Protein AF-A0AB40B0B2-F1 (afdb_monomer)

Radius of gyration: 26.19 Å; Cα contacts (8 Å, |Δi|>4): 1304; chains: 1; bounding box: 73×88×67 Å

Sequence (593 aa):
MLYSYKEAISGFAARLTPEEVRGMEKMNGFLRANPSKRLQLQTTYTHNLLNLSTLFGAWSTSNSFFGEGIIIGVLDTGIHFPHPSFADTGMPPRPRGWNASCYLPRRSCNGKVIGAQSFKQGNTTIPPTDIDQGHGTHVAGIAAGNFVDNAEVLGQAPGRAAGMAPKAFISVYKVCWKDIGCESSGILAGIDKAIQDGVHILQMSFGARPPYLPNSFDDDEVAVATYSAMQKGIFPCTAAGSNGRSDQLSCKNNSLNGFNVRNKIVMCYVGDIENTEKKVISSGMLEVQRLFCYKLYTNSKKITFGGTIFGVRPAPALAYFSSRGPARYNGNIVKPDVTAPGVNILAAWPVEVGPFPSGLKRKTFNFLSGTSMATPHVSGIVALIMSKLKNDNKRQWSTSEIQSALITTANTFDLDGRPIFDEATLNNSANILQRGAGQVNVTNAMDPGLLYNIETDDYVAYLCGIFFNSSQTVQIFTKNNTQCTRSISGDQLNYASIGVQMRSRLARTTISRTVTNVGDAREIYNAKIIEPPFVKIYLSQYRLSFTRLEQQITYSITFTMNGTHPGSGVIGQGELSWVSSKHTVTSPIYIAF

Solvent-accessible surface area (backbone atoms only — not comparable to full-atom values): 32249 Å² total; per-residue (Å²): 118,76,49,78,41,70,85,93,47,82,50,68,46,64,89,74,54,75,70,55,49,61,56,47,66,72,40,93,87,59,85,84,88,78,84,90,74,88,78,82,78,81,19,53,51,67,42,57,75,50,45,36,33,84,82,82,14,33,46,52,72,59,58,14,60,33,1,39,90,28,35,40,26,39,47,27,40,16,34,44,61,87,39,64,38,48,45,37,81,92,43,62,80,76,60,87,91,68,74,47,63,50,51,81,67,87,69,68,51,52,62,22,31,57,22,32,40,24,34,52,92,89,43,56,84,55,79,36,53,9,60,87,78,24,58,20,22,23,34,49,18,36,15,28,5,18,76,30,76,78,34,39,44,96,83,31,49,46,20,52,32,55,14,58,5,40,35,22,33,37,28,36,26,14,21,34,43,95,89,72,42,67,41,66,71,18,42,51,54,38,53,52,49,39,54,72,54,59,39,46,27,40,38,31,58,63,71,76,52,86,89,64,52,60,91,44,60,84,64,28,64,66,56,36,51,44,50,52,30,39,79,70,51,17,32,76,32,64,26,74,35,65,76,27,64,65,103,56,63,59,44,38,90,67,65,60,66,94,55,91,57,79,99,54,90,85,90,57,71,39,69,63,70,92,58,85,90,57,94,80,84,90,72,60,66,68,57,50,51,52,49,54,54,50,52,78,76,44,91,80,87,78,88,78,90,84,71,71,80,81,86,68,78,79,35,63,56,44,61,36,40,44,32,57,39,78,55,80,74,55,52,56,47,69,21,40,57,58,33,57,76,23,68,72,43,75,26,39,31,23,62,79,71,35,96,55,100,61,100,78,63,93,72,35,36,41,71,47,66,35,32,40,47,13,27,21,42,53,43,8,49,52,28,20,44,55,16,21,30,60,75,70,71,44,79,82,71,49,43,44,28,52,50,15,15,45,31,26,33,22,40,57,48,19,82,85,73,40,64,26,37,25,60,53,44,88,94,39,61,48,48,56,39,54,30,23,37,14,37,59,33,59,64,42,35,67,59,31,28,52,26,23,57,60,51,71,70,52,53,51,15,32,46,15,37,72,52,77,47,39,28,76,65,43,25,71,52,69,74,48,96,56,71,54,84,51,67,32,53,40,49,48,45,37,55,50,52,45,19,44,79,44,88,47,58,83,33,66,50,74,34,51,42,46,38,32,32,71,47,64,38,70,41,55,29,39,63,46,76,44,68,24,71,54,40,44,78,46,61,78,59,60,63,51,78,43,80,40,62,69,43,71,52,74,45,41,43,35,41,35,52,49,68,73,68,89,43,80,82,44,75,25,59,30,35,42,28,39,38,42,99,87,34,57,32,37,24,43,33,40,36,43,57

Organism: Dioscorea cayennensis subsp. rotundata (NCBI:txid55577)

Nearest PDB structures (foldseek):
  3i74-assembly1_A  TM=8.282E-01  e=4.886E-47  Solanum lycopersicum
  3i74-assembly1_B  TM=8.080E-01  e=9.382E-46  Solanum lycopersicum
  3i6s-assembly1_B  TM=7.940E-01  e=6.596E-45  Solanum lycopersicum
  4yn3-assembly3_A  TM=7.569E-01  e=8.926E-42  Cucumis melo
  3vta-assembly2_B  TM=7.628E-01  e=8.454E-40  Cucumis melo

Mean predicted aligned error: 10.04 Å

InterPro domains:
  IPR000209 Peptidase S8/S53 domain [PF00082] (67-413)
  IPR010259 Peptidase S8 propeptide/proteinase inhibitor I9 [PF05922] (1-41)
  IPR015500 Peptidase S8, subtilisin-related [PR00723] (67-86)
  IPR015500 Peptidase S8, subtilisin-related [PR00723] (131-144)
  IPR015500 Peptidase S8, subtilisin-related [PR00723] (369-385)
  IPR022398 Peptidase S8, subtilisin, His-active site [PS00137] (135-145)
  IPR023827 Peptidase S8, subtilisin, Asp-active site [PS00136] (72-83)
  IPR023828 Peptidase S8, subtilisin, Ser-active site [PS00138] (370-380)
  IPR034197 Cucumisin-like catalytic domain [cd04852] (39-411)
  IPR036852 Peptidase S8/S53 domain superfamily [G3DSA:3.40.50.200] (43-462)
  IPR036852 Peptidase S8/S53 domain superfamily [SSF52743] (51-450)
  IPR037045 Peptidase S8 propeptide/proteinase inhibitor I9 superfamily [G3DSA:3.30.70.80] (1-42)
  IPR041469 Subtilisin-like protease, fibronectin type-III domain [PF17766] (492-591)
  IPR045051 Subtilisin-like protease [PTHR10795] (1-248)

Structure (mmCIF, N/CA/C/O backbone):
data_AF-A0AB40B0B2-F1
#
_entry.id   AF-A0AB40B0B2-F1
#
loop_
_atom_site.group_PDB
_atom_site.id
_atom_site.type_symbol
_atom_site.label_atom_id
_atom_site.label_alt_id
_atom_site.label_comp_id
_atom_site.label_asym_id
_atom_site.label_entity_id
_atom_site.label_seq_id
_atom_site.pdbx_PDB_ins_code
_atom_site.Cartn_x
_atom_site.Cartn_y
_atom_site.Cartn_z
_atom_site.occupancy
_atom_site.B_iso_or_equiv
_atom_site.auth_seq_id
_atom_site.auth_comp_id
_atom_site.auth_asym_id
_atom_site.auth_atom_id
_atom_site.pdbx_PDB_model_num
ATOM 1 N N . MET A 1 1 ? 10.577 -50.076 -19.208 1.00 62.31 1 MET A N 1
ATOM 2 C CA . MET A 1 1 ? 10.018 -49.407 -18.010 1.00 62.31 1 MET A CA 1
ATOM 3 C C . MET A 1 1 ? 10.948 -48.268 -17.617 1.00 62.31 1 MET A C 1
ATOM 5 O O . MET A 1 1 ? 12.151 -48.471 -17.634 1.00 62.31 1 MET A O 1
ATOM 9 N N . LEU A 1 2 ? 10.407 -47.075 -17.379 1.00 60.06 2 LEU A N 1
ATOM 10 C CA . LEU A 1 2 ? 11.141 -45.849 -17.045 1.00 60.06 2 LEU A CA 1
ATOM 11 C C . LEU A 1 2 ? 11.155 -45.608 -15.530 1.00 60.06 2 LEU A C 1
ATOM 13 O O . LEU A 1 2 ? 12.214 -45.372 -14.967 1.00 60.06 2 LEU A O 1
ATOM 17 N N . TYR A 1 3 ? 9.995 -45.712 -14.875 1.00 60.12 3 TYR A N 1
ATOM 18 C CA . TYR A 1 3 ? 9.831 -45.524 -13.429 1.00 60.12 3 TYR A CA 1
ATOM 19 C C . TYR A 1 3 ? 8.672 -46.380 -12.920 1.00 60.12 3 TYR A C 1
ATOM 21 O O . TYR A 1 3 ? 7.725 -46.605 -13.669 1.00 60.12 3 TYR A O 1
ATOM 29 N N . SER A 1 4 ? 8.709 -46.803 -11.658 1.00 74.69 4 SER A N 1
ATOM 30 C CA . SER A 1 4 ? 7.587 -47.444 -10.961 1.00 74.69 4 SER A CA 1
ATOM 31 C C . SER A 1 4 ? 7.147 -46.592 -9.774 1.00 74.69 4 SER A C 1
ATOM 33 O O . SER A 1 4 ? 7.980 -46.025 -9.068 1.00 74.69 4 SER A O 1
ATOM 35 N N . TYR A 1 5 ? 5.844 -46.530 -9.542 1.00 66.06 5 TYR A N 1
ATOM 36 C CA . TYR A 1 5 ? 5.198 -45.725 -8.517 1.00 66.06 5 TYR A CA 1
ATOM 37 C C . TYR A 1 5 ? 4.370 -46.648 -7.618 1.00 66.06 5 TYR A C 1
ATOM 39 O O . TYR A 1 5 ? 3.716 -47.573 -8.105 1.00 66.06 5 TYR A O 1
ATOM 47 N N . LYS A 1 6 ? 4.407 -46.397 -6.308 1.00 53.28 6 LYS A N 1
ATOM 48 C CA . LYS A 1 6 ? 3.610 -47.132 -5.315 1.00 53.28 6 LYS A CA 1
ATOM 49 C C . LYS A 1 6 ? 2.759 -46.192 -4.463 1.00 53.28 6 LYS A C 1
ATOM 51 O O . LYS A 1 6 ? 1.588 -46.466 -4.246 1.00 53.28 6 LYS A O 1
ATOM 56 N N . GLU A 1 7 ? 3.343 -45.062 -4.067 1.00 45.53 7 GLU A N 1
ATOM 57 C CA . GLU A 1 7 ? 2.717 -44.105 -3.146 1.00 45.53 7 GLU A CA 1
ATOM 58 C C . GLU A 1 7 ? 1.853 -43.050 -3.856 1.00 45.53 7 GLU A C 1
ATOM 60 O O . GLU A 1 7 ? 0.738 -42.771 -3.435 1.00 45.53 7 GLU A O 1
ATOM 65 N N . ALA A 1 8 ? 2.348 -42.454 -4.950 1.00 40.56 8 ALA A N 1
ATOM 66 C CA . ALA A 1 8 ? 1.617 -41.400 -5.667 1.00 40.56 8 ALA A CA 1
ATOM 67 C C . ALA A 1 8 ? 0.446 -41.962 -6.490 1.00 40.56 8 ALA A C 1
ATOM 69 O O . ALA A 1 8 ? -0.641 -41.397 -6.522 1.00 40.56 8 ALA A O 1
ATOM 70 N N . ILE A 1 9 ? 0.707 -43.080 -7.163 1.00 58.88 9 ILE A N 1
ATOM 71 C CA . ILE A 1 9 ? -0.238 -43.951 -7.859 1.00 58.88 9 ILE A CA 1
ATOM 72 C C . ILE A 1 9 ? 0.377 -45.355 -7.853 1.00 58.88 9 ILE A C 1
ATOM 74 O O . ILE A 1 9 ? 1.602 -45.476 -7.827 1.00 58.88 9 ILE A O 1
ATOM 78 N N . SER A 1 10 ? -0.436 -46.408 -7.915 1.00 75.75 10 SER A N 1
ATOM 79 C CA . SER A 1 10 ? 0.059 -47.772 -8.148 1.00 75.75 10 SER A CA 1
ATOM 80 C C . SER A 1 10 ? 0.205 -48.012 -9.650 1.00 75.75 10 SER A C 1
ATOM 82 O O . SER A 1 10 ? -0.791 -48.168 -10.353 1.00 75.75 10 SER A O 1
ATOM 84 N N . GLY A 1 11 ? 1.437 -47.994 -10.165 1.00 83.31 11 GLY A N 1
ATOM 85 C CA . GLY A 1 11 ? 1.683 -48.181 -11.597 1.00 83.31 11 GLY A CA 1
ATOM 86 C C . GLY A 1 11 ? 3.123 -47.913 -12.023 1.00 83.31 11 GLY A C 1
ATOM 87 O O . GLY A 1 11 ? 4.029 -47.828 -11.200 1.00 83.31 11 GLY A O 1
ATOM 88 N N . PHE A 1 12 ? 3.356 -47.770 -13.326 1.00 81.81 12 PHE A N 1
ATOM 89 C CA . PHE A 1 12 ? 4.684 -47.493 -13.875 1.00 81.81 12 PHE A CA 1
ATOM 90 C C . PHE A 1 12 ? 4.607 -46.640 -15.145 1.00 81.81 12 PHE A C 1
ATOM 92 O O . PHE A 1 12 ? 3.618 -46.663 -15.873 1.00 81.81 12 PHE A O 1
ATOM 99 N N . ALA A 1 13 ? 5.669 -45.889 -15.425 1.00 79.88 13 ALA A N 1
ATOM 100 C CA . ALA A 1 13 ? 5.883 -45.228 -16.706 1.00 79.88 13 ALA A CA 1
ATOM 101 C C . ALA A 1 13 ? 6.752 -46.121 -17.598 1.00 79.88 13 ALA A C 1
ATOM 103 O O . ALA A 1 13 ? 7.731 -46.705 -17.135 1.00 79.88 13 ALA A O 1
ATOM 104 N N . ALA A 1 14 ? 6.443 -46.215 -18.888 1.00 81.75 14 ALA A N 1
ATOM 105 C CA . ALA A 1 14 ? 7.235 -46.950 -19.872 1.00 81.75 14 ALA A CA 1
ATOM 106 C C . ALA A 1 14 ? 7.176 -46.254 -21.236 1.00 81.75 14 ALA A C 1
ATOM 108 O O . ALA A 1 14 ? 6.282 -45.451 -21.497 1.00 81.75 14 ALA A O 1
ATOM 109 N N . ARG A 1 15 ? 8.145 -46.557 -22.101 1.00 84.94 15 ARG A N 1
ATOM 110 C CA . ARG A 1 15 ? 8.104 -46.170 -23.511 1.00 84.94 15 ARG A CA 1
ATOM 111 C C . ARG A 1 15 ? 7.523 -47.351 -24.279 1.00 84.94 15 ARG A C 1
ATOM 113 O O . ARG A 1 15 ? 8.124 -48.417 -24.236 1.00 84.94 15 ARG A O 1
ATOM 120 N N . LEU A 1 16 ? 6.358 -47.156 -24.884 1.00 81.56 16 LEU A N 1
ATOM 121 C CA . LEU A 1 16 ? 5.585 -48.195 -25.559 1.00 81.56 16 LEU A CA 1
ATOM 122 C C . LEU A 1 16 ? 5.032 -47.640 -26.871 1.00 81.56 16 LEU A C 1
ATOM 124 O O . LEU A 1 16 ? 4.718 -46.450 -26.967 1.00 81.56 16 LEU A O 1
ATOM 128 N N . THR A 1 17 ? 4.911 -48.508 -27.860 1.00 88.56 17 THR A N 1
ATOM 129 C CA . THR A 1 17 ? 4.184 -48.278 -29.107 1.00 88.56 17 THR A CA 1
ATOM 130 C C . THR A 1 17 ? 2.669 -48.392 -28.883 1.00 88.56 17 THR A C 1
ATOM 132 O O . THR A 1 17 ? 2.227 -49.003 -27.905 1.00 88.56 17 THR A O 1
ATOM 135 N N . PRO A 1 18 ? 1.834 -47.825 -29.772 1.00 86.06 18 PRO A N 1
ATOM 136 C CA . PRO A 1 18 ? 0.384 -47.991 -29.691 1.00 86.06 18 PRO A CA 1
ATOM 137 C C . PRO A 1 18 ? -0.072 -49.459 -29.728 1.00 86.06 18 PRO A C 1
ATOM 139 O O . PRO A 1 18 ? -1.021 -49.808 -29.026 1.00 86.06 18 PRO A O 1
ATOM 142 N N . GLU A 1 19 ? 0.592 -50.330 -30.502 1.00 88.56 19 GLU A N 1
ATOM 143 C CA . GLU A 1 19 ? 0.309 -51.774 -30.497 1.00 88.56 19 GLU A CA 1
ATOM 144 C C . GLU A 1 19 ? 0.568 -52.404 -29.123 1.00 88.56 19 GLU A C 1
ATOM 146 O O . GLU A 1 19 ? -0.264 -53.166 -28.631 1.00 88.56 19 GLU A O 1
ATOM 151 N N . GLU A 1 20 ? 1.686 -52.057 -28.481 1.00 88.56 20 GLU A N 1
ATOM 152 C CA . GLU A 1 20 ? 2.046 -52.576 -27.158 1.00 88.56 20 GLU A CA 1
ATOM 153 C C . GLU A 1 20 ? 1.070 -52.105 -26.071 1.00 88.56 20 GLU A C 1
ATOM 155 O O . GLU A 1 20 ? 0.703 -52.891 -25.198 1.00 88.56 20 GLU A O 1
ATOM 160 N N . VAL A 1 21 ? 0.577 -50.862 -26.147 1.00 87.06 21 VAL A N 1
ATOM 161 C CA . VAL A 1 21 ? -0.461 -50.360 -25.226 1.00 87.06 21 VAL A CA 1
ATOM 162 C C . VAL A 1 21 ? -1.767 -51.147 -25.384 1.00 87.06 21 VAL A C 1
ATOM 164 O O . VAL A 1 21 ? -2.331 -51.573 -24.379 1.00 87.06 21 VAL A O 1
ATOM 167 N N . ARG A 1 22 ? -2.205 -51.433 -26.620 1.00 88.81 22 ARG A N 1
ATOM 168 C CA . ARG A 1 22 ? -3.390 -52.281 -26.875 1.00 88.81 22 ARG A CA 1
ATOM 169 C C . ARG A 1 22 ? -3.208 -53.718 -26.380 1.00 88.81 22 ARG A C 1
ATOM 171 O O . ARG A 1 22 ? -4.176 -54.371 -26.001 1.00 88.81 22 ARG A O 1
ATOM 178 N N . GLY A 1 23 ? -1.976 -54.228 -26.398 1.00 88.75 23 GLY A N 1
ATOM 179 C CA . GLY A 1 23 ? -1.636 -55.509 -25.778 1.00 88.75 23 GLY A CA 1
ATOM 180 C C . GLY A 1 23 ? -1.802 -55.469 -24.257 1.00 88.75 23 GLY A C 1
ATOM 181 O O . GLY A 1 23 ? -2.399 -56.374 -23.677 1.00 88.75 23 GLY A O 1
ATOM 182 N N . MET A 1 24 ? -1.339 -54.390 -23.621 1.00 83.88 24 MET A N 1
ATOM 183 C CA . MET A 1 24 ? -1.445 -54.196 -22.172 1.00 83.88 24 MET A CA 1
ATOM 184 C C . MET A 1 24 ? -2.878 -53.997 -21.677 1.00 83.88 24 MET A C 1
ATOM 186 O O . MET A 1 24 ? -3.204 -54.476 -20.595 1.00 83.88 24 MET A O 1
ATOM 190 N N . GLU A 1 25 ? -3.740 -53.353 -22.467 1.00 86.69 25 GLU A N 1
ATOM 191 C CA . GLU A 1 25 ? -5.167 -53.168 -22.149 1.00 86.69 25 GLU A CA 1
ATOM 192 C C . GLU A 1 25 ? -5.907 -54.489 -21.892 1.00 86.69 25 GLU A C 1
ATOM 194 O O . GLU A 1 25 ? -6.923 -54.508 -21.203 1.00 86.69 25 GLU A O 1
ATOM 199 N N . LYS A 1 26 ? -5.386 -55.606 -22.414 1.00 89.69 26 LYS A N 1
ATOM 200 C CA . LYS A 1 26 ? -5.960 -56.947 -22.242 1.00 89.69 26 LYS A CA 1
ATOM 201 C C . LYS A 1 26 ? -5.436 -57.687 -21.007 1.00 89.69 26 LYS A C 1
ATOM 203 O O . LYS A 1 26 ? -5.883 -58.801 -20.740 1.00 89.69 26 LYS A O 1
ATOM 208 N N . MET A 1 27 ? -4.468 -57.128 -20.278 1.00 87.62 27 MET A N 1
ATOM 209 C CA . MET A 1 27 ? -3.878 -57.774 -19.104 1.00 87.62 27 MET A CA 1
ATOM 210 C C . MET A 1 27 ? -4.753 -57.571 -17.865 1.00 87.62 27 MET A C 1
ATOM 212 O O . MET A 1 27 ? -5.260 -56.479 -17.606 1.00 87.62 27 MET A O 1
ATOM 216 N N . ASN A 1 28 ? -4.894 -58.623 -17.059 1.00 83.81 28 ASN A N 1
ATOM 217 C CA . ASN A 1 28 ? -5.690 -58.568 -15.839 1.00 83.81 28 ASN A CA 1
ATOM 218 C C . ASN A 1 28 ? -5.044 -57.599 -14.825 1.00 83.81 28 ASN A C 1
ATOM 220 O O . ASN A 1 28 ? -3.862 -57.735 -14.508 1.00 83.81 28 ASN A O 1
ATOM 224 N N . GLY A 1 29 ? -5.802 -56.602 -14.354 1.00 78.25 29 GLY A N 1
ATOM 225 C CA . GLY A 1 29 ? -5.308 -55.516 -13.492 1.00 78.25 29 GLY A CA 1
ATOM 226 C C . GLY A 1 29 ? -4.912 -54.219 -14.216 1.00 78.25 29 GLY A C 1
ATOM 227 O O . GLY A 1 29 ? -4.551 -53.245 -13.553 1.00 78.25 29 GLY A O 1
ATOM 228 N N . PHE A 1 30 ? -5.001 -54.156 -15.550 1.00 83.94 30 PHE A N 1
ATOM 229 C CA . PHE A 1 30 ? -4.848 -52.898 -16.282 1.00 83.94 30 PHE A CA 1
ATOM 230 C C . PHE A 1 30 ? -6.081 -52.005 -16.086 1.00 83.94 30 PHE A C 1
ATOM 232 O O . PHE A 1 30 ? -7.199 -52.397 -16.407 1.00 83.94 30 PHE A O 1
ATOM 239 N N . LEU A 1 31 ? -5.873 -50.785 -15.583 1.00 78.69 31 LEU A N 1
ATOM 240 C CA . LEU A 1 31 ? -6.955 -49.813 -15.384 1.00 78.69 31 LEU A CA 1
ATOM 241 C C . LEU A 1 31 ? -7.012 -48.766 -16.501 1.00 78.69 31 LEU A C 1
ATOM 243 O O . LEU A 1 31 ? -8.084 -48.475 -17.024 1.00 78.69 31 LEU A O 1
ATOM 247 N N . ARG A 1 32 ? -5.869 -48.157 -16.847 1.00 78.44 32 ARG A N 1
ATOM 248 C CA . ARG A 1 32 ? -5.768 -47.104 -17.868 1.00 78.44 32 ARG A CA 1
ATOM 249 C C . ARG A 1 32 ? -4.310 -46.834 -18.240 1.00 78.44 32 ARG A C 1
ATOM 251 O O . ARG A 1 32 ? -3.443 -46.847 -17.369 1.00 78.44 32 ARG A O 1
ATOM 258 N N . ALA A 1 33 ? -4.061 -46.462 -19.496 1.00 82.44 33 ALA A N 1
ATOM 259 C CA . ALA A 1 33 ? -2.809 -45.849 -19.938 1.00 82.44 33 ALA A CA 1
ATOM 260 C C . ALA A 1 33 ? -3.049 -44.394 -20.365 1.00 82.44 33 ALA A C 1
ATOM 262 O O . ALA A 1 33 ? -4.047 -44.078 -21.009 1.00 82.44 33 ALA A O 1
ATOM 263 N N . ASN A 1 34 ? -2.120 -43.503 -20.013 1.00 75.12 34 ASN A N 1
ATOM 264 C CA . ASN A 1 34 ? -2.134 -42.102 -20.431 1.00 75.12 34 ASN A CA 1
ATOM 265 C C . ASN A 1 34 ? -0.788 -41.741 -21.076 1.00 75.12 34 ASN A C 1
ATOM 267 O O . ASN A 1 34 ? 0.254 -42.036 -20.484 1.00 75.12 34 ASN A O 1
ATOM 271 N N . PRO A 1 35 ? -0.775 -41.055 -22.234 1.00 74.31 35 PRO A N 1
ATOM 272 C CA . PRO A 1 35 ? 0.459 -40.522 -22.797 1.00 74.31 35 PRO A CA 1
ATOM 273 C C . PRO A 1 35 ? 1.118 -39.537 -21.826 1.00 74.31 35 PRO A C 1
ATOM 275 O O . PRO A 1 35 ? 0.450 -38.649 -21.287 1.00 74.31 35 PRO A O 1
ATOM 278 N N . SER A 1 36 ? 2.432 -39.666 -21.627 1.00 48.72 36 SER A N 1
ATOM 279 C CA . SER A 1 36 ? 3.202 -38.688 -20.854 1.00 48.72 36 SER A CA 1
ATOM 280 C C . SER A 1 36 ? 3.161 -37.331 -21.559 1.00 48.72 36 SER A C 1
ATOM 282 O O . SER A 1 36 ? 3.563 -37.207 -22.718 1.00 48.72 36 SER A O 1
ATOM 284 N N . LYS A 1 37 ? 2.646 -36.311 -20.868 1.00 44.94 37 LYS A N 1
ATOM 285 C CA . LYS A 1 37 ? 2.555 -34.938 -21.375 1.00 44.94 37 LYS A CA 1
ATOM 286 C C . LYS A 1 37 ? 3.725 -34.123 -20.834 1.00 44.94 37 LYS A C 1
ATOM 288 O O . LYS A 1 37 ? 4.020 -34.175 -19.643 1.00 44.94 37 LYS A O 1
ATOM 293 N N . ARG A 1 38 ? 4.358 -33.317 -21.689 1.00 36.53 38 ARG A N 1
ATOM 294 C CA . ARG A 1 38 ? 5.267 -32.260 -21.227 1.00 36.53 38 ARG A CA 1
ATOM 295 C C . ARG A 1 38 ? 4.419 -31.095 -20.726 1.00 36.53 38 ARG A C 1
ATOM 297 O O . ARG A 1 38 ? 3.697 -30.491 -21.512 1.00 36.53 38 ARG A O 1
ATOM 304 N N . LEU A 1 39 ? 4.489 -30.807 -19.432 1.00 32.03 39 LEU A N 1
ATOM 305 C CA . LEU A 1 39 ? 3.872 -29.620 -18.844 1.00 32.03 39 LEU A CA 1
ATOM 306 C C . LEU A 1 39 ? 4.861 -28.448 -18.951 1.00 32.03 39 LEU A C 1
ATOM 308 O O . LEU A 1 39 ? 6.056 -28.635 -18.722 1.00 32.03 39 LEU A O 1
ATOM 312 N N . GLN A 1 40 ? 4.387 -27.259 -19.333 1.00 27.14 40 GLN A N 1
ATOM 313 C CA . GLN A 1 40 ? 5.206 -26.042 -19.345 1.00 27.14 40 GLN A CA 1
ATOM 314 C C . GLN A 1 40 ? 5.244 -25.406 -17.952 1.00 27.14 40 GLN A C 1
ATOM 316 O O . GLN A 1 40 ? 4.227 -25.342 -17.263 1.00 27.14 40 GLN A O 1
ATOM 321 N N . LEU A 1 41 ? 6.413 -24.898 -17.564 1.00 25.64 41 LEU A N 1
ATOM 322 C CA . LEU A 1 41 ? 6.578 -24.049 -16.386 1.00 25.64 41 LEU A CA 1
ATOM 323 C C . LEU A 1 41 ? 6.101 -22.627 -16.736 1.00 25.64 41 LEU 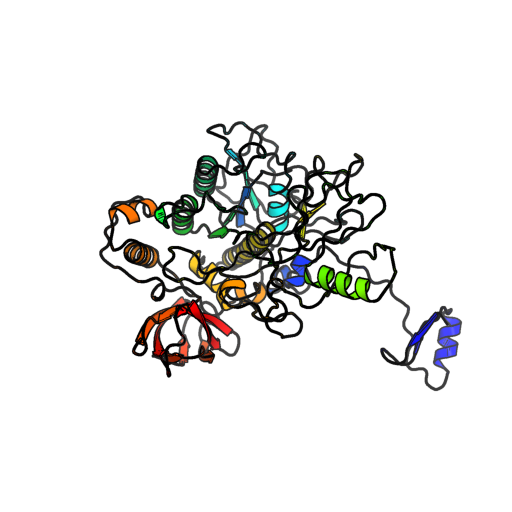A C 1
ATOM 325 O O . LEU A 1 41 ? 6.597 -22.032 -17.689 1.00 25.64 41 LEU A O 1
ATOM 329 N N . GLN A 1 42 ? 5.140 -22.084 -15.987 1.00 33.94 42 GLN A N 1
ATOM 330 C CA . GLN A 1 42 ? 4.711 -20.682 -16.084 1.00 33.94 42 GLN A CA 1
ATOM 331 C C . GLN A 1 42 ? 5.443 -19.864 -15.018 1.00 33.94 42 GLN A C 1
ATOM 333 O O . GLN A 1 42 ? 5.141 -20.064 -13.841 1.00 33.94 42 GLN A O 1
ATOM 338 N N . THR A 1 43 ? 6.401 -18.981 -15.342 1.00 41.28 43 THR A N 1
ATOM 339 C CA . THR A 1 43 ? 7.089 -18.244 -14.260 1.00 41.28 43 THR A CA 1
ATOM 340 C C . THR A 1 43 ? 7.522 -16.809 -14.573 1.00 41.28 43 THR A C 1
ATOM 342 O O . THR A 1 43 ? 7.864 -16.489 -15.696 1.00 41.28 43 THR A O 1
ATOM 345 N N . THR A 1 44 ? 7.496 -15.973 -13.522 1.00 54.50 44 THR A N 1
ATOM 346 C CA . THR A 1 44 ? 6.944 -14.592 -13.396 1.00 54.50 44 THR A CA 1
ATOM 347 C C . THR A 1 44 ? 5.730 -14.638 -12.465 1.00 54.50 44 THR A C 1
ATOM 349 O O . THR A 1 44 ? 4.598 -14.350 -12.810 1.00 54.50 44 THR A O 1
ATOM 352 N N . TYR A 1 45 ? 5.956 -15.136 -11.256 1.00 72.50 45 TYR A N 1
ATOM 353 C CA . TYR A 1 45 ? 4.951 -15.854 -10.469 1.00 72.50 45 TYR A CA 1
ATOM 354 C C . TYR A 1 45 ? 4.090 -14.983 -9.541 1.00 72.50 45 TYR A C 1
ATOM 356 O O . TYR A 1 45 ? 3.062 -15.442 -9.051 1.00 72.50 45 TYR A O 1
ATOM 364 N N . THR A 1 46 ? 4.487 -13.738 -9.276 1.00 75.75 46 THR A N 1
ATOM 365 C CA . THR A 1 46 ? 3.884 -12.930 -8.202 1.00 75.75 46 THR A CA 1
ATOM 366 C C . THR A 1 46 ? 2.416 -12.587 -8.448 1.00 75.75 46 THR A C 1
ATOM 368 O O . THR A 1 46 ? 1.642 -12.594 -7.496 1.00 75.75 46 THR A O 1
ATOM 371 N N . HIS A 1 47 ? 2.001 -12.378 -9.703 1.00 72.06 47 HIS A N 1
ATOM 372 C CA . HIS A 1 47 ? 0.585 -12.199 -10.037 1.00 72.06 47 HIS A CA 1
ATOM 373 C C . HIS A 1 47 ? -0.217 -13.470 -9.714 1.00 72.06 47 HIS A C 1
ATOM 375 O O . HIS A 1 47 ? -1.201 -13.398 -8.984 1.00 72.06 47 HIS A O 1
ATOM 381 N N . ASN A 1 48 ? 0.263 -14.651 -10.116 1.00 72.62 48 ASN A N 1
ATOM 382 C CA . ASN A 1 48 ? -0.395 -15.921 -9.793 1.00 72.62 48 ASN A CA 1
ATOM 383 C C . ASN A 1 48 ? -0.435 -16.198 -8.279 1.00 72.62 48 ASN A C 1
ATOM 385 O O . ASN A 1 48 ? -1.458 -16.659 -7.779 1.00 72.62 48 ASN A O 1
ATOM 389 N N . LEU A 1 49 ? 0.634 -15.873 -7.538 1.00 76.88 49 LEU A N 1
ATOM 390 C CA . LEU A 1 49 ? 0.668 -15.981 -6.071 1.00 76.88 49 LEU A CA 1
ATOM 391 C C . LEU A 1 49 ? -0.438 -15.146 -5.407 1.00 76.88 49 LEU A C 1
ATOM 393 O O . LEU A 1 49 ? -0.996 -15.560 -4.397 1.00 76.88 49 LEU A O 1
ATOM 397 N N . LEU A 1 50 ? -0.750 -13.982 -5.977 1.00 79.88 50 LEU A N 1
ATOM 398 C CA . LEU A 1 50 ? -1.798 -13.074 -5.507 1.00 79.88 50 LEU A CA 1
ATOM 399 C C . LEU A 1 50 ? -3.156 -13.323 -6.187 1.00 79.88 50 LEU A C 1
ATOM 401 O O . LEU A 1 50 ? -4.028 -12.456 -6.158 1.00 79.88 50 LEU A O 1
ATOM 405 N N . ASN A 1 51 ? -3.339 -14.499 -6.798 1.00 79.00 51 ASN A N 1
ATOM 406 C CA . ASN A 1 51 ? -4.554 -14.899 -7.508 1.00 79.00 51 ASN A CA 1
ATOM 407 C C . ASN A 1 51 ? -4.961 -13.939 -8.650 1.00 79.00 51 ASN A C 1
ATOM 409 O O . ASN A 1 51 ? -6.141 -13.748 -8.953 1.00 79.00 51 ASN A O 1
ATOM 413 N N . LEU A 1 52 ? -3.979 -13.322 -9.307 1.00 70.12 52 LEU A N 1
ATOM 414 C CA . LEU A 1 52 ? -4.134 -12.555 -10.541 1.00 70.12 52 LEU A CA 1
ATOM 415 C C . LEU A 1 52 ? -3.744 -13.443 -11.719 1.00 70.12 52 LEU A C 1
ATOM 417 O O . LEU A 1 52 ? -2.579 -13.770 -11.891 1.00 70.12 52 LEU A O 1
ATOM 421 N N . SER A 1 53 ? -4.721 -13.851 -12.525 1.00 73.06 53 SER A N 1
ATOM 422 C CA . SER A 1 53 ? -4.535 -14.724 -13.687 1.00 73.06 53 SER A CA 1
ATOM 423 C C . SER A 1 53 ? -5.543 -14.354 -14.766 1.00 73.06 53 SER A C 1
ATOM 425 O O . SER A 1 53 ? -6.668 -13.968 -14.453 1.00 73.06 53 SER A O 1
ATOM 427 N N . THR A 1 54 ? -5.151 -14.487 -16.034 1.00 63.28 54 THR A N 1
ATOM 428 C CA . THR A 1 54 ? -6.012 -14.198 -17.193 1.00 63.28 54 THR A CA 1
ATOM 429 C C . THR A 1 54 ? -7.126 -15.224 -17.399 1.00 63.28 54 THR A C 1
ATOM 431 O O . THR A 1 54 ? -7.999 -14.982 -18.224 1.00 63.28 54 THR A O 1
ATOM 434 N N . LEU A 1 55 ? -7.075 -16.377 -16.719 1.00 59.41 55 LEU A N 1
ATOM 435 C CA . LEU A 1 55 ? -8.051 -17.460 -16.890 1.00 59.41 55 LEU A CA 1
ATOM 436 C C . LEU A 1 55 ? -9.030 -17.576 -15.716 1.00 59.41 55 LEU A C 1
ATOM 438 O O . LEU A 1 55 ? -10.220 -17.760 -15.947 1.00 59.41 55 LEU A O 1
ATOM 442 N N . PHE A 1 56 ? -8.539 -17.493 -14.474 1.00 57.56 56 PHE A N 1
ATOM 443 C CA . PHE A 1 56 ? -9.348 -17.786 -13.279 1.00 57.56 56 PHE A CA 1
ATOM 444 C C . PHE A 1 56 ? -9.109 -16.828 -12.097 1.00 57.56 56 PHE A C 1
ATOM 446 O O . PHE A 1 56 ? -9.657 -17.042 -11.020 1.00 57.56 56 PHE A O 1
ATOM 453 N N . GLY A 1 57 ? -8.299 -15.778 -12.273 1.00 64.81 57 GLY A N 1
ATOM 454 C CA . GLY A 1 57 ? -7.934 -14.844 -11.199 1.00 64.81 57 GLY A CA 1
ATOM 455 C C . GLY A 1 57 ? -8.632 -13.489 -11.312 1.00 64.81 57 GLY A C 1
ATOM 456 O O . GLY A 1 57 ? -9.389 -13.255 -12.255 1.00 64.81 57 GLY A O 1
ATOM 457 N N . ALA A 1 58 ? -8.333 -12.557 -10.400 1.00 70.06 58 ALA A N 1
ATOM 458 C CA . ALA A 1 58 ? -9.060 -11.280 -10.298 1.00 70.06 58 ALA A CA 1
ATOM 459 C C . ALA A 1 58 ? -8.950 -10.380 -11.553 1.00 70.06 58 ALA A C 1
ATOM 461 O O . ALA A 1 58 ? -9.764 -9.477 -11.757 1.00 70.06 58 ALA A O 1
ATOM 462 N N . TRP A 1 59 ? -7.981 -10.636 -12.439 1.00 76.81 59 TRP A N 1
ATOM 463 C CA . TRP A 1 59 ? -7.953 -10.048 -13.784 1.00 76.81 59 TRP A CA 1
ATOM 464 C C . TRP A 1 59 ? -9.165 -10.439 -14.632 1.00 76.81 59 TRP A C 1
ATOM 466 O O . TRP A 1 59 ? -9.777 -9.571 -15.246 1.00 76.81 59 TRP A O 1
ATOM 476 N N . SER A 1 60 ? -9.528 -11.722 -14.641 1.00 68.38 60 SER A N 1
ATOM 477 C CA . SER A 1 60 ? -10.660 -12.255 -15.404 1.00 68.38 60 SER A CA 1
ATOM 478 C C . SER A 1 60 ? -11.982 -12.243 -14.634 1.00 68.38 60 SER A C 1
ATOM 480 O O . SER A 1 60 ? -13.020 -11.978 -15.225 1.00 68.38 60 SER A O 1
ATOM 482 N N . THR A 1 61 ? -11.969 -12.539 -13.331 1.00 66.75 61 THR A N 1
ATOM 483 C CA . THR A 1 61 ? -13.195 -12.854 -12.572 1.00 66.75 61 THR A CA 1
ATOM 484 C C . THR A 1 61 ? -13.745 -11.683 -11.764 1.00 66.75 61 THR A C 1
ATOM 486 O O . THR A 1 61 ? -14.908 -11.713 -11.375 1.00 66.75 61 THR A O 1
ATOM 489 N N . SER A 1 62 ? -12.948 -10.638 -11.522 1.00 68.12 62 SE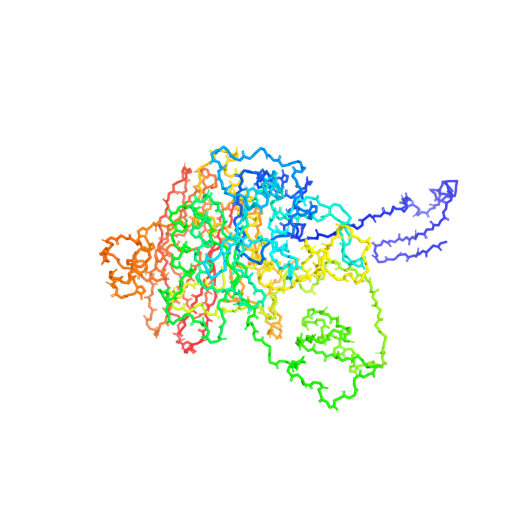R A N 1
ATOM 490 C CA . SER A 1 62 ? -13.363 -9.488 -10.703 1.00 68.12 62 SER A CA 1
ATOM 491 C C . SER A 1 62 ? -13.688 -8.232 -11.517 1.00 68.12 62 SER A C 1
ATOM 493 O O . SER A 1 62 ? -13.934 -7.186 -10.918 1.00 68.12 62 SER A O 1
ATOM 495 N N . ASN A 1 63 ? -13.700 -8.304 -12.857 1.00 77.75 63 ASN A N 1
ATOM 496 C CA . ASN A 1 63 ? -13.829 -7.136 -13.743 1.00 77.75 63 ASN A CA 1
ATOM 497 C C . ASN A 1 63 ? -12.845 -6.019 -13.355 1.00 77.75 63 ASN A C 1
ATOM 499 O O . ASN A 1 63 ? -13.215 -4.862 -13.203 1.00 77.75 63 ASN A O 1
ATOM 503 N N . SER A 1 64 ? -11.578 -6.363 -13.120 1.00 78.94 64 SER A N 1
ATOM 504 C CA . SER A 1 64 ? -10.559 -5.366 -12.754 1.00 78.94 64 SER A CA 1
ATOM 505 C C . SER A 1 64 ? -9.996 -4.598 -13.952 1.00 78.94 64 SER A C 1
ATOM 507 O O . SER A 1 64 ? -9.175 -3.697 -13.776 1.00 78.94 64 SER A O 1
ATOM 509 N N . PHE A 1 65 ? -10.380 -4.996 -15.173 1.00 89.38 65 PHE A N 1
ATOM 510 C CA . PHE A 1 65 ? -9.948 -4.415 -16.449 1.00 89.38 65 PHE A CA 1
ATOM 511 C C . PHE A 1 65 ? -8.427 -4.212 -16.546 1.00 89.38 65 PHE A C 1
ATOM 513 O O . PHE A 1 65 ? -7.943 -3.330 -17.251 1.00 89.38 65 PHE A O 1
ATOM 520 N N . PHE A 1 66 ? -7.649 -5.035 -15.829 1.00 92.56 66 PHE A N 1
ATOM 521 C CA . PHE A 1 66 ? -6.188 -4.956 -15.760 1.00 92.56 66 PHE A CA 1
ATOM 522 C C . PHE A 1 66 ? -5.649 -3.566 -15.349 1.00 92.56 66 PHE A C 1
ATOM 524 O O . PHE A 1 66 ? -4.493 -3.255 -15.638 1.00 92.56 66 PHE A O 1
ATOM 531 N N . GLY A 1 67 ? -6.457 -2.730 -14.682 1.00 94.44 67 GLY A N 1
ATOM 532 C CA . GLY A 1 67 ? -6.077 -1.371 -14.275 1.00 94.44 67 GLY A CA 1
ATOM 533 C C . GLY A 1 67 ? -6.331 -0.291 -15.331 1.00 94.44 67 GLY A C 1
ATOM 534 O O . GLY A 1 67 ? -5.816 0.820 -15.210 1.00 94.44 67 GLY A O 1
ATOM 535 N N . GLU A 1 68 ? -7.095 -0.602 -16.378 1.00 94.12 68 GLU A N 1
ATOM 536 C CA . GLU A 1 68 ? -7.441 0.316 -17.462 1.00 94.12 68 GLU A CA 1
ATOM 537 C C . GLU A 1 68 ? -7.978 1.663 -16.956 1.00 94.12 68 GLU A C 1
ATOM 539 O O . GLU A 1 68 ? -8.831 1.740 -16.067 1.00 94.12 68 GLU A O 1
ATOM 544 N N . GLY A 1 69 ? -7.461 2.746 -17.540 1.00 92.12 69 GLY A N 1
ATOM 545 C CA . GLY A 1 69 ? -7.903 4.106 -17.245 1.00 92.12 69 GLY A CA 1
ATOM 546 C C . GLY A 1 69 ? -7.334 4.714 -15.963 1.00 92.12 69 GLY A C 1
ATOM 547 O O . GLY A 1 69 ? -7.684 5.862 -15.677 1.00 92.12 69 GLY A O 1
ATOM 548 N N . ILE A 1 70 ? -6.490 3.986 -15.224 1.00 96.94 70 ILE A N 1
ATOM 549 C CA . ILE A 1 70 ? -5.816 4.450 -14.004 1.00 96.94 70 ILE A CA 1
ATOM 550 C C . ILE A 1 70 ? -4.368 4.828 -14.308 1.00 96.94 70 ILE A C 1
ATOM 552 O O . ILE A 1 70 ? -3.748 4.269 -15.207 1.00 96.94 70 ILE A O 1
ATOM 556 N N . ILE A 1 71 ? -3.837 5.804 -13.575 1.00 97.81 71 ILE A N 1
ATOM 557 C CA . ILE A 1 71 ? -2.508 6.389 -13.790 1.00 97.81 71 ILE A CA 1
ATOM 558 C C . ILE A 1 71 ? -1.724 6.288 -12.489 1.00 97.81 71 ILE A C 1
ATOM 560 O O . ILE A 1 71 ? -2.132 6.871 -11.482 1.00 97.81 71 ILE A O 1
ATOM 564 N N . ILE A 1 72 ? -0.604 5.570 -12.532 1.00 98.62 72 ILE A N 1
ATOM 565 C CA . ILE A 1 72 ? 0.318 5.410 -11.409 1.00 98.62 72 ILE A CA 1
ATOM 566 C C . ILE A 1 72 ? 1.482 6.386 -11.600 1.00 98.62 72 ILE A C 1
ATOM 568 O O . ILE A 1 72 ? 2.248 6.267 -12.559 1.00 98.62 72 ILE A O 1
ATOM 572 N N . GLY A 1 73 ? 1.603 7.354 -10.693 1.00 98.38 73 GLY A N 1
ATOM 573 C CA . GLY A 1 73 ? 2.767 8.222 -10.565 1.00 98.38 73 GLY A CA 1
ATOM 574 C C . GLY A 1 73 ? 3.888 7.488 -9.838 1.00 98.38 73 GLY A C 1
ATOM 575 O O . GLY A 1 73 ? 3.744 7.173 -8.661 1.00 98.38 73 GLY A O 1
ATOM 576 N N . VAL A 1 74 ? 4.986 7.197 -10.528 1.00 98.38 74 VAL A N 1
ATOM 577 C CA . VAL A 1 74 ? 6.163 6.508 -9.981 1.00 98.38 74 VAL A CA 1
ATOM 578 C C . VAL A 1 74 ? 7.217 7.552 -9.633 1.00 98.38 74 VAL A C 1
ATOM 580 O O . VAL A 1 74 ? 7.784 8.172 -10.536 1.00 98.38 74 VAL A O 1
ATOM 583 N N . LEU A 1 75 ? 7.466 7.750 -8.338 1.00 97.25 75 LEU A N 1
ATOM 584 C CA . LEU A 1 75 ? 8.517 8.633 -7.834 1.00 97.25 75 LEU A CA 1
ATOM 585 C C . LEU A 1 75 ? 9.720 7.779 -7.434 1.00 97.25 75 LEU A C 1
ATOM 587 O O . LEU A 1 75 ? 9.670 7.079 -6.424 1.00 97.25 75 LEU A O 1
ATOM 591 N N . ASP A 1 76 ? 10.778 7.790 -8.247 1.00 96.12 76 ASP A N 1
ATOM 592 C CA . ASP A 1 76 ? 11.911 6.869 -8.069 1.00 96.12 76 ASP A CA 1
ATOM 593 C C . ASP A 1 76 ? 13.174 7.343 -8.836 1.00 96.12 76 ASP A C 1
ATOM 595 O O . ASP A 1 76 ? 13.358 8.544 -9.054 1.00 96.12 76 ASP A O 1
ATOM 599 N N . THR A 1 77 ? 14.057 6.431 -9.261 1.00 95.38 77 THR A N 1
ATOM 600 C CA . THR A 1 77 ? 15.302 6.702 -10.011 1.00 95.38 77 THR A CA 1
ATOM 601 C C . THR A 1 77 ? 15.100 6.922 -11.516 1.00 95.38 77 THR A C 1
ATOM 603 O O . THR A 1 77 ? 16.068 7.097 -12.256 1.00 95.38 77 THR A O 1
ATOM 606 N N . GLY A 1 78 ? 13.849 6.978 -11.985 1.00 94.94 78 GLY A N 1
ATOM 607 C CA . GLY A 1 78 ? 13.476 7.199 -13.387 1.00 94.94 78 GLY A CA 1
ATOM 608 C C . GLY A 1 78 ? 12.909 5.949 -14.060 1.00 94.94 78 GLY A C 1
ATOM 609 O O . GLY A 1 78 ? 12.355 5.076 -13.397 1.00 94.94 78 GLY A O 1
ATOM 610 N N . ILE A 1 79 ? 13.034 5.864 -15.388 1.00 95.00 79 ILE A N 1
ATOM 611 C CA . ILE A 1 79 ? 12.590 4.699 -16.164 1.00 95.00 79 ILE A CA 1
ATOM 612 C C . ILE A 1 79 ? 13.494 4.405 -17.371 1.00 95.00 79 ILE A C 1
ATOM 614 O O . ILE A 1 79 ? 13.990 5.312 -18.043 1.00 95.00 79 ILE A O 1
ATOM 618 N N . HIS A 1 80 ? 13.676 3.128 -17.705 1.00 93.31 80 HIS A N 1
ATOM 619 C CA . HIS A 1 80 ? 14.250 2.703 -18.982 1.00 93.31 80 HIS A CA 1
ATOM 620 C C . HIS A 1 80 ? 13.146 2.549 -20.043 1.00 93.31 80 HIS A C 1
ATOM 622 O O . HIS A 1 80 ? 12.604 1.461 -20.245 1.00 93.31 80 HIS A O 1
ATOM 628 N N . PHE A 1 81 ? 12.803 3.651 -20.722 1.00 91.94 81 PHE A N 1
ATOM 629 C CA . PHE A 1 81 ? 11.704 3.723 -21.703 1.00 91.94 81 PHE A CA 1
ATOM 630 C C . PHE A 1 81 ? 11.675 2.597 -22.755 1.00 91.94 81 PHE A C 1
ATOM 632 O O . PHE A 1 81 ? 10.587 2.084 -23.011 1.00 91.94 81 PHE A O 1
ATOM 639 N N . PRO A 1 82 ? 12.806 2.167 -23.357 1.00 90.88 82 PRO A N 1
ATOM 640 C CA . PRO A 1 82 ? 12.784 1.143 -24.405 1.00 90.88 82 PRO A CA 1
ATOM 641 C C . PRO A 1 82 ? 12.415 -0.267 -23.920 1.00 90.88 82 PRO A C 1
ATOM 643 O O . PRO A 1 82 ? 12.270 -1.172 -24.746 1.00 90.88 82 PRO A O 1
ATOM 646 N N . HIS A 1 83 ? 12.289 -0.495 -22.605 1.00 92.56 83 HIS A N 1
ATOM 647 C CA . HIS A 1 83 ? 11.988 -1.822 -22.075 1.00 92.56 83 HIS A CA 1
ATOM 648 C C . HIS A 1 83 ? 10.607 -2.311 -22.562 1.00 92.56 83 HIS A C 1
ATOM 650 O O . HIS A 1 83 ? 9.625 -1.574 -22.464 1.00 92.56 83 HIS A O 1
ATOM 656 N N . PRO A 1 84 ? 10.454 -3.576 -23.004 1.00 93.31 84 PRO A N 1
ATOM 657 C CA . PRO A 1 84 ? 9.176 -4.105 -23.504 1.00 93.31 84 PRO A CA 1
ATOM 658 C C . PRO A 1 84 ? 8.031 -4.074 -22.481 1.00 93.31 84 PRO A C 1
ATOM 660 O O . PRO A 1 84 ? 6.872 -4.002 -22.874 1.00 93.31 84 PRO A O 1
ATOM 663 N N . SER A 1 85 ? 8.327 -4.087 -21.177 1.00 95.81 85 SER A N 1
ATOM 664 C CA . SER A 1 85 ? 7.304 -3.900 -20.130 1.00 95.81 85 SER A CA 1
ATOM 665 C C . SER A 1 85 ? 6.631 -2.528 -20.195 1.00 95.81 85 SER A C 1
ATOM 667 O O . SER A 1 85 ? 5.587 -2.337 -19.581 1.00 95.81 85 SER A O 1
ATOM 669 N N . PHE A 1 86 ? 7.203 -1.578 -20.931 1.00 96.00 86 PHE A N 1
ATOM 670 C CA . PHE A 1 86 ? 6.652 -0.244 -21.137 1.00 96.00 86 PHE A CA 1
ATOM 671 C C . PHE A 1 86 ? 6.200 -0.009 -22.578 1.00 96.00 86 PHE A C 1
ATOM 673 O O . PHE A 1 86 ? 5.937 1.128 -22.958 1.00 96.00 86 PHE A O 1
ATOM 680 N N . ALA A 1 87 ? 6.079 -1.070 -23.383 1.00 94.44 87 ALA A N 1
ATOM 681 C CA . ALA A 1 87 ? 5.425 -0.988 -24.681 1.00 94.44 87 ALA A CA 1
ATOM 682 C C . ALA A 1 87 ? 3.930 -0.677 -24.510 1.00 94.44 87 ALA A C 1
ATOM 684 O O . ALA A 1 87 ? 3.284 -1.149 -23.570 1.00 94.44 87 ALA A O 1
ATOM 685 N N . ASP A 1 88 ? 3.374 0.087 -25.444 1.00 94.44 88 ASP A N 1
ATOM 686 C CA . ASP A 1 88 ? 1.969 0.497 -25.470 1.00 94.44 88 ASP A CA 1
ATOM 687 C C . ASP A 1 88 ? 1.058 -0.447 -26.263 1.00 94.44 88 ASP A C 1
ATOM 689 O O . ASP A 1 88 ? -0.140 -0.199 -26.404 1.00 94.44 88 ASP A O 1
ATOM 693 N N . THR A 1 89 ? 1.593 -1.577 -26.723 1.00 93.44 89 THR A N 1
ATOM 694 C CA . THR A 1 89 ? 0.812 -2.636 -27.361 1.00 93.44 89 THR A CA 1
ATOM 695 C C . THR A 1 89 ? -0.328 -3.093 -26.450 1.00 93.44 89 THR A C 1
ATOM 697 O O . THR A 1 89 ? -0.097 -3.558 -25.333 1.00 93.44 89 THR A O 1
ATOM 700 N N . GLY A 1 90 ? -1.565 -2.987 -26.939 1.00 91.25 90 GLY A N 1
ATOM 701 C CA . GLY A 1 90 ? -2.764 -3.393 -26.198 1.00 91.25 90 GLY A CA 1
ATOM 702 C C . GLY A 1 90 ? -3.184 -2.436 -25.077 1.00 91.25 90 GLY A C 1
ATOM 703 O O . GLY A 1 90 ? -4.085 -2.781 -24.306 1.00 91.25 90 GLY A O 1
ATOM 704 N N . MET A 1 91 ? -2.559 -1.257 -24.978 1.00 94.75 91 MET A N 1
ATOM 705 C CA . MET A 1 91 ? -2.978 -0.222 -24.038 1.00 94.75 91 MET A CA 1
ATOM 706 C C . MET A 1 91 ? -4.265 0.473 -24.500 1.00 94.75 91 MET A C 1
ATOM 708 O O . MET A 1 91 ? -4.454 0.693 -25.700 1.00 94.75 91 MET A O 1
ATOM 712 N N . PRO A 1 92 ? -5.147 0.849 -23.559 1.00 92.44 92 PRO A N 1
ATOM 713 C CA . PRO A 1 92 ? -6.296 1.697 -23.848 1.00 92.44 92 PRO A CA 1
ATOM 714 C C . PRO A 1 92 ? -5.864 3.097 -24.321 1.00 92.44 92 PRO A C 1
ATOM 716 O O . PRO A 1 92 ? -4.728 3.518 -24.073 1.00 92.44 92 PRO A O 1
ATOM 719 N N . PRO A 1 93 ? -6.759 3.858 -24.979 1.00 90.38 93 PRO A N 1
ATOM 720 C CA . PRO A 1 93 ? -6.467 5.235 -25.351 1.00 90.38 93 PRO A CA 1
ATOM 721 C C . PRO A 1 93 ? -6.173 6.080 -24.108 1.00 90.38 93 PRO A C 1
ATOM 723 O O . PRO A 1 93 ? -6.786 5.899 -23.053 1.00 90.38 93 PRO A O 1
ATOM 726 N N . ARG A 1 94 ? -5.246 7.035 -24.249 1.00 87.00 94 ARG A N 1
ATOM 727 C CA . ARG A 1 94 ? -4.879 7.963 -23.173 1.00 87.00 94 ARG A CA 1
ATOM 728 C C . ARG A 1 94 ? -6.140 8.627 -22.582 1.00 87.00 94 ARG A C 1
ATOM 730 O O . ARG A 1 94 ? -7.026 9.014 -23.351 1.00 87.00 94 ARG A O 1
ATOM 737 N N . PRO A 1 95 ? -6.230 8.806 -21.250 1.00 86.38 95 PRO A N 1
ATOM 738 C CA . PRO A 1 95 ? -7.394 9.428 -20.629 1.00 86.38 95 PRO A CA 1
ATOM 739 C C . PRO A 1 95 ? -7.647 10.835 -21.181 1.00 86.38 95 PRO A C 1
ATOM 741 O O . PRO A 1 95 ? -6.714 11.625 -21.353 1.00 86.38 95 PRO A O 1
ATOM 744 N N . ARG A 1 96 ? -8.917 11.158 -21.462 1.00 81.50 96 ARG A N 1
ATOM 745 C CA . ARG A 1 96 ? -9.314 12.495 -21.934 1.00 81.50 96 ARG A CA 1
ATOM 746 C C . ARG A 1 96 ? -8.917 13.547 -20.897 1.00 81.50 96 ARG A C 1
ATOM 748 O O . ARG A 1 96 ? -9.139 13.345 -19.709 1.00 81.50 96 ARG A O 1
ATOM 755 N N . GLY A 1 97 ? -8.342 14.658 -21.352 1.00 76.56 97 GLY A N 1
ATOM 756 C CA . GLY A 1 97 ? -7.885 15.744 -20.478 1.00 76.56 97 GLY A CA 1
ATOM 757 C C . GLY A 1 97 ? -6.508 15.527 -19.839 1.00 76.56 97 GLY A C 1
ATOM 758 O O . GLY A 1 97 ? -5.985 16.457 -19.236 1.00 76.56 97 GLY A O 1
ATOM 759 N N . TRP A 1 98 ? -5.877 14.357 -20.010 1.00 83.44 98 TRP A N 1
ATOM 760 C CA . TRP A 1 98 ? -4.509 14.145 -19.534 1.00 83.44 98 TRP A CA 1
ATOM 761 C C . TRP A 1 98 ? -3.488 14.880 -20.407 1.00 83.44 98 TRP A C 1
ATOM 763 O O . TRP A 1 98 ? -3.255 14.498 -21.560 1.00 83.44 98 TRP A O 1
ATOM 773 N N . ASN A 1 99 ? -2.832 15.893 -19.837 1.00 74.38 99 ASN A N 1
ATOM 774 C CA . ASN A 1 99 ? -1.859 16.732 -20.541 1.00 74.38 99 ASN A CA 1
ATOM 775 C C . ASN A 1 99 ? -0.508 16.848 -19.812 1.00 74.38 99 ASN A C 1
ATOM 777 O O . ASN A 1 99 ? 0.170 17.869 -19.916 1.00 74.38 99 ASN A O 1
ATOM 781 N N . ALA A 1 100 ? -0.109 15.815 -19.06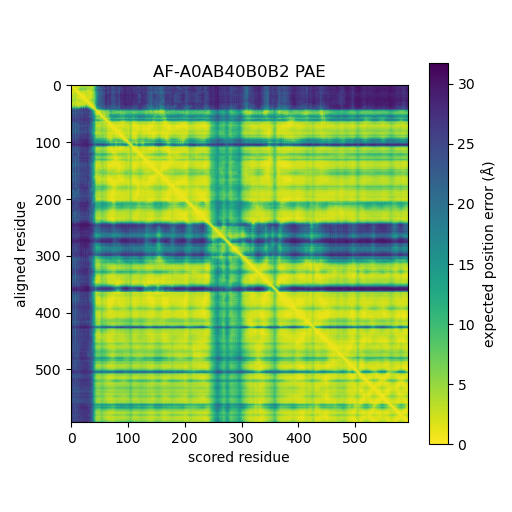0 1.00 79.12 100 ALA A N 1
ATOM 782 C CA . ALA A 1 100 ? 1.194 15.815 -18.400 1.00 79.12 100 ALA A CA 1
ATOM 783 C C . ALA A 1 100 ? 2.336 15.940 -19.419 1.00 79.12 100 ALA A C 1
ATOM 785 O O . ALA A 1 100 ? 2.304 15.359 -20.512 1.00 79.12 100 ALA A O 1
ATOM 786 N N . SER A 1 101 ? 3.368 16.687 -19.034 1.00 79.44 101 SER A N 1
ATOM 787 C CA . SER A 1 101 ? 4.560 16.886 -19.848 1.00 79.44 101 SER A CA 1
ATOM 788 C C . SER A 1 101 ? 5.361 15.591 -19.978 1.00 79.44 101 SER A C 1
ATOM 790 O O . SER A 1 101 ? 5.584 14.870 -19.005 1.00 79.44 101 SER A O 1
ATOM 792 N N . CYS A 1 102 ? 5.843 15.324 -21.188 1.00 84.12 102 CYS A N 1
ATOM 793 C CA . CYS A 1 102 ? 6.890 14.339 -21.412 1.00 84.12 102 CYS A CA 1
ATOM 794 C C . CYS A 1 102 ? 8.218 15.051 -21.654 1.00 84.12 102 CYS A C 1
ATOM 796 O O . CYS A 1 102 ? 8.279 15.978 -22.468 1.00 84.12 102 CYS A O 1
ATOM 798 N N . TYR A 1 103 ? 9.267 14.597 -20.970 1.00 73.94 103 TYR A N 1
ATOM 799 C CA . TYR A 1 103 ? 10.633 15.061 -21.166 1.00 73.94 103 TYR A CA 1
ATOM 800 C C . TYR A 1 103 ? 11.052 15.050 -22.651 1.00 73.94 103 TYR A C 1
ATOM 802 O O . TYR A 1 103 ? 10.716 14.129 -23.399 1.00 73.94 103 TYR A O 1
ATOM 810 N N . LEU A 1 104 ? 11.784 16.089 -23.077 1.00 62.56 104 LEU A N 1
ATOM 811 C CA . LEU A 1 104 ? 12.236 16.281 -24.457 1.00 62.56 104 LEU A CA 1
ATOM 812 C C . LEU A 1 104 ? 13.557 15.540 -24.724 1.00 62.56 104 LEU A C 1
ATOM 814 O O . LEU A 1 104 ? 14.496 15.716 -23.961 1.00 62.56 104 LEU A O 1
ATOM 818 N N . PRO A 1 105 ? 13.689 14.782 -25.828 1.00 53.88 105 PRO A N 1
ATOM 819 C CA . PRO A 1 105 ? 12.896 14.884 -27.048 1.00 53.88 105 PRO A CA 1
ATOM 820 C C . PRO A 1 105 ? 11.516 14.236 -26.904 1.00 53.88 105 PRO A C 1
ATOM 822 O O . PRO A 1 105 ? 11.381 13.172 -26.315 1.00 53.88 105 PRO A O 1
ATOM 825 N N . ARG A 1 106 ? 10.501 14.903 -27.474 1.00 56.06 106 ARG A N 1
ATOM 826 C CA . ARG A 1 106 ? 9.030 14.699 -27.392 1.00 56.06 106 ARG A CA 1
ATOM 827 C C . ARG A 1 106 ? 8.501 13.268 -27.666 1.00 56.06 106 ARG A C 1
ATOM 829 O O . ARG A 1 106 ? 7.298 13.098 -27.815 1.00 56.06 106 ARG A O 1
ATOM 836 N N . ARG A 1 107 ? 9.374 12.263 -27.790 1.00 61.91 107 ARG A N 1
ATOM 837 C CA . ARG A 1 107 ? 9.116 10.894 -28.258 1.00 61.91 107 ARG A CA 1
ATOM 838 C C . ARG A 1 107 ? 9.475 9.783 -27.257 1.00 61.91 107 ARG A C 1
ATOM 840 O O . ARG A 1 107 ? 9.316 8.623 -27.613 1.00 61.91 107 ARG A O 1
ATOM 847 N N . SER A 1 108 ? 9.959 10.089 -26.048 1.00 77.19 108 SER A N 1
ATOM 848 C CA . SER A 1 108 ? 10.272 9.034 -25.061 1.00 77.19 108 SER A CA 1
ATOM 849 C C . SER A 1 108 ? 9.018 8.414 -24.430 1.00 77.19 108 SER A C 1
ATOM 851 O O . SER A 1 108 ? 9.005 7.225 -24.127 1.00 77.19 108 SER A O 1
ATOM 853 N N . CYS A 1 109 ? 7.952 9.199 -24.258 1.00 89.88 109 CYS A N 1
ATOM 854 C CA . CYS A 1 109 ? 6.649 8.712 -23.803 1.00 89.88 109 CYS A CA 1
ATOM 855 C C . CYS A 1 109 ? 5.857 8.077 -24.950 1.00 89.88 109 CYS A C 1
ATOM 857 O O . CYS A 1 109 ? 6.003 8.457 -26.111 1.00 89.88 109 CYS A O 1
ATOM 859 N N . ASN A 1 110 ? 4.964 7.158 -24.603 1.00 91.88 110 ASN A N 1
ATOM 860 C CA . ASN A 1 110 ? 4.109 6.420 -25.530 1.00 91.88 110 ASN A CA 1
ATOM 861 C C . ASN A 1 110 ? 2.700 6.233 -24.926 1.00 91.88 110 ASN A C 1
ATOM 863 O O . ASN A 1 110 ? 2.310 6.955 -24.003 1.00 91.88 110 ASN A O 1
ATOM 867 N N . GLY A 1 111 ? 1.905 5.289 -25.440 1.00 92.38 111 GLY A N 1
ATOM 868 C CA . GLY A 1 111 ? 0.588 4.966 -24.877 1.00 92.38 111 GLY A CA 1
ATOM 869 C C . GLY A 1 111 ? 0.619 4.266 -23.508 1.00 92.38 111 GLY A C 1
ATOM 870 O O . GLY A 1 111 ? -0.428 4.109 -22.892 1.00 92.38 111 GLY A O 1
ATOM 871 N N . LYS A 1 112 ? 1.791 3.866 -23.000 1.00 95.31 112 LYS A N 1
ATOM 872 C CA . LYS A 1 112 ? 1.973 3.214 -21.695 1.00 95.31 112 LYS A CA 1
ATOM 873 C C . LYS A 1 112 ? 2.547 4.162 -20.650 1.00 95.31 112 LYS A C 1
ATOM 875 O O . LYS A 1 112 ? 1.957 4.341 -19.584 1.00 95.31 112 LYS A O 1
ATOM 880 N N . VAL A 1 113 ? 3.692 4.760 -20.962 1.00 95.62 113 VAL A N 1
ATOM 881 C CA . VAL A 1 113 ? 4.336 5.804 -20.164 1.00 95.62 113 VAL A CA 1
ATOM 882 C C . VAL A 1 113 ? 3.872 7.134 -20.728 1.00 95.62 113 VAL A C 1
ATOM 884 O O . VAL A 1 113 ? 4.313 7.533 -21.801 1.00 95.62 113 VAL A O 1
ATOM 887 N N . ILE A 1 114 ? 2.941 7.792 -20.042 1.00 94.56 114 ILE A N 1
ATOM 888 C CA . ILE A 1 114 ? 2.207 8.948 -20.574 1.00 94.56 114 ILE A CA 1
ATOM 889 C C . ILE A 1 114 ? 2.715 10.301 -20.061 1.00 94.56 114 ILE A C 1
ATOM 891 O O . ILE A 1 114 ? 2.330 11.337 -20.604 1.00 94.56 114 ILE A O 1
ATOM 895 N N . GLY A 1 115 ? 3.584 10.296 -19.055 1.00 94.06 115 GLY A N 1
ATOM 896 C CA . GLY A 1 115 ? 4.247 11.475 -18.505 1.00 94.06 115 GLY A CA 1
ATOM 897 C C . GLY A 1 115 ? 5.616 11.088 -17.960 1.00 94.06 115 GLY A C 1
ATOM 898 O O . GLY A 1 115 ? 5.809 9.955 -17.512 1.00 94.06 115 GLY A O 1
ATOM 899 N N . ALA A 1 116 ? 6.585 11.997 -18.054 1.00 94.75 116 ALA A N 1
ATOM 900 C CA . ALA A 1 116 ? 7.916 11.765 -17.509 1.00 94.75 116 ALA A CA 1
ATOM 901 C C . ALA A 1 116 ? 8.657 13.082 -17.267 1.00 94.75 116 ALA A C 1
ATOM 903 O O . ALA A 1 116 ? 8.847 13.860 -18.205 1.00 94.75 116 ALA A O 1
ATOM 904 N N . GLN A 1 117 ? 9.124 13.298 -16.040 1.00 93.06 117 GLN A N 1
ATOM 905 C CA . GLN A 1 117 ? 9.904 14.468 -15.638 1.00 93.06 117 GLN A CA 1
ATOM 906 C C . GLN A 1 117 ? 10.946 14.088 -14.577 1.00 93.06 117 GLN A C 1
ATOM 908 O O . GLN A 1 117 ? 10.838 13.044 -13.935 1.00 93.06 117 GLN A O 1
ATOM 913 N N . SER A 1 118 ? 11.977 14.913 -14.411 1.00 93.19 118 SER A N 1
ATOM 914 C CA . SER A 1 118 ? 13.008 14.739 -13.388 1.00 93.19 118 SER A CA 1
ATOM 915 C C . SER A 1 118 ? 13.138 15.995 -12.528 1.00 93.19 118 SER A C 1
ATOM 917 O O . SER A 1 118 ? 12.793 17.091 -12.973 1.00 93.19 118 SER A O 1
ATOM 919 N N . PHE A 1 119 ? 13.626 15.820 -11.301 1.00 91.38 119 PHE A N 1
ATOM 920 C CA . PHE A 1 119 ? 13.849 16.894 -10.340 1.00 91.38 119 PHE A CA 1
ATOM 921 C C . PHE A 1 119 ? 15.183 16.656 -9.633 1.00 91.38 119 PHE A C 1
ATOM 923 O O . PHE A 1 119 ? 15.327 15.708 -8.859 1.00 91.38 119 PHE A O 1
ATOM 930 N N . LYS A 1 120 ? 16.173 17.506 -9.920 1.00 89.06 120 LYS A N 1
ATOM 931 C CA . LYS A 1 120 ? 17.498 17.470 -9.289 1.00 89.06 120 LYS A CA 1
ATOM 932 C C . LYS A 1 120 ? 17.952 18.881 -8.948 1.00 89.06 120 LYS A C 1
ATOM 934 O O . LYS A 1 120 ? 18.343 19.610 -9.853 1.00 89.06 120 LYS A O 1
ATOM 939 N N . GLN A 1 121 ? 17.890 19.274 -7.676 1.00 85.56 121 GLN A N 1
ATOM 940 C CA . GLN A 1 121 ? 18.403 20.574 -7.209 1.00 85.56 121 GLN A CA 1
ATOM 941 C C . GLN A 1 121 ? 17.918 21.765 -8.070 1.00 85.56 121 GLN A C 1
ATOM 943 O O . GLN A 1 121 ? 18.698 22.599 -8.521 1.00 85.56 121 GLN A O 1
ATOM 948 N N . GLY A 1 122 ? 16.614 21.801 -8.374 1.00 79.00 122 GLY A N 1
ATOM 949 C CA . GLY A 1 122 ? 15.984 22.827 -9.221 1.00 79.00 122 GLY A CA 1
ATOM 950 C C . GLY A 1 122 ? 16.108 22.605 -10.735 1.00 79.00 122 GLY A C 1
ATOM 951 O O . GLY A 1 122 ? 15.395 23.241 -11.510 1.00 79.00 122 GLY A O 1
ATOM 952 N N . ASN A 1 123 ? 16.946 21.670 -11.184 1.00 83.81 123 ASN A N 1
ATOM 953 C CA . ASN A 1 123 ? 17.057 21.299 -12.588 1.00 83.81 123 ASN A CA 1
ATOM 954 C C . ASN A 1 123 ? 15.995 20.253 -12.975 1.00 83.81 123 ASN A C 1
ATOM 956 O O . ASN A 1 123 ? 15.922 19.173 -12.385 1.00 83.81 123 ASN A O 1
ATOM 960 N N . THR A 1 124 ? 15.199 20.570 -14.001 1.00 83.94 124 THR A N 1
ATOM 961 C CA . THR A 1 124 ? 14.164 19.692 -14.581 1.00 83.94 124 THR A CA 1
ATOM 962 C C . THR A 1 124 ? 14.451 19.285 -16.031 1.00 83.94 124 THR A C 1
ATOM 964 O O . THR A 1 124 ? 13.642 18.613 -16.672 1.00 83.94 124 THR A O 1
ATOM 967 N N . THR A 1 125 ? 15.609 19.684 -16.568 1.00 85.50 125 THR A N 1
ATOM 968 C CA . THR A 1 125 ? 16.028 19.413 -17.951 1.00 85.50 125 THR A CA 1
ATOM 969 C C . THR A 1 125 ? 16.876 18.152 -18.081 1.00 85.50 125 THR A C 1
ATOM 971 O O . THR A 1 125 ? 17.280 17.803 -19.189 1.00 85.50 125 THR A O 1
ATOM 974 N N . ILE A 1 126 ? 17.122 17.430 -16.987 1.00 89.06 126 ILE A N 1
ATOM 975 C CA . ILE A 1 126 ? 17.827 16.148 -17.023 1.00 89.06 126 ILE A CA 1
ATOM 976 C C . ILE A 1 126 ? 16.850 15.052 -17.484 1.00 89.06 126 ILE A C 1
ATOM 978 O O . ILE A 1 126 ? 15.714 15.008 -17.002 1.00 89.06 126 ILE A O 1
ATOM 982 N N . PRO A 1 127 ? 17.244 14.135 -18.382 1.00 90.81 127 PRO A N 1
ATOM 983 C CA . PRO A 1 127 ? 16.382 13.025 -18.757 1.00 90.81 127 PRO A CA 1
ATOM 984 C C . PRO A 1 127 ? 16.000 12.167 -17.541 1.00 90.81 127 PRO A C 1
ATOM 986 O O . PRO A 1 127 ? 16.882 11.777 -16.774 1.00 90.81 127 PRO A O 1
ATOM 989 N N . PRO A 1 128 ? 14.718 11.794 -17.369 1.00 93.31 128 PRO A N 1
ATOM 990 C CA . PRO A 1 128 ? 14.285 10.872 -16.319 1.00 93.31 128 PRO A CA 1
ATOM 991 C C . PRO A 1 128 ? 14.609 9.410 -16.678 1.00 93.31 128 PRO A C 1
ATOM 993 O O . PRO A 1 128 ? 13.818 8.505 -16.417 1.00 93.31 128 PRO A O 1
ATOM 996 N N . THR A 1 129 ? 15.752 9.174 -17.327 1.00 92.94 129 THR A N 1
ATOM 997 C CA . THR A 1 129 ? 16.232 7.838 -17.676 1.00 92.94 129 THR A CA 1
ATOM 998 C C . THR A 1 129 ? 16.831 7.162 -16.453 1.00 92.94 129 THR A C 1
ATOM 1000 O O . THR A 1 129 ? 17.415 7.813 -15.590 1.00 92.94 129 THR A O 1
ATOM 1003 N N . ASP A 1 130 ? 16.699 5.845 -16.385 1.00 91.75 130 ASP A N 1
ATOM 1004 C CA . ASP A 1 130 ? 17.172 5.033 -15.258 1.00 91.75 130 ASP A CA 1
ATOM 1005 C C . ASP A 1 130 ? 18.279 4.070 -15.691 1.00 91.75 130 ASP A C 1
ATOM 1007 O O . ASP A 1 130 ? 18.311 2.909 -15.317 1.00 91.75 130 ASP A O 1
ATOM 1011 N N . ILE A 1 131 ? 19.181 4.547 -16.545 1.00 86.94 131 ILE A N 1
ATOM 1012 C CA . ILE A 1 131 ? 20.297 3.755 -17.084 1.00 86.94 131 ILE A CA 1
ATOM 1013 C C . ILE A 1 131 ? 21.452 3.589 -16.086 1.00 86.94 131 ILE A C 1
ATOM 1015 O O . ILE A 1 131 ? 22.417 2.900 -16.385 1.00 86.94 131 ILE A O 1
ATOM 1019 N N . ASP A 1 132 ? 21.385 4.250 -14.930 1.00 81.75 132 ASP A N 1
ATOM 1020 C CA . ASP A 1 132 ? 22.447 4.326 -13.926 1.00 81.75 132 ASP A CA 1
ATOM 1021 C C . ASP A 1 132 ? 22.155 3.525 -12.646 1.00 81.75 132 ASP A C 1
ATOM 1023 O O . ASP A 1 132 ? 23.097 3.210 -11.913 1.00 81.75 132 ASP A O 1
ATOM 1027 N N . GLN A 1 133 ? 20.882 3.198 -12.377 1.00 86.12 133 GLN A N 1
ATOM 1028 C CA . GLN A 1 133 ? 20.447 2.520 -11.146 1.00 86.12 133 GLN A CA 1
ATOM 1029 C C . GLN A 1 133 ? 19.499 1.338 -11.386 1.00 86.12 133 GLN A C 1
ATOM 1031 O O . GLN A 1 133 ? 19.687 0.284 -10.785 1.00 86.12 133 GLN A O 1
ATOM 1036 N N . GLY A 1 134 ? 18.489 1.485 -12.244 1.00 87.94 134 GLY A N 1
ATOM 1037 C CA . GLY A 1 134 ? 17.521 0.437 -12.591 1.00 87.94 134 GLY A CA 1
ATOM 1038 C C . GLY A 1 134 ? 16.360 0.234 -11.611 1.00 87.94 134 GLY A C 1
ATOM 1039 O O . GLY A 1 134 ? 15.412 -0.486 -11.937 1.00 87.94 134 GLY A O 1
ATOM 1040 N N . HIS A 1 135 ? 16.396 0.858 -10.431 1.00 90.94 135 HIS A N 1
ATOM 1041 C CA . HIS A 1 135 ? 15.396 0.658 -9.379 1.00 90.94 135 HIS A CA 1
ATOM 1042 C C . HIS A 1 135 ? 13.997 1.149 -9.798 1.00 90.94 135 HIS A C 1
ATOM 1044 O O . HIS A 1 135 ? 13.029 0.392 -9.699 1.00 90.94 135 HIS A O 1
ATOM 1050 N N . GLY A 1 136 ? 13.897 2.356 -10.358 1.00 93.81 136 GLY A N 1
ATOM 1051 C CA . GLY A 1 136 ? 12.654 2.947 -10.858 1.00 93.81 136 GLY A CA 1
ATOM 1052 C C . GLY A 1 136 ? 12.006 2.131 -11.978 1.00 93.81 136 GLY A C 1
ATOM 1053 O O . GLY A 1 136 ? 10.801 1.872 -11.967 1.00 93.81 136 GLY A O 1
ATOM 1054 N N . THR A 1 137 ? 12.825 1.625 -12.900 1.00 96.56 137 THR A N 1
ATOM 1055 C CA . THR A 1 137 ? 12.421 0.688 -13.960 1.00 96.56 137 THR A CA 1
ATOM 1056 C C . THR A 1 137 ? 11.826 -0.590 -13.366 1.00 96.56 137 THR A C 1
ATOM 1058 O O . THR A 1 137 ? 10.786 -1.069 -13.827 1.00 96.56 137 THR A O 1
ATOM 1061 N N . HIS A 1 138 ? 12.449 -1.130 -12.319 1.00 95.38 138 HIS A N 1
ATOM 1062 C CA . HIS A 1 138 ? 11.996 -2.350 -11.654 1.00 95.38 138 HIS A CA 1
ATOM 1063 C C . HIS A 1 138 ? 10.637 -2.157 -10.982 1.00 95.38 138 HIS A C 1
ATOM 1065 O O . HIS A 1 138 ? 9.693 -2.890 -11.292 1.00 95.38 138 HIS A O 1
ATOM 1071 N N . VAL A 1 139 ? 10.488 -1.122 -10.148 1.00 96.38 139 VAL A N 1
ATOM 1072 C CA . VAL A 1 139 ? 9.232 -0.862 -9.421 1.00 96.38 139 VAL A CA 1
ATOM 1073 C C . VAL A 1 139 ? 8.082 -0.471 -10.353 1.00 96.38 139 VAL A C 1
ATOM 1075 O O . VAL A 1 139 ? 6.960 -0.949 -10.166 1.00 96.38 139 VAL A O 1
ATOM 1078 N N . ALA A 1 140 ? 8.347 0.299 -11.415 1.00 98.12 140 ALA A N 1
ATOM 1079 C CA . ALA A 1 140 ? 7.353 0.608 -12.444 1.00 98.12 140 ALA A CA 1
ATOM 1080 C C . ALA A 1 140 ? 6.876 -0.665 -13.168 1.00 98.12 140 ALA A C 1
ATOM 1082 O O . ALA A 1 140 ? 5.681 -0.833 -13.434 1.00 98.12 140 ALA A O 1
ATOM 1083 N N . GLY A 1 141 ? 7.803 -1.591 -13.442 1.00 97.62 141 GLY A N 1
ATOM 1084 C CA . GLY A 1 141 ? 7.511 -2.900 -14.021 1.00 97.62 141 GLY A CA 1
ATOM 1085 C C . GLY A 1 141 ? 6.647 -3.785 -13.115 1.00 97.62 141 GLY A C 1
ATOM 1086 O O . GLY A 1 141 ? 5.748 -4.458 -13.615 1.00 97.62 141 GLY A O 1
ATOM 1087 N N . ILE A 1 142 ? 6.859 -3.755 -11.796 1.00 98.06 142 ILE A N 1
ATOM 1088 C CA . ILE A 1 142 ? 6.033 -4.501 -10.829 1.00 98.06 142 ILE A CA 1
ATOM 1089 C C . ILE A 1 142 ? 4.615 -3.924 -10.743 1.00 98.06 142 ILE A C 1
ATOM 1091 O O . ILE A 1 142 ? 3.641 -4.677 -10.721 1.00 98.06 142 ILE A O 1
ATOM 1095 N N . ALA A 1 143 ? 4.483 -2.597 -10.694 1.00 97.88 143 ALA A N 1
ATOM 1096 C CA . ALA A 1 143 ? 3.179 -1.959 -10.533 1.00 97.88 143 ALA A CA 1
ATOM 1097 C C . ALA A 1 143 ? 2.310 -2.145 -11.778 1.00 97.88 143 ALA A C 1
ATOM 1099 O O . ALA A 1 143 ? 1.167 -2.603 -11.694 1.00 97.88 143 ALA A O 1
ATOM 1100 N N . ALA A 1 144 ? 2.872 -1.823 -12.943 1.00 97.88 144 ALA A N 1
ATOM 1101 C CA . ALA A 1 144 ? 2.120 -1.740 -14.181 1.00 97.88 144 ALA A CA 1
ATOM 1102 C C . ALA A 1 144 ? 2.918 -2.205 -15.404 1.00 97.88 144 ALA A C 1
ATOM 1104 O O . ALA A 1 144 ? 2.626 -1.765 -16.501 1.00 97.88 144 ALA A O 1
ATOM 1105 N N . GLY A 1 145 ? 3.910 -3.088 -15.301 1.00 97.44 145 GLY A N 1
ATOM 1106 C CA . GLY A 1 145 ? 4.542 -3.658 -16.495 1.00 97.44 145 GLY A CA 1
ATOM 1107 C C . GLY A 1 145 ? 3.517 -4.331 -17.422 1.00 97.44 145 GLY A C 1
ATOM 1108 O O . GLY A 1 145 ? 2.665 -5.094 -16.968 1.00 97.44 145 GLY A O 1
ATOM 1109 N N . ASN A 1 146 ? 3.591 -4.055 -18.721 1.00 95.25 146 ASN A N 1
ATOM 1110 C CA . ASN A 1 146 ? 2.828 -4.772 -19.738 1.00 95.25 146 ASN A CA 1
ATOM 1111 C C . ASN A 1 146 ? 3.283 -6.246 -19.805 1.00 95.25 146 ASN A C 1
ATOM 1113 O O . ASN A 1 146 ? 4.338 -6.608 -19.274 1.00 95.25 146 ASN A O 1
ATOM 1117 N N . PHE A 1 147 ? 2.497 -7.095 -20.463 1.00 93.31 147 PHE A N 1
ATOM 1118 C CA . PHE A 1 147 ? 2.820 -8.505 -20.646 1.00 93.31 147 PHE A CA 1
ATOM 1119 C C . PHE A 1 147 ? 4.076 -8.672 -21.510 1.00 93.31 147 PHE A C 1
ATOM 1121 O O . PHE A 1 147 ? 4.121 -8.227 -22.657 1.00 93.31 147 PHE A O 1
ATOM 1128 N N . VAL A 1 148 ? 5.092 -9.354 -20.980 1.00 92.19 148 VAL A N 1
ATOM 1129 C CA . VAL A 1 148 ? 6.328 -9.672 -21.704 1.00 92.19 148 VAL A CA 1
ATOM 1130 C C . VAL A 1 148 ? 6.616 -11.162 -21.619 1.00 92.19 148 VAL A C 1
ATOM 1132 O O . VAL A 1 148 ? 6.998 -11.673 -20.572 1.00 92.19 148 VAL A O 1
ATOM 1135 N N . ASP A 1 149 ? 6.473 -11.848 -22.748 1.00 89.19 149 ASP A N 1
ATOM 1136 C CA . ASP A 1 149 ? 6.826 -13.260 -22.883 1.00 89.19 149 ASP A CA 1
ATOM 1137 C C . ASP A 1 149 ? 8.333 -13.511 -22.830 1.00 89.19 149 ASP A C 1
ATOM 1139 O O . ASP A 1 149 ? 9.138 -12.676 -23.263 1.00 89.19 149 ASP A O 1
ATOM 1143 N N . ASN A 1 150 ? 8.680 -14.718 -22.376 1.00 85.31 150 ASN A N 1
ATOM 1144 C CA . ASN A 1 150 ? 10.049 -15.221 -22.258 1.00 85.31 150 ASN A CA 1
ATOM 1145 C C . ASN A 1 150 ? 10.943 -14.306 -21.404 1.00 85.31 150 ASN A C 1
ATOM 1147 O O . ASN A 1 150 ? 12.121 -14.110 -21.703 1.00 85.31 150 ASN A O 1
ATOM 1151 N N . ALA A 1 151 ? 10.361 -13.707 -20.367 1.00 87.44 151 ALA A N 1
ATOM 1152 C CA . ALA A 1 151 ? 11.086 -13.024 -19.316 1.00 87.44 151 ALA A CA 1
ATOM 1153 C C . ALA A 1 151 ? 11.840 -14.051 -18.471 1.00 87.44 151 ALA A C 1
ATOM 1155 O O . ALA A 1 151 ? 11.277 -15.073 -18.093 1.00 87.44 151 ALA A O 1
ATOM 1156 N N . GLU A 1 152 ? 13.108 -13.774 -18.197 1.00 82.50 152 GLU A N 1
ATOM 1157 C CA . GLU A 1 152 ? 13.991 -14.605 -17.385 1.00 82.50 152 GLU A CA 1
ATOM 1158 C C . GLU A 1 152 ? 15.167 -13.756 -16.892 1.00 82.50 152 GLU A C 1
ATOM 1160 O O . GLU A 1 152 ? 15.529 -12.749 -17.510 1.00 82.50 152 GLU A O 1
ATOM 1165 N N . VAL A 1 153 ? 15.822 -14.203 -15.824 1.00 78.56 153 VAL A N 1
ATOM 1166 C CA . VAL A 1 153 ? 17.125 -13.678 -15.398 1.00 78.56 153 VAL A CA 1
ATOM 1167 C C . VAL A 1 153 ? 18.125 -14.819 -15.463 1.00 78.56 153 VAL A C 1
ATOM 1169 O O . VAL A 1 153 ? 18.061 -15.736 -14.654 1.00 78.56 153 VAL A O 1
ATOM 1172 N N . LEU A 1 154 ? 19.042 -14.802 -16.434 1.00 73.75 154 LEU A N 1
ATOM 1173 C CA . LEU A 1 154 ? 20.067 -15.852 -16.587 1.00 73.75 154 LEU A CA 1
ATOM 1174 C C . LEU A 1 154 ? 19.480 -17.288 -16.628 1.00 73.75 154 LEU A C 1
ATOM 1176 O O . LEU A 1 154 ? 20.034 -18.209 -16.028 1.00 73.75 154 LEU A O 1
ATOM 1180 N N . GLY A 1 155 ? 18.336 -17.481 -17.297 1.00 72.81 155 GLY A N 1
ATOM 1181 C CA . GLY A 1 155 ? 17.625 -18.769 -17.346 1.00 72.81 155 GLY A CA 1
ATOM 1182 C C . GLY A 1 155 ? 16.750 -19.078 -16.125 1.00 72.81 155 GLY A C 1
ATOM 1183 O O . GLY A 1 155 ? 16.126 -20.136 -16.070 1.00 72.81 155 GLY A O 1
ATOM 1184 N N . GLN A 1 156 ? 16.708 -18.184 -15.133 1.00 74.81 156 GLN A N 1
ATOM 1185 C CA . GLN A 1 156 ? 15.888 -18.312 -13.928 1.00 74.81 156 GLN A CA 1
ATOM 1186 C C . GLN A 1 156 ? 14.542 -17.608 -14.090 1.00 74.81 156 GLN A C 1
ATOM 1188 O O . GLN A 1 156 ? 14.445 -16.566 -14.741 1.00 74.81 156 GLN A O 1
ATOM 1193 N N . ALA A 1 157 ? 13.525 -18.189 -13.458 1.00 78.25 157 ALA A N 1
ATOM 1194 C CA . ALA A 1 157 ? 12.120 -17.818 -13.546 1.00 78.25 157 ALA A CA 1
ATOM 1195 C C . ALA A 1 157 ? 11.646 -17.495 -14.985 1.00 78.25 157 ALA A C 1
ATOM 1197 O O . ALA A 1 157 ? 11.107 -16.409 -15.204 1.00 78.25 157 ALA A O 1
ATOM 1198 N N . PRO A 1 158 ? 11.814 -18.423 -15.955 1.00 81.38 158 PRO A N 1
ATOM 1199 C CA . PRO A 1 158 ? 11.332 -18.233 -17.319 1.00 81.38 158 PRO A CA 1
ATOM 1200 C C . PRO A 1 158 ? 9.796 -18.193 -17.427 1.00 81.38 158 PRO A C 1
ATOM 1202 O O . PRO A 1 158 ? 9.098 -19.105 -16.968 1.00 81.38 158 PRO A O 1
ATOM 1205 N N . GLY A 1 159 ? 9.256 -17.191 -18.119 1.00 83.75 159 GLY A N 1
ATOM 1206 C CA . GLY A 1 159 ? 7.830 -17.120 -18.473 1.00 83.75 159 GLY A CA 1
ATOM 1207 C C . GLY A 1 159 ? 7.347 -15.705 -18.798 1.00 83.75 159 GLY A C 1
ATOM 1208 O O . GLY A 1 159 ? 8.054 -14.963 -19.474 1.00 83.75 159 GLY A O 1
ATOM 1209 N N . ARG A 1 160 ? 6.108 -15.342 -18.436 1.00 87.81 160 ARG A N 1
ATOM 1210 C CA . ARG A 1 160 ? 5.448 -14.100 -18.901 1.00 87.81 160 ARG A CA 1
ATOM 1211 C C . ARG A 1 160 ? 5.418 -13.018 -17.824 1.00 87.81 160 ARG A C 1
ATOM 1213 O O . ARG A 1 160 ? 4.549 -13.047 -16.952 1.00 87.81 160 ARG A O 1
ATOM 1220 N N . ALA A 1 161 ? 6.326 -12.049 -17.869 1.00 91.50 161 ALA A N 1
ATOM 1221 C CA . ALA A 1 161 ? 6.330 -10.948 -16.907 1.00 91.50 161 ALA A CA 1
ATOM 1222 C C . ALA A 1 161 ? 5.107 -10.053 -17.101 1.00 91.50 161 ALA A C 1
ATOM 1224 O O . ALA A 1 161 ? 4.684 -9.820 -18.230 1.00 91.50 161 ALA A O 1
ATOM 1225 N N . ALA A 1 162 ? 4.559 -9.553 -16.000 1.00 93.44 162 ALA A N 1
ATOM 1226 C CA . ALA A 1 162 ? 3.467 -8.593 -15.978 1.00 93.44 162 ALA A CA 1
ATOM 1227 C C . ALA A 1 162 ? 3.477 -7.875 -14.625 1.00 93.44 162 ALA A C 1
ATOM 1229 O O . ALA A 1 162 ? 3.775 -8.500 -13.602 1.00 93.44 162 ALA A O 1
ATOM 1230 N N . GLY A 1 163 ? 3.143 -6.587 -14.622 1.00 95.75 163 GLY A N 1
ATOM 1231 C CA . GLY A 1 163 ? 2.827 -5.876 -13.390 1.00 95.75 163 GLY A CA 1
ATOM 1232 C C . GLY A 1 163 ? 1.455 -6.278 -12.857 1.00 95.75 163 GLY A C 1
ATOM 1233 O O . GLY A 1 163 ? 0.701 -6.967 -13.540 1.00 95.75 163 GLY A O 1
ATOM 1234 N N . MET A 1 164 ? 1.098 -5.836 -11.652 1.00 96.31 164 MET A N 1
ATOM 1235 C CA . MET A 1 164 ? -0.223 -6.148 -11.085 1.00 96.31 164 MET A CA 1
ATOM 1236 C C . MET A 1 164 ? -1.362 -5.508 -11.894 1.00 96.31 164 MET A C 1
ATOM 1238 O O . MET A 1 164 ? -2.419 -6.120 -12.041 1.00 96.31 164 MET A O 1
ATOM 1242 N N . ALA A 1 165 ? -1.129 -4.327 -12.478 1.00 96.81 165 ALA A N 1
ATOM 1243 C CA . ALA A 1 165 ? -2.066 -3.612 -13.347 1.00 96.81 165 ALA A CA 1
ATOM 1244 C C . ALA A 1 165 ? -1.488 -3.363 -14.762 1.00 96.81 165 ALA A C 1
ATOM 1246 O O . ALA A 1 165 ? -1.090 -2.240 -15.088 1.00 96.81 165 ALA A O 1
ATOM 1247 N N . PRO A 1 166 ? -1.428 -4.387 -15.640 1.00 96.31 166 PRO A N 1
ATOM 1248 C CA . PRO A 1 166 ? -0.774 -4.283 -16.950 1.00 96.31 166 PRO A CA 1
ATOM 1249 C C . PRO A 1 166 ? -1.348 -3.217 -17.892 1.00 96.31 166 PRO A C 1
ATOM 1251 O O . PRO A 1 166 ? -0.619 -2.729 -18.755 1.00 96.31 166 PRO A O 1
ATOM 1254 N N . LYS A 1 167 ? -2.618 -2.823 -17.724 1.00 96.62 167 LYS A N 1
ATOM 1255 C CA . LYS A 1 167 ? -3.297 -1.784 -18.520 1.00 96.62 167 LYS A CA 1
ATOM 1256 C C . LYS A 1 167 ? -3.404 -0.419 -17.826 1.00 96.62 167 LYS A C 1
ATOM 1258 O O . LYS A 1 167 ? -3.980 0.500 -18.406 1.00 96.62 167 LYS A O 1
ATOM 1263 N N . ALA A 1 168 ? -2.831 -0.251 -16.633 1.00 97.56 168 ALA A N 1
ATOM 1264 C CA . ALA A 1 168 ? -2.683 1.072 -16.025 1.00 97.56 168 ALA A CA 1
ATOM 1265 C C . ALA A 1 168 ? -1.595 1.885 -16.740 1.00 97.56 168 ALA A C 1
ATOM 1267 O O . ALA A 1 168 ? -0.598 1.337 -17.209 1.00 97.56 168 ALA A O 1
ATOM 1268 N N . PHE A 1 169 ? -1.756 3.198 -16.821 1.00 97.88 169 PHE A N 1
ATOM 1269 C CA . PHE A 1 169 ? -0.736 4.098 -17.345 1.00 97.88 169 PHE A CA 1
ATOM 1270 C C . PHE A 1 169 ? 0.320 4.422 -16.284 1.00 97.88 169 PHE A C 1
ATOM 1272 O O . PHE A 1 169 ? 0.044 4.389 -15.084 1.00 97.88 169 PHE A O 1
ATOM 1279 N N . ILE A 1 170 ? 1.520 4.786 -16.733 1.00 97.94 170 ILE A N 1
ATOM 1280 C CA . ILE A 1 170 ? 2.639 5.185 -15.873 1.00 97.94 170 ILE A CA 1
ATOM 1281 C C . ILE A 1 170 ? 2.973 6.657 -16.140 1.00 97.94 170 ILE A C 1
ATOM 1283 O O . ILE A 1 170 ? 3.101 7.064 -17.297 1.00 97.94 170 ILE A O 1
ATOM 1287 N N . SER A 1 171 ? 3.143 7.444 -15.078 1.00 97.31 171 SER A N 1
ATOM 1288 C CA . SER A 1 171 ? 3.769 8.770 -15.127 1.00 97.31 171 SER A CA 1
ATOM 1289 C C . SER A 1 171 ? 5.004 8.764 -14.229 1.00 97.31 171 SER A C 1
ATOM 1291 O O . SER A 1 171 ? 4.911 8.358 -13.076 1.00 97.31 171 SER A O 1
ATOM 1293 N N . VAL A 1 172 ? 6.166 9.144 -14.752 1.00 97.31 172 VAL A N 1
ATOM 1294 C CA . VAL A 1 172 ? 7.457 8.987 -14.060 1.00 97.31 172 VAL A CA 1
ATOM 1295 C C . VAL A 1 172 ? 7.948 10.325 -13.531 1.00 97.31 172 VAL A C 1
ATOM 1297 O O . VAL A 1 172 ? 8.043 11.296 -14.279 1.00 97.31 172 VAL A O 1
ATOM 1300 N N . TYR A 1 173 ? 8.348 10.352 -12.265 1.00 96.44 173 TYR A N 1
ATOM 1301 C CA . TYR A 1 173 ? 8.961 11.506 -11.620 1.00 96.44 173 TYR A CA 1
ATOM 1302 C C . TYR A 1 173 ? 10.299 11.063 -11.018 1.00 96.44 173 TYR A C 1
ATOM 1304 O O . TYR A 1 173 ? 10.351 10.449 -9.953 1.00 96.44 173 TYR A O 1
ATOM 1312 N N . LYS A 1 174 ? 11.405 11.320 -11.727 1.00 95.62 174 LYS A N 1
ATOM 1313 C CA . LYS A 1 174 ? 12.746 10.972 -11.238 1.00 95.62 174 LYS A CA 1
ATOM 1314 C C . LYS A 1 174 ? 13.160 11.950 -10.140 1.00 95.62 174 LYS A C 1
ATOM 1316 O O . LYS A 1 174 ? 13.459 13.105 -10.438 1.00 95.62 174 LYS A O 1
ATOM 1321 N N . VAL A 1 175 ? 13.184 11.474 -8.900 1.00 92.94 175 VAL A N 1
ATOM 1322 C CA . VAL A 1 175 ? 13.520 12.259 -7.695 1.00 92.94 175 VAL A CA 1
ATOM 1323 C C . VAL A 1 175 ? 14.711 11.679 -6.927 1.00 92.94 175 VAL A C 1
ATOM 1325 O O . VAL A 1 175 ? 15.237 12.327 -6.029 1.00 92.94 175 VAL A O 1
ATOM 1328 N N . CYS A 1 176 ? 15.154 10.475 -7.298 1.00 89.88 176 CYS A N 1
ATOM 1329 C CA . CYS A 1 176 ? 16.293 9.788 -6.701 1.00 89.88 176 CYS A CA 1
ATOM 1330 C C . CYS A 1 176 ? 17.462 9.691 -7.688 1.00 89.88 176 CYS A C 1
ATOM 1332 O O . CYS A 1 176 ? 17.293 9.340 -8.860 1.00 89.88 176 CYS A O 1
ATOM 1334 N N . TRP A 1 177 ? 18.668 9.951 -7.193 1.00 88.31 177 TRP A N 1
ATOM 1335 C CA . TRP A 1 177 ? 19.888 10.050 -7.985 1.00 88.31 177 TRP A CA 1
ATOM 1336 C C . TRP A 1 177 ? 21.037 9.303 -7.316 1.00 88.31 177 TRP A C 1
ATOM 1338 O O . TRP A 1 177 ? 21.109 9.221 -6.094 1.00 88.31 177 TRP A O 1
ATOM 1348 N N . LYS A 1 178 ? 21.955 8.768 -8.121 1.00 84.06 178 LYS A N 1
ATOM 1349 C CA . LYS A 1 178 ? 23.064 7.950 -7.621 1.00 84.06 178 LYS A CA 1
ATOM 1350 C C . LYS A 1 178 ? 24.038 8.742 -6.743 1.00 84.06 178 LYS A C 1
ATOM 1352 O O . LYS A 1 178 ? 24.621 8.184 -5.824 1.00 84.06 178 LYS A O 1
ATOM 1357 N N . ASP A 1 179 ? 24.229 10.020 -7.050 1.00 83.69 179 ASP A N 1
ATOM 1358 C CA . ASP A 1 179 ? 25.213 10.900 -6.419 1.00 83.69 179 ASP A CA 1
ATOM 1359 C C . ASP A 1 179 ? 24.686 11.650 -5.189 1.00 83.69 179 ASP A C 1
ATOM 1361 O O . ASP A 1 179 ? 25.457 11.909 -4.271 1.00 83.69 179 ASP A O 1
ATOM 1365 N N . ILE A 1 180 ? 23.389 11.970 -5.150 1.00 78.44 180 ILE A N 1
ATOM 1366 C CA . ILE A 1 180 ? 22.773 12.768 -4.068 1.00 78.44 180 ILE A CA 1
ATOM 1367 C C . ILE A 1 180 ? 21.639 12.039 -3.328 1.00 78.44 180 ILE A C 1
ATOM 1369 O O . ILE A 1 180 ? 21.041 12.582 -2.404 1.00 78.44 180 ILE A O 1
ATOM 1373 N N . GLY A 1 181 ? 21.318 10.803 -3.718 1.00 84.50 181 GLY A N 1
ATOM 1374 C CA . GLY A 1 181 ? 20.184 10.065 -3.168 1.00 84.50 181 GLY A CA 1
ATOM 1375 C C . GLY A 1 181 ? 18.836 10.680 -3.559 1.00 84.50 181 GLY A C 1
ATOM 1376 O O . GLY A 1 181 ? 18.681 11.238 -4.647 1.00 84.50 181 GLY A O 1
ATOM 1377 N N . CYS A 1 182 ? 17.841 10.532 -2.683 1.00 84.50 182 CYS A N 1
ATOM 1378 C CA . CYS A 1 182 ? 16.502 11.099 -2.847 1.00 84.50 182 CYS A CA 1
ATOM 1379 C C . CYS A 1 182 ? 16.369 12.340 -1.951 1.00 84.50 182 CYS A C 1
ATOM 1381 O O . CYS A 1 182 ? 15.966 12.229 -0.794 1.00 84.50 182 CYS A O 1
ATOM 1383 N N . GLU A 1 183 ? 16.760 13.509 -2.455 1.00 82.88 183 GLU A N 1
ATOM 1384 C CA . GLU A 1 183 ? 16.648 14.763 -1.700 1.00 82.88 183 GLU A CA 1
ATOM 1385 C C . GLU A 1 183 ? 15.182 15.184 -1.532 1.00 82.88 183 GLU A C 1
ATOM 1387 O O . GLU A 1 183 ? 14.373 15.067 -2.459 1.00 82.88 183 GLU A O 1
ATOM 1392 N N . SER A 1 184 ? 14.843 15.721 -0.359 1.00 78.81 184 SER A N 1
ATOM 1393 C CA . SER A 1 184 ? 13.460 16.048 0.002 1.00 78.81 184 SER A CA 1
ATOM 1394 C C . SER A 1 184 ? 12.837 17.111 -0.913 1.00 78.81 184 SER A C 1
ATOM 1396 O O . SER A 1 184 ? 11.698 16.960 -1.349 1.00 78.81 184 SER A O 1
ATOM 1398 N N . SER A 1 185 ? 13.622 18.105 -1.341 1.00 81.44 185 SER A N 1
ATOM 1399 C CA . SER A 1 185 ? 13.204 19.129 -2.308 1.00 81.44 185 SER A CA 1
ATOM 1400 C C . SER A 1 185 ? 12.788 18.538 -3.664 1.00 81.44 185 SER A C 1
ATOM 1402 O O . SER A 1 185 ? 11.775 18.940 -4.239 1.00 81.44 185 SER A O 1
ATOM 1404 N N . GLY A 1 186 ? 13.535 17.547 -4.163 1.00 84.62 186 GLY A N 1
ATOM 1405 C CA . GLY A 1 186 ? 13.204 16.816 -5.386 1.00 84.62 186 GLY A CA 1
ATOM 1406 C C . GLY A 1 186 ? 11.951 15.962 -5.213 1.00 84.62 186 GLY A C 1
ATOM 1407 O O . GLY A 1 186 ? 11.086 15.964 -6.089 1.00 84.62 186 GLY A O 1
ATOM 1408 N N . ILE A 1 187 ? 11.823 15.285 -4.066 1.00 87.06 187 ILE A N 1
ATOM 1409 C CA . ILE A 1 187 ? 10.636 14.495 -3.714 1.00 87.06 187 ILE A CA 1
ATOM 1410 C C . ILE A 1 187 ? 9.387 15.382 -3.688 1.00 87.06 187 ILE A C 1
ATOM 1412 O O . ILE A 1 187 ? 8.408 15.062 -4.360 1.00 87.06 187 ILE A O 1
ATOM 1416 N N . LEU A 1 188 ? 9.424 16.509 -2.972 1.00 86.75 188 LEU A N 1
ATOM 1417 C CA . LEU A 1 188 ? 8.310 17.452 -2.877 1.00 86.75 188 LEU A CA 1
ATOM 1418 C C . LEU A 1 188 ? 7.900 17.997 -4.246 1.00 86.75 188 LEU A C 1
ATOM 1420 O O . LEU A 1 188 ? 6.714 17.985 -4.571 1.00 86.75 188 LEU A O 1
ATOM 1424 N N . ALA A 1 189 ? 8.865 18.415 -5.070 1.00 88.19 189 ALA A N 1
ATOM 1425 C CA . ALA A 1 189 ? 8.589 18.887 -6.425 1.00 88.19 189 ALA A CA 1
ATOM 1426 C C . ALA A 1 189 ? 7.960 17.789 -7.303 1.00 88.19 189 ALA A C 1
ATOM 1428 O O . ALA A 1 189 ? 7.032 18.057 -8.067 1.00 88.19 189 ALA A O 1
ATOM 1429 N N . GLY A 1 190 ? 8.422 16.543 -7.159 1.00 92.62 190 GLY A N 1
ATOM 1430 C CA . GLY A 1 190 ? 7.844 15.386 -7.837 1.00 92.62 190 GLY A CA 1
ATOM 1431 C C . GLY A 1 190 ? 6.412 15.083 -7.391 1.00 92.62 190 GLY A C 1
ATOM 1432 O O . GLY A 1 190 ? 5.553 14.858 -8.242 1.00 92.62 190 GLY A O 1
ATOM 1433 N N . ILE A 1 191 ? 6.131 15.111 -6.081 1.00 94.38 191 ILE A N 1
ATOM 1434 C CA . ILE A 1 191 ? 4.777 14.898 -5.544 1.00 94.38 191 ILE A CA 1
ATOM 1435 C C . ILE A 1 191 ? 3.846 16.014 -6.015 1.00 94.38 191 ILE A C 1
ATOM 1437 O O . ILE A 1 191 ? 2.758 15.727 -6.512 1.00 94.38 191 ILE A O 1
ATOM 1441 N N . ASP A 1 192 ? 4.270 17.273 -5.906 1.00 93.38 192 ASP A N 1
ATOM 1442 C CA . ASP A 1 192 ? 3.471 18.418 -6.340 1.00 93.38 192 ASP A CA 1
ATOM 1443 C C . ASP A 1 192 ? 3.157 18.334 -7.836 1.00 93.38 192 ASP A C 1
ATOM 1445 O O . ASP A 1 192 ? 1.999 18.451 -8.242 1.00 93.38 192 ASP A O 1
ATOM 1449 N N . LYS A 1 193 ? 4.152 18.000 -8.664 1.00 94.12 193 LYS A N 1
ATOM 1450 C CA . LYS A 1 193 ? 3.925 17.795 -10.094 1.00 94.12 193 LYS A CA 1
ATOM 1451 C C . LYS A 1 193 ? 2.971 16.632 -10.375 1.00 94.12 193 LYS A C 1
ATOM 1453 O O . LYS A 1 193 ? 2.093 16.766 -11.224 1.00 94.12 193 LYS A O 1
ATOM 1458 N N . ALA A 1 194 ? 3.098 15.516 -9.662 1.00 96.00 194 ALA A N 1
ATOM 1459 C CA . ALA A 1 194 ? 2.197 14.377 -9.810 1.00 96.00 194 ALA A CA 1
ATOM 1460 C C . ALA A 1 194 ? 0.747 14.731 -9.438 1.00 96.00 194 ALA A C 1
ATOM 1462 O O . ALA A 1 194 ? -0.191 14.328 -10.132 1.00 96.00 194 ALA A O 1
ATOM 1463 N N . ILE A 1 195 ? 0.563 15.540 -8.390 1.00 95.31 195 ILE A N 1
ATOM 1464 C CA . ILE A 1 195 ? -0.734 16.102 -8.005 1.00 95.31 195 ILE A CA 1
ATOM 1465 C C . ILE A 1 195 ? -1.286 17.015 -9.108 1.00 95.31 195 ILE A C 1
ATOM 1467 O O . ILE A 1 195 ? -2.465 16.912 -9.445 1.00 95.31 195 ILE A O 1
ATOM 1471 N N . GLN A 1 196 ? -0.461 17.911 -9.659 1.00 93.69 196 GLN A N 1
ATOM 1472 C CA . GLN A 1 196 ? -0.859 18.822 -10.740 1.00 93.69 196 GLN A CA 1
ATOM 1473 C C . GLN A 1 196 ? -1.266 18.070 -12.009 1.00 93.69 196 GLN A C 1
ATOM 1475 O O . GLN A 1 196 ? -2.237 18.444 -12.661 1.00 93.69 196 GLN A O 1
ATOM 1480 N N . ASP A 1 197 ? -0.528 17.014 -12.351 1.00 93.69 197 ASP A N 1
ATOM 1481 C CA . ASP A 1 197 ? -0.832 16.183 -13.511 1.00 93.69 197 ASP A CA 1
ATOM 1482 C C . ASP A 1 197 ? -2.130 15.385 -13.303 1.00 93.69 197 ASP A C 1
ATOM 1484 O O . ASP A 1 197 ? -2.817 15.085 -14.275 1.00 93.69 197 ASP A O 1
ATOM 1488 N N . GLY A 1 198 ? -2.502 15.098 -12.049 1.00 93.62 198 GLY A N 1
ATOM 1489 C CA . GLY A 1 198 ? -3.731 14.391 -11.690 1.00 93.62 198 GLY A CA 1
ATOM 1490 C C . GLY A 1 198 ? -3.574 12.871 -11.699 1.00 93.62 198 GLY A C 1
ATOM 1491 O O . GLY A 1 198 ? -4.475 12.158 -12.147 1.00 93.62 198 GLY A O 1
ATOM 1492 N N . VAL A 1 199 ? -2.411 12.354 -11.277 1.00 97.12 199 VAL A N 1
ATOM 1493 C CA . VAL A 1 199 ? -2.235 10.899 -11.110 1.00 97.12 199 VAL A CA 1
ATOM 1494 C C . VAL A 1 199 ? -3.256 10.357 -10.109 1.00 97.12 199 VAL A C 1
ATOM 1496 O O . VAL A 1 199 ? -3.697 11.073 -9.220 1.00 97.12 199 VAL A O 1
ATOM 1499 N N . HIS A 1 200 ? -3.610 9.078 -10.207 1.00 97.88 200 HIS A N 1
ATOM 1500 C CA . HIS A 1 200 ? -4.550 8.468 -9.258 1.00 97.88 200 HIS A CA 1
ATOM 1501 C C . HIS A 1 200 ? -3.829 7.888 -8.033 1.00 97.88 200 HIS A C 1
ATOM 1503 O O . HIS A 1 200 ? -4.411 7.752 -6.960 1.00 97.88 200 HIS A O 1
ATOM 1509 N N . ILE A 1 201 ? -2.558 7.509 -8.197 1.00 98.75 201 ILE A N 1
ATOM 1510 C CA . ILE A 1 201 ? -1.764 6.807 -7.186 1.00 98.75 201 ILE A CA 1
ATOM 1511 C C . ILE A 1 201 ? -0.348 7.377 -7.192 1.00 98.75 201 ILE A C 1
ATOM 1513 O O . ILE A 1 201 ? 0.238 7.524 -8.264 1.00 98.75 201 ILE A O 1
ATOM 1517 N N . LEU A 1 202 ? 0.214 7.646 -6.013 1.00 98.44 202 LEU A N 1
ATOM 1518 C CA . LEU A 1 202 ? 1.638 7.928 -5.823 1.00 98.44 202 LEU A CA 1
ATOM 1519 C C . LEU A 1 202 ? 2.317 6.658 -5.323 1.00 98.44 202 LEU A C 1
ATOM 1521 O O . LEU A 1 202 ? 2.041 6.195 -4.219 1.00 98.44 202 LEU A O 1
ATOM 1525 N N . GLN A 1 203 ? 3.202 6.087 -6.127 1.00 97.94 203 GLN A N 1
ATOM 1526 C CA . GLN A 1 203 ? 4.034 4.957 -5.747 1.00 97.94 203 GLN A CA 1
ATOM 1527 C C . GLN A 1 203 ? 5.422 5.484 -5.375 1.00 97.94 203 GLN A C 1
ATOM 1529 O O . GLN A 1 203 ? 6.098 6.099 -6.197 1.00 97.94 203 GLN A O 1
ATOM 1534 N N . MET A 1 204 ? 5.817 5.266 -4.119 1.00 95.31 204 MET A N 1
ATOM 1535 C CA . MET A 1 204 ? 7.056 5.794 -3.544 1.00 95.31 204 MET A CA 1
ATOM 1536 C C . MET A 1 204 ? 7.799 4.680 -2.808 1.00 95.31 204 MET A C 1
ATOM 1538 O O . MET A 1 204 ? 7.363 4.198 -1.763 1.00 95.31 204 MET A O 1
ATOM 1542 N N . SER A 1 205 ? 8.934 4.253 -3.354 1.00 89.38 205 SER A N 1
ATOM 1543 C CA . SER A 1 205 ? 9.744 3.156 -2.801 1.00 89.38 205 SER A CA 1
ATOM 1544 C C . SER A 1 205 ? 11.015 3.625 -2.102 1.00 89.38 205 SER A C 1
ATOM 1546 O O . SER A 1 205 ? 12.045 2.950 -2.120 1.00 89.38 205 SER A O 1
ATOM 1548 N N . PHE A 1 206 ? 10.910 4.773 -1.445 1.00 80.44 206 PHE A N 1
ATOM 1549 C CA . PHE A 1 206 ? 11.937 5.380 -0.612 1.00 80.44 206 PHE A CA 1
ATOM 1550 C C . PHE A 1 206 ? 11.355 5.723 0.764 1.00 80.44 206 PHE A C 1
ATOM 1552 O O . PHE A 1 206 ? 10.143 5.716 0.970 1.00 80.44 206 PHE A O 1
ATOM 1559 N N . GLY A 1 207 ? 12.234 6.016 1.714 1.00 75.50 207 GLY A N 1
ATOM 1560 C CA . GLY A 1 207 ? 11.854 6.440 3.054 1.00 75.50 207 GLY A CA 1
ATOM 1561 C C . GLY A 1 207 ? 13.073 6.900 3.839 1.00 75.50 207 GLY A C 1
ATOM 1562 O O . GLY A 1 207 ? 14.206 6.519 3.525 1.00 75.50 207 GLY A O 1
ATOM 1563 N N . ALA A 1 208 ? 12.831 7.717 4.859 1.00 70.44 208 ALA A N 1
ATOM 1564 C CA . ALA A 1 208 ? 13.877 8.229 5.728 1.00 70.44 208 ALA A CA 1
ATOM 1565 C C . ALA A 1 208 ? 14.600 7.098 6.484 1.00 70.44 208 ALA A C 1
ATOM 1567 O O . ALA A 1 208 ? 14.012 6.080 6.867 1.00 70.44 208 ALA A O 1
ATOM 1568 N N . ARG A 1 209 ? 15.900 7.284 6.727 1.00 67.88 209 ARG A N 1
ATOM 1569 C CA . ARG A 1 209 ? 16.737 6.389 7.540 1.00 67.88 209 ARG A CA 1
ATOM 1570 C C . ARG A 1 209 ? 17.585 7.226 8.501 1.00 67.88 209 ARG A C 1
ATOM 1572 O O . ARG A 1 209 ? 17.907 8.359 8.151 1.00 67.88 209 ARG A O 1
ATOM 1579 N N . PRO A 1 210 ? 17.974 6.699 9.679 1.00 59.19 210 PRO A N 1
ATOM 1580 C CA . PRO A 1 210 ? 18.886 7.403 10.579 1.00 59.19 210 PRO A CA 1
ATOM 1581 C C . PRO A 1 210 ? 20.153 7.895 9.850 1.00 59.19 210 PRO A C 1
ATOM 1583 O O . PRO A 1 210 ? 20.695 7.129 9.049 1.00 59.19 210 PRO A O 1
ATOM 1586 N N . PRO A 1 211 ? 20.640 9.125 10.118 1.00 64.62 211 PRO A N 1
ATOM 1587 C CA . PRO A 1 211 ? 20.151 10.089 11.115 1.00 64.62 211 PRO A CA 1
ATOM 1588 C C . PRO A 1 211 ? 18.975 10.977 10.655 1.00 64.62 211 PRO A C 1
ATOM 1590 O O . PRO A 1 211 ? 18.472 11.753 11.453 1.00 64.62 211 PRO A O 1
ATOM 1593 N N . TYR A 1 212 ? 18.501 10.850 9.415 1.00 70.88 212 TYR A N 1
ATOM 1594 C CA . TYR A 1 212 ? 17.506 11.734 8.784 1.00 70.88 212 TYR A CA 1
ATOM 1595 C C . TYR A 1 212 ? 16.044 11.375 9.096 1.00 70.88 212 TYR A C 1
ATOM 1597 O O . TYR A 1 212 ? 15.164 11.597 8.269 1.00 70.88 212 TYR A O 1
ATOM 1605 N N . LEU A 1 213 ? 15.772 10.740 10.239 1.00 74.38 213 LEU A N 1
ATOM 1606 C CA . LEU A 1 213 ? 14.390 10.451 10.630 1.00 74.38 213 LEU A CA 1
ATOM 1607 C C . LEU A 1 213 ? 13.714 11.742 11.115 1.00 74.38 213 LEU A C 1
ATOM 1609 O O . LEU A 1 213 ? 14.351 12.469 11.878 1.00 74.38 213 LEU A O 1
ATOM 1613 N N . PRO A 1 214 ? 12.448 11.995 10.740 1.00 76.50 214 PRO A N 1
ATOM 1614 C CA . PRO A 1 214 ? 11.732 13.180 11.197 1.00 76.50 214 PRO A CA 1
ATOM 1615 C C . PRO A 1 214 ? 11.552 13.146 12.719 1.00 76.50 214 PRO A C 1
ATOM 1617 O O . PRO A 1 214 ? 11.361 12.075 13.315 1.00 76.50 214 PRO A O 1
ATOM 1620 N N . ASN A 1 215 ? 11.620 14.318 13.349 1.00 80.62 215 ASN A N 1
ATOM 1621 C CA . ASN A 1 215 ? 11.490 14.464 14.805 1.00 80.62 215 ASN A CA 1
ATOM 1622 C C . ASN A 1 215 ? 10.030 14.585 15.264 1.00 80.62 215 ASN A C 1
ATOM 1624 O O . ASN A 1 215 ? 9.727 14.379 16.442 1.00 80.62 215 ASN A O 1
ATOM 1628 N N . SER A 1 216 ? 9.131 14.892 14.334 1.00 82.00 216 SER A N 1
ATOM 1629 C CA . SER A 1 216 ? 7.687 15.002 14.523 1.00 82.00 216 SER A CA 1
ATOM 1630 C C . SER A 1 216 ? 6.967 14.736 13.197 1.00 82.00 216 SER A C 1
ATOM 1632 O O . SER A 1 216 ? 7.595 14.580 12.154 1.00 82.00 216 SER A O 1
ATOM 1634 N N . PHE A 1 217 ? 5.639 14.623 13.222 1.00 80.75 217 PHE A N 1
ATOM 1635 C CA . PHE A 1 217 ? 4.873 14.297 12.015 1.00 80.75 217 PHE A CA 1
ATOM 1636 C C . PHE A 1 217 ? 4.799 15.467 11.013 1.00 80.75 217 PHE A C 1
ATOM 1638 O O . PHE A 1 217 ? 4.674 15.231 9.818 1.00 80.75 217 PHE A O 1
ATOM 1645 N N . ASP A 1 218 ? 4.908 16.712 11.484 1.00 83.00 218 ASP A N 1
ATOM 1646 C CA . ASP A 1 218 ? 4.965 17.946 10.683 1.00 83.00 218 ASP A CA 1
ATOM 1647 C C . ASP A 1 218 ? 6.349 18.233 10.077 1.00 83.00 218 ASP A C 1
ATOM 1649 O O . ASP A 1 218 ? 6.438 18.960 9.093 1.00 83.00 218 ASP A O 1
ATOM 1653 N N . ASP A 1 219 ? 7.402 17.618 10.623 1.00 82.31 219 ASP A N 1
ATOM 1654 C CA . ASP A 1 219 ? 8.774 17.624 10.086 1.00 82.31 219 ASP A CA 1
ATOM 1655 C C . ASP A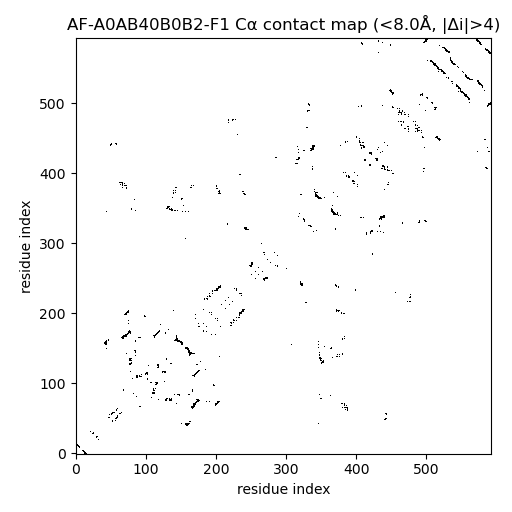 1 219 ? 8.944 16.617 8.924 1.00 82.31 219 ASP A C 1
ATOM 1657 O O . ASP A 1 219 ? 9.935 16.628 8.197 1.00 82.31 219 ASP A O 1
ATOM 1661 N N . ASP A 1 220 ? 7.964 15.730 8.712 1.00 84.31 220 ASP A N 1
ATOM 1662 C CA . ASP A 1 220 ? 7.943 14.809 7.574 1.00 84.31 220 ASP A CA 1
ATOM 1663 C C . ASP A 1 220 ? 7.278 15.466 6.353 1.00 84.31 220 ASP A C 1
ATOM 1665 O O . ASP A 1 220 ? 6.061 15.422 6.149 1.00 84.31 220 ASP A O 1
ATOM 1669 N N . GLU A 1 221 ? 8.108 16.054 5.494 1.00 80.06 221 GLU A N 1
ATOM 1670 C CA . GLU A 1 221 ? 7.688 16.697 4.245 1.00 80.06 221 GLU A CA 1
ATOM 1671 C C . GLU A 1 221 ? 6.878 15.762 3.322 1.00 80.06 221 GLU A C 1
ATOM 1673 O O . GLU A 1 221 ? 5.954 16.205 2.629 1.00 80.06 221 GLU A O 1
ATOM 1678 N N . VAL A 1 222 ? 7.168 14.454 3.330 1.00 85.50 222 VAL A N 1
ATOM 1679 C CA . VAL A 1 222 ? 6.418 13.467 2.540 1.00 85.50 222 VAL A CA 1
ATOM 1680 C C . VAL A 1 222 ? 5.032 13.257 3.142 1.00 85.50 222 VAL A C 1
ATOM 1682 O O . VAL A 1 222 ? 4.054 13.176 2.395 1.00 85.50 222 VAL A O 1
ATOM 1685 N N . ALA A 1 223 ? 4.902 13.222 4.469 1.00 88.31 223 ALA A N 1
ATOM 1686 C CA . ALA A 1 223 ? 3.600 13.154 5.135 1.00 88.31 223 ALA A CA 1
ATOM 1687 C C . ALA A 1 223 ? 2.730 14.384 4.813 1.00 88.31 223 ALA A C 1
ATOM 1689 O O . ALA A 1 223 ? 1.564 14.240 4.433 1.00 88.31 223 ALA A O 1
ATOM 1690 N N . VAL A 1 224 ? 3.306 15.589 4.865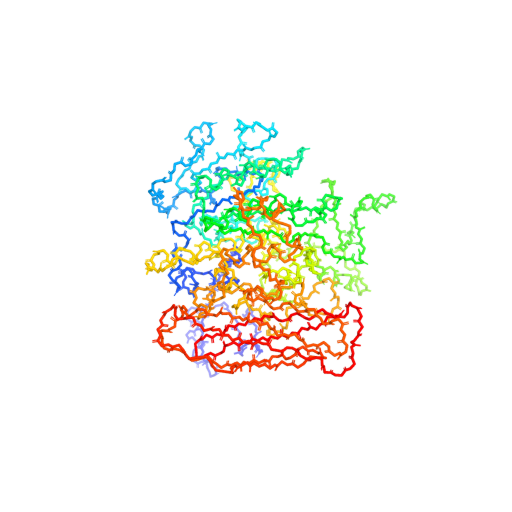 1.00 86.75 224 VAL A N 1
ATOM 1691 C CA . VAL A 1 224 ? 2.611 16.843 4.517 1.00 86.75 224 VAL A CA 1
ATOM 1692 C C . VAL A 1 224 ? 2.143 16.837 3.055 1.00 86.75 224 VAL A C 1
ATOM 1694 O O . VAL A 1 224 ? 0.986 17.153 2.746 1.00 86.75 224 VAL A O 1
ATOM 1697 N N . ALA A 1 225 ? 3.018 16.441 2.129 1.00 89.25 225 ALA A N 1
ATOM 1698 C CA . ALA A 1 225 ? 2.693 16.408 0.706 1.00 89.25 225 ALA A CA 1
ATOM 1699 C C . ALA A 1 225 ? 1.662 15.320 0.361 1.00 89.25 225 ALA A C 1
ATOM 1701 O O . ALA A 1 225 ? 0.739 15.558 -0.423 1.00 89.25 225 ALA A O 1
ATOM 1702 N N . THR A 1 226 ? 1.764 14.141 0.977 1.00 92.50 226 THR A N 1
ATOM 1703 C CA . THR A 1 226 ? 0.806 13.046 0.758 1.00 92.50 226 THR A CA 1
ATOM 1704 C C . THR A 1 226 ? -0.566 13.339 1.353 1.00 92.50 226 THR A C 1
ATOM 1706 O O . THR A 1 226 ? -1.560 12.957 0.739 1.00 92.50 226 THR A O 1
ATOM 1709 N N . TYR A 1 227 ? -0.661 14.109 2.443 1.00 92.75 227 TYR A N 1
ATOM 1710 C CA . TYR A 1 227 ? -1.946 14.638 2.911 1.00 92.75 227 TYR A CA 1
ATOM 1711 C C . TYR A 1 227 ? -2.629 15.488 1.827 1.00 92.75 227 TYR A C 1
ATOM 1713 O O . TYR A 1 227 ? -3.800 15.272 1.515 1.00 92.75 227 TYR A O 1
ATOM 1721 N N . SER A 1 228 ? -1.883 16.386 1.169 1.00 92.94 228 SER A N 1
ATOM 1722 C CA . SER A 1 228 ? -2.412 17.183 0.047 1.00 92.94 228 SER A CA 1
ATOM 1723 C C . SER A 1 228 ? -2.866 16.314 -1.134 1.00 92.94 228 SER A C 1
ATOM 1725 O O . SER A 1 228 ? -3.866 16.624 -1.781 1.00 92.94 228 SER A O 1
ATOM 1727 N N . ALA A 1 229 ? -2.147 15.224 -1.417 1.00 94.94 229 ALA A N 1
ATOM 1728 C CA . ALA A 1 229 ? -2.519 14.264 -2.454 1.00 94.94 229 ALA A CA 1
ATOM 1729 C C . ALA A 1 229 ? -3.835 13.542 -2.105 1.00 94.94 229 ALA A C 1
ATOM 1731 O O . ALA A 1 229 ? -4.747 13.477 -2.932 1.00 94.94 229 ALA A O 1
ATOM 1732 N N . MET A 1 230 ? -3.976 13.083 -0.858 1.00 95.25 230 MET A N 1
ATOM 1733 C CA . MET A 1 230 ? -5.181 12.408 -0.366 1.00 95.25 230 MET A CA 1
ATOM 1734 C C . MET A 1 230 ? -6.421 13.302 -0.431 1.00 95.25 230 MET A C 1
ATOM 1736 O O . MET A 1 230 ? -7.479 12.837 -0.846 1.00 95.25 230 MET A O 1
ATOM 1740 N N . GLN A 1 231 ? -6.286 14.597 -0.117 1.00 91.31 231 GLN A N 1
ATOM 1741 C CA . GLN A 1 231 ? -7.373 15.579 -0.258 1.00 91.31 231 GLN A CA 1
ATOM 1742 C C . GLN A 1 231 ? -7.877 15.724 -1.704 1.00 91.31 231 GLN A C 1
ATOM 1744 O O . GLN A 1 231 ? -8.993 16.182 -1.934 1.00 91.31 231 GLN A O 1
ATOM 1749 N N . LYS A 1 232 ? -7.075 15.308 -2.690 1.00 93.69 232 LYS A N 1
ATOM 1750 C CA . LYS A 1 232 ? -7.433 15.277 -4.114 1.00 93.69 232 LYS A CA 1
ATOM 1751 C C . LYS A 1 232 ? -7.797 13.874 -4.614 1.00 93.69 232 LYS A C 1
ATOM 1753 O O . LYS A 1 232 ? -7.879 13.664 -5.820 1.00 93.69 232 LYS A O 1
ATOM 1758 N N . GLY A 1 233 ? -8.000 12.916 -3.707 1.00 95.31 233 GLY A N 1
ATOM 1759 C CA . GLY A 1 233 ? -8.332 11.529 -4.043 1.00 95.31 233 GLY A CA 1
ATOM 1760 C C . GLY A 1 233 ? -7.155 10.710 -4.584 1.00 95.31 233 GLY A C 1
ATOM 1761 O O . GLY A 1 233 ? -7.365 9.628 -5.125 1.00 95.31 233 GLY A O 1
ATOM 1762 N N . ILE A 1 234 ? -5.920 11.202 -4.449 1.00 97.75 234 ILE A N 1
ATOM 1763 C CA . ILE A 1 234 ? -4.717 10.527 -4.943 1.00 97.75 234 ILE A CA 1
ATOM 1764 C C . ILE A 1 234 ? -4.173 9.620 -3.843 1.00 97.75 234 ILE A C 1
ATOM 1766 O O . ILE A 1 234 ? -3.809 10.098 -2.771 1.00 97.75 234 ILE A O 1
ATOM 1770 N N . PHE A 1 235 ? -4.094 8.316 -4.105 1.00 98.44 235 PHE A N 1
ATOM 1771 C CA . PHE A 1 235 ? -3.701 7.318 -3.109 1.00 98.44 235 PHE A CA 1
ATOM 1772 C C . PHE A 1 235 ? -2.171 7.256 -2.932 1.00 98.44 235 PHE A C 1
ATOM 1774 O O . PHE A 1 235 ? -1.479 6.834 -3.864 1.00 98.44 235 PHE A O 1
ATOM 1781 N N . PRO A 1 236 ? -1.604 7.620 -1.766 1.00 97.31 236 PRO A N 1
ATOM 1782 C CA . PRO A 1 236 ? -0.184 7.430 -1.499 1.00 97.31 236 PRO A CA 1
ATOM 1783 C C . PRO A 1 236 ? 0.115 5.983 -1.087 1.00 97.31 236 PRO A C 1
ATOM 1785 O O . PRO A 1 236 ? -0.511 5.428 -0.188 1.00 97.31 236 PRO A O 1
ATOM 1788 N N . CYS A 1 237 ? 1.109 5.370 -1.724 1.00 97.25 237 CYS A N 1
ATOM 1789 C CA . CYS A 1 237 ? 1.587 4.026 -1.422 1.00 97.25 237 CYS A CA 1
ATOM 1790 C C . CYS A 1 237 ? 3.101 4.066 -1.187 1.00 97.25 237 CYS A C 1
ATOM 1792 O O . CYS A 1 237 ? 3.874 4.308 -2.119 1.00 97.25 237 CYS A O 1
ATOM 1794 N N . THR A 1 238 ? 3.511 3.848 0.064 1.00 93.44 238 THR A N 1
ATOM 1795 C CA . THR A 1 238 ? 4.897 4.000 0.525 1.00 93.44 238 THR A CA 1
ATOM 1796 C C . THR A 1 238 ? 5.461 2.702 1.098 1.00 93.44 238 THR A C 1
ATOM 1798 O O . THR A 1 238 ? 4.747 1.894 1.698 1.00 93.44 238 THR A O 1
ATOM 1801 N N . ALA A 1 239 ? 6.769 2.504 0.935 1.00 89.69 239 ALA A N 1
ATOM 1802 C CA . ALA A 1 239 ? 7.479 1.386 1.545 1.00 89.69 239 ALA A CA 1
ATOM 1803 C C . ALA A 1 239 ? 7.635 1.575 3.062 1.00 89.69 239 ALA A C 1
ATOM 1805 O O . ALA A 1 239 ? 7.975 2.656 3.532 1.00 89.69 239 ALA A O 1
ATOM 1806 N N . ALA A 1 240 ? 7.501 0.493 3.837 1.00 85.94 240 ALA A N 1
ATOM 1807 C CA . ALA A 1 240 ? 7.766 0.522 5.283 1.00 85.94 240 ALA A CA 1
ATOM 1808 C C . ALA A 1 240 ? 9.262 0.719 5.626 1.00 85.94 240 ALA A C 1
ATOM 1810 O O . ALA A 1 240 ? 9.613 1.079 6.749 1.00 85.94 240 ALA A O 1
ATOM 1811 N N . GLY A 1 241 ? 10.158 0.464 4.668 1.00 79.88 241 GLY A N 1
ATOM 1812 C CA . GLY A 1 241 ? 11.610 0.485 4.843 1.00 79.88 241 GLY A CA 1
ATOM 1813 C C . GLY A 1 241 ? 12.216 -0.908 5.045 1.00 79.88 241 GLY A C 1
ATOM 1814 O O . GLY A 1 241 ? 11.504 -1.904 5.187 1.00 79.88 241 GLY A O 1
ATOM 1815 N N . SER A 1 242 ? 13.548 -0.971 5.015 1.00 74.56 242 SER A N 1
ATOM 1816 C CA . SER A 1 242 ? 14.323 -2.222 5.067 1.00 74.56 242 SER A CA 1
ATOM 1817 C C . SER A 1 242 ? 15.292 -2.255 6.260 1.00 74.56 242 SER A C 1
ATOM 1819 O O . SER A 1 242 ? 16.408 -2.756 6.142 1.00 74.56 242 SER A O 1
ATOM 1821 N N . ASN A 1 243 ? 14.888 -1.673 7.396 1.00 66.25 243 ASN A N 1
ATOM 1822 C CA . ASN A 1 243 ? 15.725 -1.528 8.595 1.00 66.25 243 ASN A CA 1
ATOM 1823 C C . ASN A 1 243 ? 15.396 -2.568 9.689 1.00 66.25 243 ASN A C 1
ATOM 1825 O O . ASN A 1 243 ? 15.666 -2.333 10.868 1.00 66.25 243 ASN A O 1
ATOM 1829 N N . GLY A 1 244 ? 14.766 -3.690 9.331 1.00 59.31 244 GLY A N 1
ATOM 1830 C CA . GLY A 1 244 ? 14.504 -4.797 10.253 1.00 59.31 244 GLY A CA 1
ATOM 1831 C C . GLY A 1 244 ? 15.796 -5.344 10.877 1.00 59.31 244 GLY A C 1
ATOM 1832 O O . GLY A 1 244 ? 16.851 -5.354 10.239 1.00 59.31 244 GLY A O 1
ATOM 1833 N N . ARG A 1 245 ? 15.733 -5.758 12.150 1.00 59.97 245 ARG A N 1
ATOM 1834 C CA . ARG A 1 245 ? 16.892 -6.289 12.888 1.00 59.97 245 ARG A CA 1
ATOM 1835 C C . ARG A 1 245 ? 17.209 -7.729 12.474 1.00 59.97 245 ARG A C 1
ATOM 1837 O O . ARG A 1 245 ? 16.306 -8.548 12.343 1.00 59.97 245 ARG A O 1
ATOM 1844 N N . SER A 1 246 ? 18.499 -8.055 12.414 1.00 50.16 246 SER A N 1
ATOM 1845 C CA . SER A 1 246 ? 18.997 -9.418 12.619 1.00 50.16 246 SER A CA 1
ATOM 1846 C C . SER A 1 246 ? 20.218 -9.357 13.536 1.00 50.16 246 SER A C 1
ATOM 1848 O O . SER A 1 246 ? 21.220 -8.745 13.166 1.00 50.16 246 SER A O 1
ATOM 1850 N N . ASP A 1 247 ? 20.177 -10.028 14.684 1.00 44.91 247 ASP A N 1
ATOM 1851 C CA . ASP A 1 247 ? 21.330 -10.167 15.591 1.00 44.91 247 ASP A CA 1
ATOM 1852 C C . ASP A 1 247 ? 22.347 -11.214 15.070 1.00 44.91 247 ASP A C 1
ATOM 1854 O O . ASP A 1 247 ? 22.985 -11.929 15.840 1.00 44.91 247 ASP A O 1
ATOM 1858 N N . GLN A 1 248 ? 22.472 -11.377 13.746 1.00 51.94 248 GLN A N 1
ATOM 1859 C CA . GLN A 1 248 ? 23.164 -12.507 13.114 1.00 51.94 248 GLN A CA 1
ATOM 1860 C C . GLN A 1 248 ? 24.323 -12.067 12.201 1.00 51.94 248 GLN A C 1
ATOM 1862 O O . GLN A 1 248 ? 24.356 -10.952 11.682 1.00 51.94 248 GLN A O 1
ATOM 1867 N N . LEU A 1 249 ? 25.305 -12.964 12.044 1.00 50.41 249 LEU A N 1
ATOM 1868 C CA . LEU A 1 249 ? 26.633 -12.744 11.450 1.00 50.41 249 LEU A CA 1
ATOM 1869 C C . LEU A 1 249 ? 26.606 -11.946 10.123 1.00 50.41 249 LEU A C 1
ATOM 1871 O O . LEU A 1 249 ? 26.191 -12.452 9.077 1.00 50.41 249 LEU A O 1
ATOM 1875 N N . SER A 1 250 ? 27.114 -10.713 10.153 1.00 58.00 250 SER A N 1
ATOM 1876 C CA . SER A 1 250 ? 27.125 -9.796 9.007 1.00 58.00 250 SER A CA 1
ATOM 1877 C C . SER A 1 250 ? 28.486 -9.764 8.291 1.00 58.00 250 SER A C 1
ATOM 1879 O O . SER A 1 250 ? 29.519 -9.436 8.876 1.00 58.00 250 SER A O 1
ATOM 1881 N N . CYS A 1 251 ? 28.485 -10.035 6.988 1.00 62.22 251 CYS A N 1
ATOM 1882 C CA . CYS A 1 251 ? 29.600 -9.825 6.065 1.00 62.22 251 CYS A CA 1
ATOM 1883 C C . CYS A 1 251 ? 29.562 -8.408 5.465 1.00 62.22 251 CYS A C 1
ATOM 1885 O O . CYS A 1 251 ? 29.449 -8.248 4.252 1.00 62.22 251 CYS A O 1
ATOM 1887 N N . LYS A 1 252 ? 29.599 -7.379 6.320 1.00 63.09 252 LYS A N 1
ATOM 1888 C CA . LYS A 1 252 ? 29.627 -5.954 5.934 1.00 63.09 252 LYS A CA 1
ATOM 1889 C C . LYS A 1 252 ? 30.945 -5.297 6.344 1.00 63.09 252 LYS A C 1
ATOM 1891 O O . LYS A 1 252 ? 31.687 -5.861 7.142 1.00 63.09 252 LYS A O 1
ATOM 1896 N N . ASN A 1 253 ? 31.208 -4.088 5.842 1.00 58.88 253 ASN A N 1
ATOM 1897 C CA . ASN A 1 253 ? 32.280 -3.195 6.309 1.00 58.88 253 ASN A CA 1
ATOM 1898 C C . ASN A 1 253 ? 33.642 -3.880 6.427 1.00 58.88 253 ASN A C 1
ATOM 1900 O O . ASN A 1 253 ? 34.249 -3.877 7.496 1.00 58.88 253 ASN A O 1
ATOM 1904 N N . ASN A 1 254 ? 34.122 -4.496 5.344 1.00 60.09 254 ASN A N 1
ATOM 1905 C CA . ASN A 1 254 ? 35.436 -5.137 5.346 1.00 60.09 254 ASN A CA 1
ATOM 1906 C C . ASN A 1 254 ? 35.600 -6.242 6.411 1.00 60.09 254 ASN A C 1
ATOM 1908 O O . ASN A 1 254 ? 36.727 -6.623 6.707 1.00 60.09 254 ASN A O 1
ATOM 1912 N N . SER A 1 255 ? 34.519 -6.820 6.955 1.00 61.53 255 SER A N 1
ATOM 1913 C CA . SER A 1 255 ? 34.606 -7.880 7.977 1.00 61.53 255 SER A CA 1
ATOM 1914 C C . SER A 1 255 ? 35.294 -9.161 7.492 1.00 61.53 255 SER A C 1
ATOM 1916 O O . SER A 1 255 ? 35.648 -10.024 8.290 1.00 61.53 255 SER A O 1
ATOM 1918 N N . LEU A 1 256 ? 35.512 -9.281 6.179 1.00 62.72 256 LEU A N 1
ATOM 1919 C CA . LEU A 1 256 ? 36.277 -10.355 5.549 1.00 62.72 256 LEU A CA 1
ATOM 1920 C C . LEU A 1 256 ? 37.736 -9.966 5.238 1.00 62.72 256 LEU A C 1
ATOM 1922 O O . LEU A 1 256 ? 38.477 -10.798 4.712 1.00 62.72 256 LEU A O 1
ATOM 1926 N N . ASN A 1 257 ? 38.168 -8.736 5.536 1.00 65.00 257 ASN A N 1
ATOM 1927 C CA . ASN A 1 257 ? 39.561 -8.321 5.370 1.00 65.00 257 ASN A CA 1
ATOM 1928 C C . ASN A 1 257 ? 40.440 -9.073 6.377 1.00 65.00 257 ASN A C 1
ATOM 1930 O O . ASN A 1 257 ? 40.084 -9.227 7.540 1.00 65.00 257 ASN A O 1
ATOM 1934 N N . GLY A 1 258 ? 41.578 -9.589 5.909 1.00 62.25 258 GLY A N 1
ATOM 1935 C CA . GLY A 1 258 ? 42.450 -10.473 6.694 1.00 62.25 258 GLY A CA 1
ATOM 1936 C C . GLY A 1 258 ? 42.104 -11.965 6.593 1.00 62.25 258 GLY A C 1
ATOM 1937 O O . GLY A 1 258 ? 42.925 -12.803 6.957 1.00 62.25 258 GLY A O 1
ATOM 1938 N N . PHE A 1 259 ? 40.953 -12.333 6.017 1.00 62.44 259 PHE A N 1
ATOM 1939 C CA . PHE A 1 259 ? 40.612 -13.731 5.746 1.00 62.44 259 PHE A CA 1
ATOM 1940 C C . PHE A 1 259 ? 40.940 -14.113 4.295 1.00 62.44 259 PHE A C 1
ATOM 1942 O O . PHE A 1 259 ? 40.408 -13.538 3.345 1.00 62.44 259 PHE A O 1
ATOM 1949 N N . ASN A 1 260 ? 41.761 -15.152 4.091 1.00 68.81 260 ASN A N 1
ATOM 1950 C CA . ASN A 1 260 ? 41.928 -15.746 2.761 1.00 68.81 260 ASN A CA 1
ATOM 1951 C C . ASN A 1 260 ? 40.662 -16.533 2.385 1.00 68.81 260 ASN A C 1
ATOM 1953 O O . ASN A 1 260 ? 40.472 -17.675 2.822 1.00 68.81 260 ASN A O 1
ATOM 1957 N N . VAL A 1 261 ? 39.810 -15.907 1.574 1.00 68.38 261 VAL A N 1
ATOM 1958 C CA . VAL A 1 261 ? 38.539 -16.459 1.076 1.00 68.38 261 VAL A CA 1
ATOM 1959 C C . VAL A 1 261 ? 38.630 -16.990 -0.361 1.00 68.38 261 VAL A C 1
ATOM 1961 O O . VAL A 1 261 ? 37.620 -17.399 -0.933 1.00 68.38 261 VAL A O 1
ATOM 1964 N N . ARG A 1 262 ? 39.827 -17.019 -0.963 1.00 65.31 262 ARG A N 1
ATOM 1965 C CA . ARG A 1 262 ? 40.026 -17.541 -2.321 1.00 65.31 262 ARG A CA 1
ATOM 1966 C C . ARG A 1 262 ? 39.698 -19.036 -2.356 1.00 65.31 262 ARG A C 1
ATOM 1968 O O . ARG A 1 262 ? 40.146 -19.786 -1.492 1.00 65.31 262 ARG A O 1
ATOM 1975 N N . ASN A 1 263 ? 38.920 -19.467 -3.352 1.00 64.06 263 ASN A N 1
ATOM 1976 C CA . ASN A 1 263 ? 38.442 -20.851 -3.509 1.00 64.06 263 ASN A CA 1
ATOM 1977 C C . ASN A 1 263 ? 37.642 -21.396 -2.304 1.00 64.06 263 ASN A C 1
ATOM 1979 O O . ASN A 1 263 ? 37.572 -22.609 -2.102 1.00 64.06 263 ASN A O 1
ATOM 1983 N N . LYS A 1 264 ? 37.033 -20.517 -1.497 1.00 68.25 264 LYS A N 1
ATOM 1984 C CA . LYS A 1 264 ? 36.166 -20.890 -0.372 1.00 68.25 264 LYS A CA 1
ATOM 1985 C C . LYS A 1 264 ? 34.749 -20.365 -0.587 1.00 68.25 264 LYS A C 1
ATOM 1987 O O . LYS A 1 264 ? 34.554 -19.304 -1.169 1.00 68.25 264 LYS A O 1
ATOM 1992 N N . ILE A 1 265 ? 33.769 -21.097 -0.062 1.00 69.12 265 ILE A N 1
ATOM 1993 C CA . ILE A 1 265 ? 32.387 -20.624 0.066 1.00 69.12 265 ILE A CA 1
ATOM 1994 C C . ILE A 1 265 ? 32.262 -19.971 1.441 1.00 69.12 265 ILE A C 1
ATOM 1996 O O . ILE A 1 265 ? 32.441 -20.635 2.466 1.00 69.12 265 ILE A O 1
ATOM 2000 N N . VAL A 1 266 ? 31.980 -18.671 1.459 1.00 67.88 266 VAL A N 1
ATOM 2001 C CA . VAL A 1 266 ? 31.716 -17.914 2.687 1.00 67.88 266 VAL A CA 1
ATOM 2002 C C . VAL A 1 266 ? 30.205 -17.822 2.860 1.00 67.88 266 VAL A C 1
ATOM 2004 O O . VAL A 1 266 ? 29.510 -17.386 1.948 1.00 67.88 266 VAL A O 1
ATOM 2007 N N . MET A 1 267 ? 29.700 -18.266 4.011 1.00 66.62 267 MET A N 1
ATOM 2008 C CA . MET A 1 267 ? 28.288 -18.129 4.373 1.00 66.62 267 MET A CA 1
ATOM 2009 C C . MET A 1 267 ? 28.126 -16.907 5.273 1.00 66.62 267 MET A C 1
ATOM 2011 O O . MET A 1 267 ? 28.840 -16.775 6.267 1.00 66.62 267 MET A O 1
ATOM 2015 N N . CYS A 1 268 ? 27.183 -16.044 4.920 1.00 63.38 268 CYS A N 1
ATOM 2016 C CA . CYS A 1 268 ? 26.890 -14.788 5.598 1.00 63.38 268 CYS A CA 1
ATOM 2017 C C . CYS A 1 268 ? 25.386 -14.734 5.868 1.00 63.38 268 CYS A C 1
ATOM 2019 O O . CYS A 1 268 ? 24.617 -15.082 4.975 1.00 63.38 268 CYS A O 1
ATOM 2021 N N . TYR A 1 269 ? 24.964 -14.301 7.059 1.00 59.34 269 TYR A N 1
ATOM 2022 C CA . TYR A 1 269 ? 23.536 -14.082 7.331 1.00 59.34 269 TYR A CA 1
ATOM 2023 C C . TYR A 1 269 ? 23.035 -12.803 6.664 1.00 59.34 269 TYR A C 1
ATOM 2025 O O . TYR A 1 269 ? 21.934 -12.768 6.128 1.00 59.34 269 TYR A O 1
ATOM 2033 N N . VAL A 1 270 ? 23.880 -11.772 6.648 1.00 57.03 270 VAL A N 1
ATOM 2034 C CA . VAL A 1 270 ? 23.650 -10.514 5.934 1.00 57.03 270 VAL A CA 1
ATOM 2035 C C . VAL A 1 270 ? 24.944 -10.136 5.221 1.00 57.03 270 VAL A C 1
ATOM 2037 O O . VAL A 1 270 ? 26.017 -10.270 5.803 1.00 57.03 270 VAL A O 1
ATOM 2040 N N . GLY A 1 271 ? 24.885 -9.661 3.980 1.00 53.88 271 GLY A N 1
ATOM 2041 C CA . GLY A 1 271 ? 26.066 -9.171 3.271 1.00 53.88 271 GLY A CA 1
ATOM 2042 C C . GLY A 1 271 ? 25.702 -8.091 2.265 1.00 53.88 271 GLY A C 1
ATOM 2043 O O . GLY A 1 271 ? 24.844 -8.319 1.423 1.00 53.88 271 GLY A O 1
ATOM 2044 N N . ASP A 1 272 ? 26.372 -6.945 2.364 1.00 50.94 272 ASP A N 1
ATOM 2045 C CA . ASP A 1 272 ? 26.546 -6.007 1.253 1.00 50.94 272 ASP A CA 1
ATOM 2046 C C . ASP A 1 272 ? 28.014 -6.126 0.873 1.00 50.94 272 ASP A C 1
ATOM 2048 O O . ASP A 1 272 ? 28.895 -5.731 1.640 1.00 50.94 272 ASP A O 1
ATOM 2052 N N . ILE A 1 273 ? 28.296 -6.766 -0.256 1.00 50.34 273 ILE A N 1
ATOM 2053 C CA . ILE A 1 273 ? 29.657 -6.822 -0.776 1.00 50.34 273 ILE A CA 1
ATOM 2054 C C . ILE A 1 273 ? 29.637 -6.022 -2.068 1.00 50.34 273 ILE A C 1
ATOM 2056 O O . ILE A 1 273 ? 29.431 -6.566 -3.146 1.00 50.34 273 ILE A O 1
ATOM 2060 N N . GLU A 1 274 ? 29.870 -4.718 -1.934 1.00 40.84 274 GLU A N 1
ATOM 2061 C CA . GLU A 1 274 ? 30.019 -3.757 -3.038 1.00 40.84 274 GLU A CA 1
ATOM 2062 C C . GLU A 1 274 ? 31.219 -4.067 -3.958 1.00 40.84 274 GLU A C 1
ATOM 2064 O O . GLU A 1 274 ? 31.427 -3.396 -4.964 1.00 40.84 274 GLU A O 1
ATOM 2069 N N . ASN A 1 275 ? 32.008 -5.102 -3.650 1.00 39.56 275 ASN A N 1
ATOM 2070 C CA . ASN A 1 275 ? 33.160 -5.505 -4.445 1.00 39.56 275 ASN A CA 1
ATOM 2071 C C . ASN A 1 275 ? 32.792 -6.638 -5.419 1.00 39.56 275 ASN A C 1
ATOM 2073 O O . ASN A 1 275 ? 32.657 -7.806 -5.041 1.00 39.56 275 ASN A O 1
ATOM 2077 N N . THR A 1 276 ? 32.667 -6.267 -6.693 1.00 39.91 276 THR A N 1
ATOM 2078 C CA . THR A 1 276 ? 32.245 -7.075 -7.852 1.00 39.91 276 THR A CA 1
ATOM 2079 C C . THR A 1 276 ? 33.151 -8.267 -8.185 1.00 39.91 276 THR A C 1
ATOM 2081 O O . THR A 1 276 ? 32.791 -9.099 -9.016 1.00 39.91 276 THR A O 1
ATOM 2084 N N . GLU A 1 277 ? 34.295 -8.420 -7.514 1.00 41.66 277 GLU A N 1
ATOM 2085 C CA . GLU A 1 277 ? 35.178 -9.581 -7.687 1.00 41.66 277 GLU A CA 1
ATOM 2086 C C . GLU A 1 277 ? 34.648 -10.873 -7.030 1.00 41.66 277 GLU A C 1
ATOM 2088 O O . GLU A 1 277 ? 35.138 -11.967 -7.325 1.00 41.66 277 GLU A O 1
ATOM 2093 N N . LYS A 1 278 ? 33.639 -10.795 -6.148 1.00 51.16 278 LYS A N 1
ATOM 2094 C CA . LYS A 1 278 ? 33.085 -11.964 -5.440 1.00 51.16 278 LYS A CA 1
ATOM 2095 C C . LYS A 1 278 ? 31.697 -12.332 -5.978 1.00 51.16 278 LYS A C 1
ATOM 2097 O O . LYS A 1 278 ? 30.764 -11.543 -5.910 1.00 51.16 278 LYS A O 1
ATOM 2102 N N . LYS A 1 279 ? 31.536 -13.568 -6.469 1.00 55.19 279 LYS A N 1
ATOM 2103 C CA . LYS A 1 279 ? 30.230 -14.132 -6.862 1.00 55.19 279 LYS A CA 1
ATOM 2104 C C . LYS A 1 279 ? 29.383 -14.388 -5.606 1.00 55.19 279 LYS A C 1
ATOM 2106 O O . LYS A 1 279 ? 29.667 -15.331 -4.870 1.00 55.19 279 LYS A O 1
ATOM 2111 N N . VAL A 1 280 ? 28.375 -13.553 -5.356 1.00 55.78 280 VAL A N 1
ATOM 2112 C CA . VAL A 1 280 ? 27.453 -13.668 -4.209 1.00 55.78 280 VAL A CA 1
ATOM 2113 C C . VAL A 1 280 ? 26.202 -14.458 -4.608 1.00 55.78 280 VAL A C 1
ATOM 2115 O O . VAL A 1 280 ? 25.659 -14.252 -5.690 1.00 55.78 280 VAL A O 1
ATOM 2118 N N . ILE A 1 281 ? 25.740 -15.357 -3.732 1.00 57.72 281 ILE A N 1
ATOM 2119 C CA . ILE A 1 281 ? 24.431 -16.021 -3.836 1.00 57.72 281 ILE A CA 1
ATOM 2120 C C . ILE A 1 281 ? 23.587 -15.527 -2.662 1.00 57.72 281 ILE A C 1
ATOM 2122 O O . ILE A 1 281 ? 23.953 -15.758 -1.510 1.00 57.72 281 ILE A O 1
ATOM 2126 N N . SER A 1 282 ? 22.483 -14.841 -2.947 1.00 56.50 282 SER A N 1
ATOM 2127 C CA . SER A 1 282 ? 21.502 -14.418 -1.946 1.00 56.50 282 SER A CA 1
ATOM 2128 C C . SER A 1 282 ? 20.420 -15.491 -1.763 1.00 56.50 282 SER A C 1
ATOM 2130 O O . SER A 1 282 ? 19.987 -16.122 -2.725 1.00 56.50 282 SER A O 1
ATOM 2132 N N . SER A 1 283 ? 19.990 -15.708 -0.519 1.00 57.44 283 SER A N 1
ATOM 2133 C CA . SER A 1 283 ? 18.908 -16.633 -0.138 1.00 57.44 283 SER A CA 1
ATOM 2134 C C . SER A 1 283 ? 18.114 -16.025 1.020 1.00 57.44 283 SER A C 1
ATOM 2136 O O . SER A 1 283 ? 18.624 -15.130 1.700 1.00 57.44 283 SER A O 1
ATOM 2138 N N . GLY A 1 284 ? 16.894 -16.507 1.269 1.00 58.38 284 GLY A N 1
ATOM 2139 C CA . GLY A 1 284 ? 16.153 -16.170 2.483 1.00 58.38 284 GLY A CA 1
ATOM 2140 C C . GLY A 1 284 ? 16.892 -16.651 3.735 1.00 58.38 284 GLY A C 1
ATOM 2141 O O . GLY A 1 284 ? 17.641 -17.633 3.703 1.00 58.38 284 GLY A O 1
ATOM 2142 N N . MET A 1 285 ? 16.692 -15.970 4.866 1.00 59.97 285 MET A N 1
ATOM 2143 C CA . MET A 1 285 ? 17.482 -16.239 6.075 1.00 59.97 285 MET A CA 1
ATOM 2144 C C . MET A 1 285 ? 17.284 -17.672 6.602 1.00 59.97 285 MET A C 1
ATOM 2146 O O . MET A 1 285 ? 18.235 -18.301 7.071 1.00 59.97 285 MET A O 1
ATOM 2150 N N . LEU A 1 286 ? 16.080 -18.230 6.447 1.00 60.44 286 LEU A N 1
ATOM 2151 C CA . LEU A 1 286 ? 15.771 -19.610 6.829 1.00 60.44 286 LEU A CA 1
ATOM 2152 C C . LEU A 1 286 ? 16.587 -20.641 6.026 1.00 60.44 286 LEU A C 1
ATOM 2154 O O . LEU A 1 286 ? 17.019 -21.663 6.560 1.00 60.44 286 LEU A O 1
ATOM 2158 N N . GLU A 1 287 ? 16.827 -20.385 4.741 1.00 65.00 287 GLU A N 1
ATOM 2159 C CA . GLU A 1 287 ? 17.626 -21.267 3.884 1.00 65.00 287 GLU A CA 1
ATOM 2160 C C . GLU A 1 287 ? 19.105 -21.199 4.251 1.00 65.00 287 GLU A C 1
ATOM 2162 O O . GLU A 1 287 ? 19.767 -22.235 4.328 1.00 65.00 287 GLU A O 1
ATOM 2167 N N . VAL A 1 288 ? 19.604 -20.000 4.565 1.00 61.72 288 VAL A N 1
ATOM 2168 C CA . VAL A 1 288 ? 20.965 -19.810 5.079 1.00 61.72 288 VAL A CA 1
ATOM 2169 C C . VAL A 1 288 ? 21.160 -20.593 6.381 1.00 61.72 288 VAL A C 1
ATOM 2171 O O . VAL A 1 288 ? 22.150 -21.311 6.517 1.00 61.72 288 VAL A O 1
ATOM 2174 N N . GLN A 1 289 ? 20.197 -20.552 7.305 1.00 60.56 289 GLN A N 1
ATOM 2175 C CA . GLN A 1 289 ? 20.238 -21.341 8.544 1.00 60.56 289 GLN A CA 1
ATOM 2176 C C . GLN A 1 289 ? 20.251 -22.850 8.282 1.00 60.56 289 GLN A C 1
ATOM 2178 O O . GLN A 1 289 ? 21.078 -23.567 8.848 1.00 60.56 289 GLN A O 1
ATOM 2183 N N . ARG A 1 290 ? 19.395 -23.343 7.376 1.00 65.81 290 ARG A N 1
ATOM 2184 C CA . ARG A 1 290 ? 19.398 -24.760 6.969 1.00 65.81 290 ARG A CA 1
ATOM 2185 C C . ARG A 1 290 ? 20.748 -25.178 6.384 1.00 65.81 290 ARG A C 1
ATOM 2187 O O . ARG A 1 290 ? 21.223 -26.271 6.688 1.00 65.81 290 ARG A O 1
ATOM 2194 N N . LEU A 1 291 ? 21.389 -24.314 5.595 1.00 64.88 291 LEU A N 1
ATOM 2195 C CA . LEU A 1 291 ? 22.731 -24.550 5.053 1.00 64.88 291 LEU A CA 1
ATOM 2196 C C . LEU A 1 291 ? 23.807 -24.573 6.146 1.00 64.88 291 LEU A C 1
ATOM 2198 O O . LEU A 1 291 ? 24.692 -25.429 6.096 1.00 64.88 291 LEU A O 1
ATOM 2202 N N . PHE A 1 292 ? 23.724 -23.690 7.148 1.00 64.88 292 PHE A N 1
ATOM 2203 C CA . PHE A 1 292 ? 24.610 -23.732 8.316 1.00 64.88 292 PHE A CA 1
ATOM 2204 C C . PHE A 1 292 ? 24.475 -25.055 9.074 1.00 64.88 292 PHE A C 1
ATOM 2206 O O . PHE A 1 292 ? 25.490 -25.693 9.355 1.00 64.88 292 PHE A O 1
ATOM 2213 N N . CYS A 1 293 ? 23.246 -25.512 9.337 1.00 58.47 293 CYS A N 1
ATOM 2214 C CA . CYS A 1 293 ? 23.008 -26.823 9.939 1.00 58.47 293 CYS A CA 1
ATOM 2215 C C . CYS A 1 293 ? 23.584 -27.944 9.064 1.00 58.47 293 CYS A C 1
ATOM 2217 O O . CYS A 1 293 ? 24.355 -28.761 9.550 1.00 58.47 293 CYS A O 1
ATOM 2219 N N . TYR A 1 294 ? 23.296 -27.954 7.761 1.00 62.69 294 TYR A N 1
ATOM 2220 C CA . TYR A 1 294 ? 23.794 -28.977 6.836 1.00 62.69 294 TYR A CA 1
ATOM 2221 C C . TYR A 1 294 ? 25.331 -29.041 6.765 1.00 62.69 294 TYR A C 1
ATOM 2223 O O . TYR A 1 294 ? 25.902 -30.130 6.673 1.00 62.69 294 TYR A O 1
ATOM 2231 N N . LYS A 1 295 ? 26.019 -27.894 6.858 1.00 60.09 295 LYS A N 1
ATOM 2232 C CA . LYS A 1 295 ? 27.488 -27.816 6.924 1.00 60.09 295 LYS A CA 1
ATOM 2233 C C . LYS A 1 295 ? 28.055 -28.439 8.202 1.00 60.09 295 LYS A C 1
ATOM 2235 O O . LYS A 1 295 ? 29.130 -29.024 8.147 1.00 60.09 295 LYS A O 1
ATOM 2240 N N . LEU A 1 296 ? 27.359 -28.332 9.337 1.00 58.97 296 LEU A N 1
ATOM 2241 C CA . LEU A 1 296 ? 27.792 -28.983 10.581 1.00 58.97 296 LEU A CA 1
ATOM 2242 C C . LEU A 1 296 ? 27.752 -30.516 10.478 1.00 58.97 296 LEU A C 1
ATOM 2244 O O . LEU A 1 296 ? 28.507 -31.186 11.174 1.00 58.97 296 LEU A O 1
ATOM 2248 N N . TYR A 1 297 ? 26.921 -31.063 9.583 1.00 55.72 297 TYR A N 1
ATOM 2249 C CA . TYR A 1 297 ? 26.726 -32.507 9.426 1.00 55.72 297 TYR A CA 1
ATOM 2250 C C . TYR A 1 297 ? 27.368 -33.109 8.164 1.00 55.72 297 TYR A C 1
ATOM 2252 O O . TYR A 1 297 ? 27.366 -34.330 8.017 1.00 55.72 297 TYR A O 1
ATOM 2260 N N . THR A 1 298 ? 27.917 -32.307 7.238 1.00 57.84 298 THR A N 1
ATOM 2261 C CA . THR A 1 298 ? 28.479 -32.812 5.969 1.00 57.84 298 THR A CA 1
ATOM 2262 C C . THR A 1 298 ? 29.742 -32.069 5.516 1.00 57.84 298 THR A C 1
ATOM 2264 O O . THR A 1 298 ? 29.892 -30.868 5.713 1.00 57.84 298 THR A O 1
ATOM 2267 N N . ASN A 1 299 ? 30.638 -32.776 4.815 1.00 57.44 299 ASN A N 1
ATOM 2268 C CA . ASN A 1 299 ? 31.853 -32.212 4.201 1.00 57.44 299 ASN A CA 1
ATOM 2269 C C . ASN A 1 299 ? 31.660 -31.769 2.732 1.00 57.44 299 ASN A C 1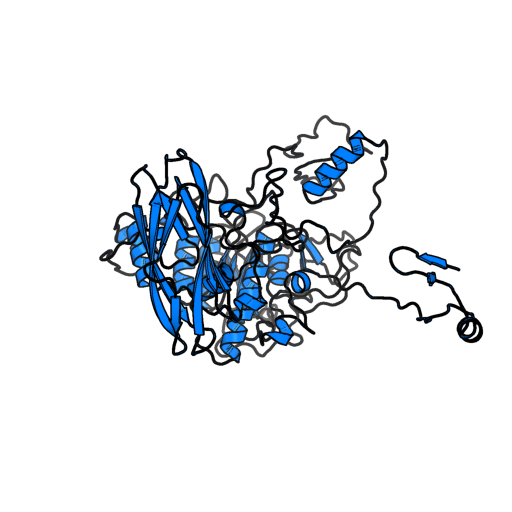
ATOM 2271 O O . ASN A 1 299 ? 32.640 -31.577 2.005 1.00 57.44 299 ASN A O 1
ATOM 2275 N N . SER A 1 300 ? 30.416 -31.625 2.256 1.00 57.53 300 SER A N 1
ATOM 2276 C CA . SER A 1 300 ? 30.145 -31.270 0.857 1.00 57.53 300 SER A CA 1
ATOM 2277 C C . SER A 1 300 ? 30.541 -29.818 0.559 1.00 57.53 300 SER A C 1
ATOM 2279 O O . SER A 1 300 ? 30.113 -28.889 1.241 1.00 57.53 300 SER A O 1
ATOM 2281 N N . LYS A 1 301 ? 31.358 -29.612 -0.484 1.00 61.88 301 LYS A N 1
ATOM 2282 C CA . LYS A 1 301 ? 31.854 -28.291 -0.933 1.00 61.88 301 LYS A CA 1
ATOM 2283 C C . LYS A 1 301 ? 31.318 -27.881 -2.312 1.00 61.88 301 LYS A C 1
ATOM 2285 O O . LYS A 1 301 ? 31.884 -26.999 -2.954 1.00 61.88 301 LYS A O 1
ATOM 2290 N N . LYS A 1 302 ? 30.264 -28.541 -2.803 1.00 66.12 302 LYS A N 1
ATOM 2291 C CA . LYS A 1 302 ? 29.724 -28.332 -4.153 1.00 66.12 302 LYS A CA 1
ATOM 2292 C C . LYS A 1 302 ? 28.447 -27.495 -4.104 1.00 66.12 302 LYS A C 1
ATOM 2294 O O . LYS A 1 302 ? 27.497 -27.870 -3.429 1.00 66.12 302 LYS A O 1
ATOM 2299 N N . ILE A 1 303 ? 28.411 -26.409 -4.875 1.00 63.12 303 ILE A N 1
ATOM 2300 C CA . ILE A 1 303 ? 27.180 -25.668 -5.174 1.00 63.12 303 ILE A CA 1
ATOM 2301 C C . ILE A 1 303 ? 26.673 -26.144 -6.534 1.00 63.12 303 ILE A C 1
ATOM 2303 O O . ILE A 1 303 ? 27.406 -26.111 -7.523 1.00 63.12 303 ILE A O 1
ATOM 2307 N N . THR A 1 304 ? 25.423 -26.594 -6.583 1.00 63.03 304 THR A N 1
ATOM 2308 C CA . THR A 1 304 ? 24.711 -26.917 -7.824 1.00 63.03 304 THR A CA 1
ATOM 2309 C C . THR A 1 304 ? 23.569 -25.933 -8.017 1.00 63.03 304 THR A C 1
ATOM 2311 O O . THR A 1 304 ? 22.736 -25.781 -7.127 1.00 63.03 304 THR A O 1
ATOM 2314 N N . PHE A 1 305 ? 23.501 -25.293 -9.181 1.00 64.00 305 PHE A N 1
ATOM 2315 C CA . PHE A 1 305 ? 22.382 -24.425 -9.537 1.00 64.00 305 PHE A CA 1
ATOM 2316 C C . PHE A 1 305 ? 21.218 -25.291 -10.029 1.00 64.00 305 PHE A C 1
ATOM 2318 O O . PHE A 1 305 ? 21.280 -25.854 -11.118 1.00 64.00 305 PHE A O 1
ATOM 2325 N N . GLY A 1 306 ? 20.190 -25.439 -9.190 1.00 61.56 306 GLY A N 1
ATOM 2326 C CA . GLY A 1 306 ? 19.037 -26.315 -9.441 1.00 61.56 306 GLY A CA 1
ATOM 2327 C C . GLY A 1 306 ? 17.910 -25.687 -10.266 1.00 61.56 306 GLY A C 1
ATOM 2328 O O . GLY A 1 306 ? 16.910 -26.351 -10.521 1.00 61.56 306 GLY A O 1
ATOM 2329 N N . GLY A 1 307 ? 18.056 -24.426 -10.678 1.00 67.25 307 GLY A N 1
ATOM 2330 C CA . GLY A 1 307 ? 16.976 -23.665 -11.301 1.00 67.25 307 GLY A CA 1
ATOM 2331 C C . GLY A 1 307 ? 16.027 -23.037 -10.274 1.00 67.25 307 GLY A C 1
ATOM 2332 O O . GLY A 1 307 ? 16.319 -22.983 -9.080 1.00 67.25 307 GLY A O 1
ATOM 2333 N N . THR A 1 308 ? 14.886 -22.543 -10.752 1.00 70.69 308 THR A N 1
ATOM 2334 C CA . THR A 1 308 ? 13.871 -21.883 -9.920 1.00 70.69 308 THR A CA 1
ATOM 2335 C C . THR A 1 308 ? 12.869 -22.895 -9.374 1.00 70.69 308 THR A C 1
ATOM 2337 O O . THR A 1 308 ? 12.321 -23.696 -10.129 1.00 70.69 308 THR A O 1
ATOM 2340 N N . ILE A 1 309 ? 12.602 -22.831 -8.069 1.00 68.00 309 ILE A N 1
ATOM 2341 C CA . ILE A 1 309 ? 11.656 -23.708 -7.371 1.00 68.00 309 ILE A CA 1
ATOM 2342 C C . ILE A 1 309 ? 10.451 -22.877 -6.919 1.00 68.00 309 ILE A C 1
ATOM 2344 O O . ILE A 1 309 ? 10.615 -21.804 -6.343 1.00 68.00 309 ILE A O 1
ATOM 2348 N N . PHE A 1 310 ? 9.243 -23.386 -7.164 1.00 70.75 310 PHE A N 1
ATOM 2349 C CA . PHE A 1 310 ? 7.983 -22.775 -6.725 1.00 70.75 310 PHE A CA 1
ATOM 2350 C C . PHE A 1 310 ? 7.379 -23.551 -5.563 1.00 70.75 310 PHE A C 1
ATOM 2352 O O . PHE A 1 310 ? 7.690 -24.721 -5.353 1.00 70.75 310 PHE A O 1
ATOM 2359 N N . GLY A 1 311 ? 6.491 -22.894 -4.817 1.00 67.19 311 GLY A N 1
ATOM 2360 C CA . GLY A 1 311 ? 5.799 -23.527 -3.695 1.00 67.19 311 GLY A CA 1
ATOM 2361 C C . GLY A 1 311 ? 6.675 -23.731 -2.459 1.00 67.19 311 GLY A C 1
ATOM 2362 O O . GLY A 1 311 ? 6.345 -24.571 -1.628 1.00 67.19 311 GLY A O 1
ATOM 2363 N N . VAL A 1 312 ? 7.765 -22.969 -2.314 1.00 70.81 312 VAL A N 1
ATOM 2364 C CA . VAL A 1 312 ? 8.572 -22.956 -1.084 1.00 70.81 312 VAL A CA 1
ATOM 2365 C C . VAL A 1 312 ? 7.678 -22.601 0.116 1.00 70.81 312 VAL A C 1
ATOM 2367 O O . VAL A 1 312 ? 6.748 -21.801 -0.014 1.00 70.81 312 VAL A O 1
ATOM 2370 N N . ARG A 1 313 ? 7.925 -23.247 1.264 1.00 73.88 313 ARG A N 1
ATOM 2371 C CA . ARG A 1 313 ? 7.175 -23.075 2.519 1.00 73.88 313 ARG A CA 1
ATOM 2372 C C . ARG A 1 313 ? 8.112 -22.765 3.698 1.00 73.88 313 ARG A C 1
ATOM 2374 O O . ARG A 1 313 ? 9.194 -23.364 3.761 1.00 73.88 313 ARG A O 1
ATOM 2381 N N . PRO A 1 314 ? 7.688 -21.925 4.665 1.00 77.12 314 PRO A N 1
ATOM 2382 C CA . PRO A 1 314 ? 6.404 -21.207 4.712 1.00 77.12 314 PRO A CA 1
ATOM 2383 C C . PRO A 1 314 ? 6.333 -20.072 3.674 1.00 77.12 314 PRO A C 1
ATOM 2385 O O . PRO A 1 314 ? 7.356 -19.494 3.319 1.00 77.12 314 PRO A O 1
ATOM 2388 N N . ALA A 1 315 ? 5.137 -19.782 3.153 1.00 78.00 315 ALA A N 1
ATOM 2389 C CA . ALA A 1 315 ? 4.909 -18.685 2.210 1.00 78.00 315 ALA A CA 1
ATOM 2390 C C . ALA A 1 315 ? 3.457 -18.180 2.298 1.00 78.00 315 ALA A C 1
ATOM 2392 O O . ALA A 1 315 ? 2.554 -19.011 2.220 1.00 78.00 315 ALA A O 1
ATOM 2393 N N . PRO A 1 316 ? 3.218 -16.859 2.386 1.00 87.88 316 PRO A N 1
ATOM 2394 C CA . PRO A 1 316 ? 4.210 -15.814 2.652 1.00 87.88 316 PRO A CA 1
ATOM 2395 C C . PRO A 1 316 ? 4.940 -16.014 3.990 1.00 87.88 316 PRO A C 1
ATOM 2397 O O . PRO A 1 316 ? 4.429 -16.629 4.923 1.00 87.88 316 PRO A O 1
ATOM 2400 N N . ALA A 1 317 ? 6.134 -15.441 4.072 1.00 85.94 317 ALA A N 1
ATOM 2401 C CA . ALA A 1 317 ? 6.861 -15.203 5.310 1.00 85.94 317 ALA A CA 1
ATOM 2402 C C . ALA A 1 317 ? 7.297 -13.734 5.325 1.00 85.94 317 ALA A C 1
ATOM 2404 O O . ALA A 1 317 ? 7.519 -13.131 4.269 1.00 85.94 317 ALA A O 1
ATOM 2405 N N . LEU A 1 318 ? 7.380 -13.142 6.512 1.00 87.50 318 LEU A N 1
ATOM 2406 C CA . LEU A 1 318 ? 7.831 -11.773 6.671 1.00 87.50 318 LEU A CA 1
ATOM 2407 C C . LEU A 1 318 ? 9.356 -11.728 6.621 1.00 87.50 318 LEU A C 1
ATOM 2409 O O . LEU A 1 318 ? 10.032 -12.303 7.474 1.00 87.50 318 LEU A O 1
ATOM 2413 N N . ALA A 1 319 ? 9.881 -10.996 5.641 1.00 82.56 319 ALA A N 1
ATOM 2414 C CA . ALA A 1 319 ? 11.314 -10.848 5.446 1.00 82.56 319 ALA A CA 1
ATOM 2415 C C . ALA A 1 319 ? 11.997 -10.233 6.676 1.00 82.56 319 ALA A C 1
ATOM 2417 O O . ALA A 1 319 ? 11.508 -9.257 7.265 1.00 82.56 319 ALA A O 1
ATOM 2418 N N . TYR A 1 320 ? 13.175 -10.755 7.020 1.00 78.12 320 TYR A N 1
ATOM 2419 C CA . TYR A 1 320 ? 13.929 -10.298 8.191 1.00 78.12 320 TYR A CA 1
ATOM 2420 C C . TYR A 1 320 ? 14.262 -8.796 8.134 1.00 78.12 320 TYR A C 1
ATOM 2422 O O . TYR A 1 320 ? 14.229 -8.105 9.150 1.00 78.12 320 TYR A O 1
ATOM 2430 N N . PHE A 1 321 ? 14.523 -8.270 6.932 1.00 78.25 321 PHE A N 1
ATOM 2431 C CA . PHE A 1 321 ? 14.872 -6.867 6.723 1.00 78.25 321 PHE A CA 1
ATOM 2432 C C . PHE A 1 321 ? 13.666 -5.925 6.772 1.00 78.25 321 PHE A C 1
ATOM 2434 O O . PHE A 1 321 ? 13.865 -4.716 6.831 1.00 78.25 321 PHE A O 1
ATOM 2441 N N . SER A 1 322 ? 12.422 -6.416 6.714 1.00 85.44 322 SER A N 1
ATOM 2442 C CA . SER A 1 322 ? 11.249 -5.534 6.697 1.00 85.44 322 SER A CA 1
ATOM 2443 C C . SER A 1 322 ? 11.202 -4.703 7.979 1.00 85.44 322 SER A C 1
ATOM 2445 O O . SER A 1 322 ? 11.250 -5.268 9.075 1.00 85.44 322 SER A O 1
ATOM 2447 N N . SER A 1 323 ? 11.098 -3.376 7.859 1.00 87.12 323 SER A N 1
ATOM 2448 C CA . SER A 1 323 ? 10.903 -2.496 9.016 1.00 87.12 323 SER A CA 1
ATOM 2449 C C . SER A 1 323 ? 9.641 -2.881 9.791 1.00 87.12 323 SER A C 1
ATOM 2451 O O . SER A 1 323 ? 8.655 -3.337 9.208 1.00 87.12 323 SER A O 1
ATOM 2453 N N . ARG A 1 324 ? 9.677 -2.685 11.111 1.00 89.12 324 ARG A N 1
ATOM 2454 C CA . ARG A 1 324 ? 8.595 -3.025 12.043 1.00 89.12 324 ARG A CA 1
ATOM 2455 C C . ARG A 1 324 ? 8.099 -1.761 12.746 1.00 89.12 324 ARG A C 1
ATOM 2457 O O . ARG A 1 324 ? 8.874 -0.825 12.934 1.00 89.12 324 ARG A O 1
ATOM 2464 N N . GLY A 1 325 ? 6.830 -1.752 13.130 1.00 89.88 325 GLY A N 1
ATOM 2465 C CA . GLY A 1 325 ? 6.251 -0.747 14.008 1.00 89.88 325 GLY A CA 1
ATOM 2466 C C . GLY A 1 325 ? 6.714 -0.881 15.470 1.00 89.88 325 GLY A C 1
ATOM 2467 O O . GLY A 1 325 ? 7.519 -1.759 15.795 1.00 89.88 325 GLY A O 1
ATOM 2468 N N . PRO A 1 326 ? 6.182 -0.035 16.368 1.00 90.12 326 PRO A N 1
ATOM 2469 C CA . PRO A 1 326 ? 5.179 0.992 16.083 1.00 90.12 326 PRO A CA 1
ATOM 2470 C C . PRO A 1 326 ? 5.767 2.168 15.289 1.00 90.12 326 PRO A C 1
ATOM 2472 O O . PRO A 1 326 ? 6.963 2.457 15.371 1.00 90.12 326 PRO A O 1
ATOM 2475 N N . ALA A 1 327 ? 4.930 2.842 14.498 1.00 87.69 327 ALA A N 1
ATOM 2476 C CA . ALA A 1 327 ? 5.328 4.091 13.856 1.00 87.69 327 ALA A CA 1
ATOM 2477 C C . ALA A 1 327 ? 5.459 5.207 14.903 1.00 87.69 327 ALA A C 1
ATOM 2479 O O . ALA A 1 327 ? 4.768 5.220 15.922 1.00 87.69 327 ALA A O 1
ATOM 2480 N N . ARG A 1 328 ? 6.378 6.142 14.660 1.00 84.06 328 ARG A N 1
ATOM 2481 C CA . ARG A 1 328 ? 6.609 7.272 15.562 1.00 84.06 328 ARG A CA 1
ATOM 2482 C C . ARG A 1 328 ? 5.590 8.379 15.285 1.00 84.06 328 ARG A C 1
ATOM 2484 O O . ARG A 1 328 ? 5.196 8.575 14.141 1.00 84.06 328 ARG A O 1
ATOM 2491 N N . TYR A 1 329 ? 5.193 9.098 16.335 1.00 83.25 329 TYR A N 1
ATOM 2492 C CA . TYR A 1 329 ? 4.423 10.352 16.262 1.00 83.25 329 TYR A CA 1
ATOM 2493 C C . TYR A 1 329 ? 3.030 10.276 15.602 1.00 83.25 329 TYR A C 1
ATOM 2495 O O . TYR A 1 329 ? 2.435 11.311 15.325 1.00 83.25 329 TYR A O 1
ATOM 2503 N N . ASN A 1 330 ? 2.469 9.079 15.392 1.00 88.25 330 ASN A N 1
ATOM 2504 C CA . ASN A 1 330 ? 1.192 8.882 14.689 1.00 88.25 330 ASN A CA 1
ATOM 2505 C C . ASN A 1 330 ? 0.007 8.510 15.609 1.00 88.25 330 ASN A C 1
ATOM 2507 O O . ASN A 1 330 ? -0.961 7.889 15.170 1.00 88.25 330 ASN A O 1
ATOM 2511 N N . GLY A 1 331 ? 0.111 8.787 16.911 1.00 85.19 331 GLY A N 1
ATOM 2512 C CA . GLY A 1 331 ? -0.988 8.544 17.851 1.00 85.19 331 GLY A CA 1
ATOM 2513 C C . GLY A 1 331 ? -1.408 7.078 17.994 1.00 85.19 331 GLY A C 1
ATOM 2514 O O . GLY A 1 331 ? -2.584 6.819 18.226 1.00 85.19 331 GLY A O 1
ATOM 2515 N N . ASN A 1 332 ? -0.463 6.135 17.883 1.00 87.50 332 ASN A N 1
ATOM 2516 C CA . ASN A 1 332 ? -0.677 4.694 18.076 1.00 87.50 332 ASN A CA 1
ATOM 2517 C C . ASN A 1 332 ? -1.466 3.985 16.957 1.00 87.50 332 ASN A C 1
ATOM 2519 O O . ASN A 1 332 ? -1.971 2.878 17.152 1.00 87.50 332 ASN A O 1
ATOM 2523 N N . ILE A 1 333 ? -1.557 4.591 15.769 1.00 94.19 333 ILE A N 1
ATOM 2524 C CA . ILE A 1 333 ? -2.102 3.919 14.584 1.00 94.19 333 ILE A CA 1
ATOM 2525 C C . ILE A 1 333 ? -1.142 2.794 14.160 1.00 94.19 333 ILE A C 1
ATOM 2527 O O . ILE A 1 333 ? 0.071 2.994 14.048 1.00 94.19 333 ILE A O 1
ATOM 2531 N N . VAL A 1 334 ? -1.685 1.601 13.913 1.00 95.56 334 VAL A N 1
ATOM 2532 C CA . VAL A 1 334 ? -0.909 0.408 13.541 1.00 95.56 334 VAL A CA 1
ATOM 2533 C C . VAL A 1 334 ? -0.175 0.635 12.218 1.00 95.56 334 VAL A C 1
ATOM 2535 O O . VAL A 1 334 ? -0.773 1.059 11.231 1.00 95.56 334 VAL A O 1
ATOM 2538 N N . LYS A 1 335 ? 1.126 0.322 12.192 1.00 95.12 335 LYS A N 1
ATOM 2539 C CA . LYS A 1 335 ? 1.952 0.275 10.977 1.00 95.12 335 LYS A CA 1
ATOM 2540 C C . LYS A 1 335 ? 2.914 -0.922 11.019 1.00 95.12 335 LYS A C 1
ATOM 2542 O O . LYS A 1 335 ? 3.394 -1.242 12.110 1.00 95.12 335 LYS A O 1
ATOM 2547 N N . PRO A 1 336 ? 3.245 -1.538 9.864 1.00 96.38 336 PRO A N 1
ATOM 2548 C CA . PRO A 1 336 ? 2.709 -1.253 8.522 1.00 96.38 336 PRO A CA 1
ATOM 2549 C C . PRO A 1 336 ? 1.216 -1.616 8.399 1.00 96.38 336 PRO A C 1
ATOM 2551 O O . PRO A 1 336 ? 0.681 -2.291 9.270 1.00 96.38 336 PRO A O 1
ATOM 2554 N N . ASP A 1 337 ? 0.533 -1.155 7.346 1.00 98.12 337 ASP A N 1
ATOM 2555 C CA . ASP A 1 337 ? -0.897 -1.465 7.153 1.00 98.12 337 ASP A CA 1
ATOM 2556 C C . ASP A 1 337 ? -1.113 -2.904 6.667 1.00 98.12 337 ASP A C 1
ATOM 2558 O O . ASP A 1 337 ? -1.969 -3.621 7.179 1.00 98.12 337 ASP A O 1
ATOM 2562 N N . VAL A 1 338 ? -0.327 -3.333 5.676 1.00 97.81 338 VAL A N 1
ATOM 2563 C CA . VAL A 1 338 ? -0.433 -4.635 5.001 1.00 97.81 338 VAL A CA 1
ATOM 2564 C C . VAL A 1 338 ? 0.950 -5.137 4.577 1.00 97.81 338 VAL A C 1
ATOM 2566 O O . VAL A 1 338 ? 1.919 -4.380 4.531 1.00 97.81 338 VAL A O 1
ATOM 2569 N N . THR A 1 339 ? 1.029 -6.416 4.221 1.00 95.88 339 THR A N 1
ATOM 2570 C CA . THR A 1 339 ? 2.208 -7.086 3.657 1.00 95.88 339 THR A CA 1
ATOM 2571 C C . THR A 1 339 ? 1.953 -7.470 2.196 1.00 95.88 339 THR A C 1
ATOM 2573 O O . THR A 1 339 ? 0.840 -7.828 1.813 1.00 95.88 339 THR A O 1
ATOM 2576 N N . ALA A 1 340 ? 2.990 -7.434 1.360 1.00 95.38 340 ALA A N 1
ATOM 2577 C CA . ALA A 1 340 ? 2.932 -7.876 -0.034 1.00 95.38 340 ALA A CA 1
ATOM 2578 C C . ALA A 1 340 ? 4.266 -8.526 -0.461 1.00 95.38 340 ALA A C 1
ATOM 2580 O O . ALA A 1 340 ? 5.272 -8.351 0.233 1.00 95.38 340 ALA A O 1
ATOM 2581 N N . PRO A 1 341 ? 4.306 -9.285 -1.575 1.00 93.94 341 PRO A N 1
ATOM 2582 C CA . PRO A 1 341 ? 5.528 -9.926 -2.055 1.00 93.94 341 PRO A CA 1
ATOM 2583 C C . PRO A 1 341 ? 6.652 -8.915 -2.311 1.00 93.94 341 PRO A C 1
ATOM 2585 O O . PRO A 1 341 ? 6.500 -7.991 -3.103 1.00 93.94 341 PRO A O 1
ATOM 2588 N N . GLY A 1 342 ? 7.797 -9.106 -1.655 1.00 88.38 342 GLY A N 1
ATOM 2589 C CA . GLY A 1 342 ? 8.935 -8.187 -1.750 1.00 88.38 342 GLY A CA 1
ATOM 2590 C C . GLY A 1 342 ? 10.301 -8.866 -1.760 1.00 88.38 342 GLY A C 1
ATOM 2591 O O . GLY A 1 342 ? 11.299 -8.178 -1.611 1.00 88.38 342 GLY A O 1
ATOM 2592 N N . VAL A 1 343 ? 10.380 -10.190 -1.902 1.00 84.06 343 VAL A N 1
ATOM 2593 C CA . VAL A 1 343 ? 11.645 -10.946 -1.911 1.00 84.06 343 VAL A CA 1
ATOM 2594 C C . VAL A 1 343 ? 11.779 -11.680 -3.240 1.00 84.06 343 VAL A C 1
ATOM 2596 O O . VAL A 1 343 ? 10.838 -12.347 -3.664 1.00 84.06 343 VAL A O 1
ATOM 2599 N N . ASN A 1 344 ? 12.944 -11.564 -3.882 1.00 82.25 344 ASN A N 1
ATOM 2600 C CA . ASN A 1 344 ? 13.286 -12.196 -5.158 1.00 82.25 344 ASN A CA 1
ATOM 2601 C C . ASN A 1 344 ? 12.242 -11.925 -6.249 1.00 82.25 344 ASN A C 1
ATOM 2603 O O . ASN A 1 344 ? 11.755 -12.827 -6.932 1.00 82.25 344 ASN A O 1
ATOM 2607 N N . ILE A 1 345 ? 11.899 -10.650 -6.415 1.00 86.69 345 ILE A N 1
ATOM 2608 C CA . ILE A 1 345 ? 10.912 -10.200 -7.390 1.00 86.69 345 ILE A CA 1
ATOM 2609 C C . ILE A 1 345 ? 11.600 -9.953 -8.730 1.00 86.69 345 ILE A C 1
ATOM 2611 O O . ILE A 1 345 ? 12.488 -9.106 -8.831 1.00 86.69 345 ILE A O 1
ATOM 2615 N N . LEU A 1 346 ? 11.178 -10.692 -9.756 1.00 90.38 346 LEU A N 1
ATOM 2616 C CA . LEU A 1 346 ? 11.594 -10.481 -11.141 1.00 90.38 346 LEU A CA 1
ATOM 2617 C C . LEU A 1 346 ? 10.788 -9.331 -11.746 1.00 90.38 346 LEU A C 1
ATOM 2619 O O . LEU A 1 346 ? 9.563 -9.419 -11.825 1.00 90.38 346 LEU A O 1
ATOM 2623 N N . ALA A 1 347 ? 11.467 -8.293 -12.230 1.00 92.31 347 ALA A N 1
ATOM 2624 C CA . ALA A 1 347 ? 10.840 -7.224 -13.003 1.00 92.31 347 ALA A CA 1
ATOM 2625 C C . ALA A 1 347 ? 11.822 -6.584 -13.993 1.00 92.31 347 ALA A C 1
ATOM 2627 O O . ALA A 1 347 ? 12.968 -7.024 -14.124 1.00 92.31 347 ALA A O 1
ATOM 2628 N N . ALA A 1 348 ? 11.321 -5.600 -14.742 1.00 93.62 348 ALA A N 1
ATOM 2629 C CA . ALA A 1 348 ? 12.055 -4.885 -15.778 1.00 93.62 348 ALA A CA 1
ATOM 2630 C C . ALA A 1 348 ? 13.358 -4.281 -15.238 1.00 93.62 348 ALA A C 1
ATOM 2632 O O . ALA A 1 348 ? 13.402 -3.785 -14.116 1.00 93.62 348 ALA A O 1
ATOM 2633 N N . TRP A 1 349 ? 14.410 -4.302 -16.049 1.00 91.25 349 TRP A N 1
ATOM 2634 C CA . TRP A 1 349 ? 15.704 -3.737 -15.687 1.00 91.25 349 TRP A CA 1
ATOM 2635 C C . TRP A 1 349 ? 16.368 -3.091 -16.911 1.00 91.25 349 TRP A C 1
ATOM 2637 O O . TRP A 1 349 ? 16.195 -3.603 -18.019 1.00 91.25 349 TRP A O 1
ATOM 2647 N N . PRO A 1 350 ? 17.123 -1.991 -16.765 1.00 86.62 350 PRO A N 1
ATOM 2648 C CA . PRO A 1 350 ? 17.872 -1.395 -17.870 1.00 86.62 350 PRO A CA 1
ATOM 2649 C C . PRO A 1 350 ? 18.983 -2.324 -18.361 1.00 86.62 350 PRO A C 1
ATOM 2651 O O . PRO A 1 350 ? 19.619 -3.021 -17.567 1.00 86.62 350 PRO A O 1
ATOM 2654 N N . VAL A 1 351 ? 19.252 -2.317 -19.665 1.00 82.19 351 VAL A N 1
ATOM 2655 C CA . VAL A 1 351 ? 20.308 -3.163 -20.246 1.00 82.19 351 VAL A CA 1
ATOM 2656 C C . VAL A 1 351 ? 21.700 -2.719 -19.798 1.00 82.19 351 VAL A C 1
ATOM 2658 O O . VAL A 1 351 ? 22.594 -3.548 -19.655 1.00 82.19 351 VAL A O 1
ATOM 2661 N N . GLU A 1 352 ? 21.863 -1.423 -19.535 1.00 80.00 352 GLU A N 1
ATOM 2662 C CA . GLU A 1 352 ? 23.129 -0.755 -19.230 1.00 80.00 352 GLU A CA 1
ATOM 2663 C C . GLU A 1 352 ? 23.721 -1.176 -17.880 1.00 80.00 352 GLU A C 1
ATOM 2665 O O . GLU A 1 352 ? 24.937 -1.251 -17.731 1.00 80.00 352 GLU A O 1
ATOM 2670 N N . VAL A 1 353 ? 22.859 -1.477 -16.908 1.00 72.94 353 VAL A N 1
ATOM 2671 C CA . VAL A 1 353 ? 23.235 -1.866 -15.535 1.00 72.94 353 VAL A CA 1
ATOM 2672 C C . VAL A 1 353 ? 22.714 -3.255 -15.166 1.00 72.94 353 VAL A C 1
ATOM 2674 O O . VAL A 1 353 ? 22.627 -3.613 -13.992 1.00 72.94 353 VAL A O 1
ATOM 2677 N N . GLY A 1 354 ? 22.300 -4.037 -16.165 1.00 66.69 354 GLY A N 1
ATOM 2678 C CA . GLY A 1 354 ? 21.741 -5.370 -15.975 1.00 66.69 354 GLY A CA 1
ATOM 2679 C C . GLY A 1 354 ? 22.761 -6.446 -15.630 1.00 66.69 354 GLY A C 1
ATOM 2680 O O . GLY A 1 354 ? 23.960 -6.264 -15.820 1.00 66.69 354 GLY A O 1
ATOM 2681 N N . PRO A 1 355 ? 22.294 -7.623 -15.176 1.00 62.31 355 PRO A N 1
ATOM 2682 C CA . PRO A 1 355 ? 23.152 -8.739 -14.765 1.00 62.31 355 PRO A CA 1
ATOM 2683 C C . PRO A 1 355 ? 23.944 -9.396 -15.921 1.00 62.31 355 PRO A C 1
ATOM 2685 O O . PRO A 1 355 ? 24.507 -10.476 -15.745 1.00 62.31 355 PRO A O 1
ATOM 2688 N N . PHE A 1 356 ? 23.998 -8.776 -17.107 1.00 59.53 356 PHE A N 1
ATOM 2689 C CA . PHE A 1 356 ? 24.663 -9.290 -18.303 1.00 59.53 356 PHE A CA 1
ATOM 2690 C C . PHE A 1 356 ? 25.868 -8.417 -18.703 1.00 59.53 356 PHE A C 1
ATOM 2692 O O . PHE A 1 356 ? 25.679 -7.355 -19.286 1.00 59.53 356 PHE A O 1
ATOM 2699 N N . PRO A 1 357 ? 27.113 -8.889 -18.511 1.00 46.00 357 PRO A N 1
ATOM 2700 C CA . PRO A 1 357 ? 28.321 -8.203 -18.987 1.00 46.00 357 PRO A CA 1
ATOM 2701 C C . PRO A 1 357 ? 28.623 -8.410 -20.489 1.00 46.00 357 PRO A C 1
ATOM 2703 O O . PRO A 1 357 ? 29.708 -8.076 -20.949 1.00 46.00 357 PRO A O 1
ATOM 2706 N N . SER A 1 358 ? 27.703 -8.981 -21.278 1.00 44.94 358 SER A N 1
ATOM 2707 C CA . SER A 1 358 ? 27.899 -9.207 -22.721 1.00 44.94 358 SER A CA 1
ATOM 2708 C C . SER A 1 358 ? 26.680 -8.721 -23.505 1.00 44.94 358 SER A C 1
ATOM 2710 O O . SER A 1 358 ? 25.566 -9.198 -23.299 1.00 44.94 358 SER A O 1
ATOM 2712 N N . GLY A 1 359 ? 26.892 -7.726 -24.372 1.00 48.91 359 GLY A N 1
ATOM 2713 C CA . GLY A 1 359 ? 25.870 -6.915 -25.047 1.00 48.91 359 GLY A CA 1
ATOM 2714 C C . GLY A 1 359 ? 25.006 -7.632 -26.092 1.00 48.91 359 GLY A C 1
ATOM 2715 O O . GLY A 1 359 ? 24.924 -7.180 -27.229 1.00 48.91 359 GLY A O 1
ATOM 2716 N N . LEU A 1 360 ? 24.351 -8.739 -25.728 1.00 50.19 360 LEU A N 1
ATOM 2717 C CA . LEU A 1 360 ? 23.574 -9.582 -26.647 1.00 50.19 360 LEU A CA 1
ATOM 2718 C C . LEU A 1 360 ? 22.107 -9.839 -26.245 1.00 50.19 360 LEU A C 1
ATOM 2720 O O . LEU A 1 360 ? 21.466 -10.704 -26.839 1.00 50.19 360 LEU A O 1
ATOM 2724 N N . LYS A 1 361 ? 21.498 -9.082 -25.320 1.00 53.69 361 LYS A N 1
ATOM 2725 C CA . LYS A 1 361 ? 20.037 -9.166 -25.088 1.00 53.69 361 LYS A CA 1
ATOM 2726 C C . LYS A 1 361 ? 19.374 -7.786 -25.027 1.00 53.69 361 LYS A C 1
ATOM 2728 O O . LYS A 1 361 ? 19.722 -6.959 -24.200 1.00 53.69 361 LYS A O 1
ATOM 2733 N N . ARG A 1 362 ? 18.363 -7.573 -25.886 1.00 56.56 362 ARG A N 1
ATOM 2734 C CA . ARG A 1 362 ? 17.498 -6.368 -25.926 1.00 56.56 362 ARG A CA 1
ATOM 2735 C C . ARG A 1 362 ? 16.453 -6.306 -24.794 1.00 56.56 362 ARG A C 1
ATOM 2737 O O . ARG A 1 362 ? 15.732 -5.322 -24.701 1.00 56.56 362 ARG A O 1
ATOM 2744 N N . LYS A 1 363 ? 16.311 -7.359 -23.979 1.00 64.62 363 LYS A N 1
ATOM 2745 C CA . LYS A 1 363 ? 15.366 -7.434 -22.851 1.00 64.62 363 LYS A CA 1
ATOM 2746 C C . LYS A 1 363 ? 16.124 -7.883 -21.608 1.00 64.62 363 LYS A C 1
ATOM 2748 O O . LYS A 1 363 ? 16.682 -8.982 -21.618 1.00 64.62 363 LYS A O 1
ATOM 2753 N N . THR A 1 364 ? 16.136 -7.062 -20.567 1.00 81.38 364 THR A N 1
ATOM 2754 C CA . THR A 1 364 ? 16.825 -7.358 -19.307 1.00 81.38 364 THR A CA 1
ATOM 2755 C C . THR A 1 364 ? 15.844 -7.318 -18.154 1.00 81.38 364 THR A C 1
ATOM 2757 O O . THR A 1 364 ? 15.154 -6.333 -17.935 1.00 81.38 364 THR A O 1
ATOM 2760 N N . PHE A 1 365 ? 15.795 -8.411 -17.405 1.00 85.88 365 PHE A N 1
ATOM 2761 C CA . PHE A 1 365 ? 15.084 -8.496 -16.139 1.00 85.88 365 PHE A CA 1
ATOM 2762 C C . PHE A 1 365 ? 16.106 -8.649 -15.020 1.00 85.88 365 PHE A C 1
ATOM 2764 O O . PHE A 1 365 ? 17.236 -9.087 -15.258 1.00 85.88 365 PHE A O 1
ATOM 2771 N N . ASN A 1 366 ? 15.702 -8.316 -13.800 1.00 85.44 366 ASN A N 1
ATOM 2772 C CA . ASN A 1 366 ? 16.524 -8.542 -12.621 1.00 85.44 366 ASN A CA 1
ATOM 2773 C C . ASN A 1 366 ? 15.672 -8.973 -11.424 1.00 85.44 366 ASN A C 1
ATOM 2775 O O . ASN A 1 366 ? 14.473 -8.685 -11.368 1.00 85.44 366 ASN A O 1
ATOM 2779 N N . PHE A 1 367 ? 16.303 -9.655 -10.470 1.00 82.81 367 PHE A N 1
ATOM 2780 C CA . PHE A 1 367 ? 15.710 -9.977 -9.179 1.00 82.81 367 PHE A CA 1
ATOM 2781 C C . PHE A 1 367 ? 16.119 -8.936 -8.148 1.00 82.81 367 PHE A C 1
ATOM 2783 O O . PHE A 1 367 ? 17.310 -8.746 -7.921 1.00 82.81 367 PHE A O 1
ATOM 2790 N N . LEU A 1 368 ? 15.139 -8.323 -7.486 1.00 79.88 368 LEU A N 1
ATOM 2791 C CA . LEU A 1 368 ? 15.378 -7.485 -6.314 1.00 79.88 368 LEU A CA 1
ATOM 2792 C C . LEU A 1 368 ? 14.536 -7.938 -5.121 1.00 79.88 368 LEU A C 1
ATOM 2794 O O . LEU A 1 368 ? 13.479 -8.558 -5.273 1.00 79.88 368 LEU A O 1
ATOM 2798 N N . SER A 1 369 ? 15.025 -7.594 -3.933 1.00 79.62 369 SER A N 1
ATOM 2799 C CA . SER A 1 369 ? 14.366 -7.825 -2.652 1.00 79.62 369 SER A CA 1
ATOM 2800 C C . SER A 1 369 ? 14.333 -6.522 -1.857 1.00 79.62 369 SER A C 1
ATOM 2802 O O . SER A 1 369 ? 15.341 -5.830 -1.752 1.00 79.62 369 SER A O 1
ATOM 2804 N N . GLY A 1 370 ? 13.184 -6.196 -1.279 1.00 81.19 370 GLY A N 1
ATOM 2805 C CA . GLY A 1 370 ? 12.968 -4.992 -0.492 1.00 81.19 370 GLY A CA 1
ATOM 2806 C C . GLY A 1 370 ? 11.484 -4.692 -0.303 1.00 81.19 370 GLY A C 1
ATOM 2807 O O . GLY A 1 370 ? 10.632 -5.119 -1.085 1.00 81.19 370 GLY A O 1
ATOM 2808 N N . THR A 1 371 ? 11.158 -3.877 0.702 1.00 85.81 371 THR A N 1
ATOM 2809 C CA . THR A 1 371 ? 9.812 -3.280 0.802 1.00 85.81 371 THR A CA 1
ATOM 2810 C C . THR A 1 371 ? 9.518 -2.344 -0.379 1.00 85.81 371 THR A C 1
ATOM 2812 O O . THR A 1 371 ? 8.358 -2.172 -0.756 1.00 85.81 371 THR A O 1
ATOM 2815 N N . SER A 1 372 ? 10.563 -1.855 -1.051 1.00 88.94 372 SER A N 1
ATOM 2816 C CA . SER A 1 372 ? 10.505 -1.200 -2.361 1.00 88.94 372 SER A CA 1
ATOM 2817 C C . SER A 1 372 ? 9.875 -2.060 -3.461 1.00 88.94 372 SER A C 1
ATOM 2819 O O . SER A 1 372 ? 9.270 -1.521 -4.374 1.00 88.94 372 SER A O 1
ATOM 2821 N N . MET A 1 373 ? 9.946 -3.393 -3.378 1.00 93.56 373 MET A N 1
ATOM 2822 C CA . MET A 1 373 ? 9.270 -4.284 -4.329 1.00 93.56 373 MET A CA 1
ATOM 2823 C C . MET A 1 373 ? 7.858 -4.657 -3.860 1.00 93.56 373 MET A C 1
ATOM 2825 O O . MET A 1 373 ? 6.986 -4.892 -4.691 1.00 93.56 373 MET A O 1
ATOM 2829 N N . ALA A 1 374 ? 7.587 -4.655 -2.551 1.00 94.00 374 ALA A N 1
ATOM 2830 C CA . ALA A 1 374 ? 6.243 -4.881 -2.010 1.00 94.00 374 ALA A CA 1
ATOM 2831 C C . ALA A 1 374 ? 5.283 -3.717 -2.323 1.00 94.00 374 ALA A C 1
ATOM 2833 O O . ALA A 1 374 ? 4.139 -3.934 -2.717 1.00 94.00 374 ALA A O 1
ATOM 2834 N N . THR A 1 375 ? 5.770 -2.482 -2.217 1.00 96.00 375 THR A N 1
ATOM 2835 C CA . THR A 1 375 ? 5.008 -1.247 -2.480 1.00 96.00 375 THR A CA 1
ATOM 2836 C C . THR A 1 375 ? 4.346 -1.212 -3.867 1.00 96.00 375 THR A C 1
ATOM 2838 O O . THR A 1 375 ? 3.135 -1.009 -3.937 1.00 96.00 375 THR A O 1
ATOM 2841 N N . PRO A 1 376 ? 5.060 -1.457 -4.986 1.00 97.81 376 PRO A N 1
ATOM 2842 C CA . PRO A 1 376 ? 4.445 -1.467 -6.308 1.00 97.81 376 PRO A CA 1
ATOM 2843 C C . PRO A 1 376 ? 3.448 -2.616 -6.523 1.00 97.81 376 PRO A C 1
ATOM 2845 O O . PRO A 1 376 ? 2.555 -2.479 -7.355 1.00 97.81 376 PRO A O 1
ATOM 2848 N N . HIS A 1 377 ? 3.519 -3.721 -5.763 1.00 98.25 377 HIS A N 1
ATOM 2849 C CA . HIS A 1 377 ? 2.435 -4.712 -5.793 1.00 98.25 377 HIS A CA 1
ATOM 2850 C C . HIS A 1 377 ? 1.136 -4.100 -5.256 1.00 98.25 377 HIS A C 1
ATOM 2852 O O . HIS A 1 377 ? 0.093 -4.214 -5.896 1.00 98.25 377 HIS A O 1
ATOM 2858 N N . VAL A 1 378 ? 1.203 -3.411 -4.111 1.00 98.31 378 VAL A N 1
ATOM 2859 C CA . VAL A 1 378 ? 0.035 -2.757 -3.501 1.00 98.31 378 VAL A CA 1
ATOM 2860 C C . VAL A 1 378 ? -0.494 -1.636 -4.394 1.00 98.31 378 VAL A C 1
ATOM 2862 O O . VAL A 1 378 ? -1.695 -1.591 -4.646 1.00 98.31 378 VAL A O 1
ATOM 2865 N N . SER A 1 379 ? 0.371 -0.775 -4.942 1.00 98.31 379 SER A N 1
ATOM 2866 C CA . SER A 1 379 ? -0.073 0.316 -5.823 1.00 98.31 379 SER A CA 1
ATOM 2867 C C . SER A 1 379 ? -0.749 -0.200 -7.098 1.00 98.31 379 SER A C 1
ATOM 2869 O O . SER A 1 379 ? -1.756 0.353 -7.536 1.00 98.31 379 SER A O 1
ATOM 2871 N N . GLY A 1 380 ? -0.260 -1.301 -7.674 1.00 98.06 380 GLY A N 1
ATOM 2872 C CA . GLY A 1 380 ? -0.923 -1.933 -8.807 1.00 98.06 380 GLY A CA 1
ATOM 2873 C C . GLY A 1 380 ? -2.267 -2.571 -8.430 1.00 98.06 380 GLY A C 1
ATOM 2874 O O . GLY A 1 380 ? -3.224 -2.441 -9.184 1.00 98.06 380 GLY A O 1
ATOM 2875 N N . ILE A 1 381 ? -2.402 -3.175 -7.242 1.00 97.88 381 ILE A N 1
ATOM 2876 C CA . ILE A 1 381 ? -3.698 -3.679 -6.740 1.00 97.88 381 ILE A CA 1
ATOM 2877 C C . ILE A 1 381 ? -4.700 -2.535 -6.541 1.00 97.88 381 ILE A C 1
ATOM 2879 O O . ILE A 1 381 ? -5.852 -2.654 -6.953 1.00 97.88 381 ILE A O 1
ATOM 2883 N N . VAL A 1 382 ? -4.265 -1.405 -5.980 1.00 98.56 382 VAL A N 1
ATOM 2884 C CA . VAL A 1 382 ? -5.084 -0.186 -5.874 1.00 98.56 382 VAL A CA 1
ATOM 2885 C C . VAL A 1 382 ? -5.555 0.265 -7.258 1.00 98.56 382 VAL A C 1
ATOM 2887 O O . VAL A 1 382 ? -6.728 0.593 -7.426 1.00 98.56 382 VAL A O 1
ATOM 2890 N N . ALA A 1 383 ? -4.686 0.208 -8.273 1.00 98.19 383 ALA A N 1
ATOM 2891 C CA . ALA A 1 383 ? -5.072 0.544 -9.641 1.00 98.19 383 ALA A CA 1
ATOM 2892 C C . ALA A 1 383 ? -6.133 -0.410 -10.206 1.00 98.19 383 ALA A C 1
ATOM 2894 O O . ALA A 1 383 ? -7.045 0.032 -10.904 1.00 98.19 383 ALA A O 1
ATOM 2895 N N . LEU A 1 384 ? -6.060 -1.701 -9.878 1.00 97.44 384 LEU A N 1
ATOM 2896 C CA . LEU A 1 384 ? -7.103 -2.657 -10.238 1.00 97.44 384 LEU A CA 1
ATOM 2897 C C . LEU A 1 384 ? -8.447 -2.288 -9.575 1.00 97.44 384 LEU A C 1
ATOM 2899 O O . LEU A 1 384 ? -9.470 -2.289 -10.260 1.00 97.44 384 LEU A O 1
ATOM 2903 N N . ILE A 1 385 ? -8.452 -1.944 -8.279 1.00 97.25 385 ILE A N 1
ATOM 2904 C CA . ILE A 1 385 ? -9.666 -1.547 -7.536 1.00 97.25 385 ILE A CA 1
ATOM 2905 C C . ILE A 1 385 ? -10.287 -0.292 -8.154 1.00 97.25 385 ILE A C 1
ATOM 2907 O O . ILE A 1 385 ? -11.465 -0.285 -8.508 1.00 97.25 385 ILE A O 1
ATOM 2911 N N . MET A 1 386 ? -9.487 0.756 -8.360 1.00 97.25 386 MET A N 1
ATOM 2912 C CA . MET A 1 386 ? -9.962 2.000 -8.968 1.00 97.25 386 MET A CA 1
ATOM 2913 C C . MET A 1 386 ? -10.497 1.779 -10.391 1.00 97.25 386 MET A C 1
ATOM 2915 O O . MET A 1 386 ? -11.519 2.358 -10.764 1.00 97.25 386 MET A O 1
ATOM 2919 N N . SER A 1 387 ? -9.838 0.926 -11.183 1.00 95.88 387 SER A N 1
ATOM 2920 C CA . SER A 1 387 ? -10.275 0.603 -12.545 1.00 95.88 387 SER A CA 1
ATOM 2921 C C . SER A 1 387 ? -11.609 -0.134 -12.552 1.00 95.88 387 SER A C 1
ATOM 2923 O O . SER A 1 387 ? -12.493 0.224 -13.330 1.00 95.88 387 SER A O 1
ATOM 2925 N N . LYS A 1 388 ? -11.795 -1.102 -11.648 1.00 94.44 388 LYS A N 1
ATOM 2926 C CA . LYS A 1 388 ? -13.081 -1.777 -11.453 1.00 94.44 388 LYS A CA 1
ATOM 2927 C C . LYS A 1 388 ? -14.189 -0.771 -11.156 1.00 94.44 388 LYS A C 1
ATOM 2929 O O . LYS A 1 388 ? -15.182 -0.737 -11.873 1.00 94.44 388 LYS A O 1
ATOM 2934 N N . LEU A 1 389 ? -14.006 0.070 -10.134 1.00 94.44 389 LEU A N 1
ATOM 2935 C CA . LEU A 1 389 ? -15.015 1.054 -9.724 1.00 94.44 389 LEU A CA 1
ATOM 2936 C C . LEU A 1 389 ? -15.397 1.985 -10.878 1.00 94.44 389 LEU A C 1
ATOM 2938 O O . LEU A 1 389 ? -16.578 2.226 -11.114 1.00 94.44 389 LEU A O 1
ATOM 2942 N N . LYS A 1 390 ? -14.396 2.456 -11.629 1.00 92.94 390 LYS A N 1
ATOM 2943 C CA . LYS A 1 390 ? -14.588 3.325 -12.791 1.00 92.94 390 LYS A CA 1
ATOM 2944 C C . LYS A 1 390 ? -15.394 2.649 -13.902 1.00 92.94 390 LYS A C 1
ATOM 2946 O O . LYS A 1 390 ? -16.320 3.258 -14.423 1.00 92.94 390 LYS A O 1
ATOM 2951 N N . ASN A 1 391 ? -15.043 1.421 -14.275 1.00 90.62 391 ASN A N 1
ATOM 2952 C CA . ASN A 1 391 ? -15.686 0.717 -15.388 1.00 90.62 391 ASN A CA 1
ATOM 2953 C C . ASN A 1 391 ? -17.065 0.150 -15.020 1.00 90.62 391 ASN A C 1
ATOM 2955 O O . ASN A 1 391 ? -17.950 0.101 -15.870 1.00 90.62 391 ASN A O 1
ATOM 2959 N N . ASP A 1 392 ? -17.279 -0.202 -13.751 1.00 90.62 392 ASP A N 1
ATOM 2960 C CA . ASP A 1 392 ? -18.585 -0.617 -13.231 1.00 90.62 392 ASP A CA 1
ATOM 2961 C C . ASP A 1 392 ? -19.523 0.591 -12.975 1.00 90.62 392 ASP A C 1
ATOM 2963 O O . ASP A 1 392 ? -20.627 0.409 -12.464 1.00 90.62 392 ASP A O 1
ATOM 2967 N N . ASN A 1 393 ? -19.104 1.827 -13.300 1.00 88.88 393 ASN A N 1
ATOM 2968 C CA . ASN A 1 393 ? -19.816 3.082 -13.007 1.00 88.88 393 ASN A CA 1
ATOM 2969 C C . ASN A 1 393 ? -20.223 3.225 -11.526 1.00 88.88 393 ASN A C 1
ATOM 2971 O O . ASN A 1 393 ? -21.276 3.778 -11.200 1.00 88.88 393 ASN A O 1
ATOM 2975 N N . LYS A 1 394 ? -19.388 2.716 -10.614 1.00 90.44 394 LYS A N 1
ATOM 2976 C CA . LYS A 1 394 ? -19.582 2.849 -9.168 1.00 90.44 394 LYS A CA 1
ATOM 2977 C C . LYS A 1 394 ? -19.026 4.181 -8.664 1.00 90.44 394 LYS A C 1
ATOM 2979 O O . LYS A 1 394 ? -18.177 4.810 -9.299 1.00 90.44 394 LYS A O 1
ATOM 2984 N N . ARG A 1 395 ? -19.485 4.593 -7.477 1.00 93.12 395 ARG A N 1
ATOM 2985 C CA . ARG 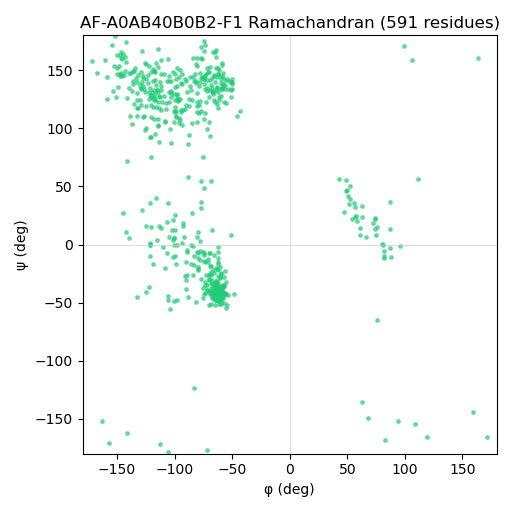A 1 395 ? -18.901 5.721 -6.743 1.00 93.12 395 ARG A CA 1
ATOM 2986 C C . ARG A 1 395 ? -17.399 5.486 -6.580 1.00 93.12 395 ARG A C 1
ATOM 2988 O O . ARG A 1 395 ? -16.975 4.396 -6.198 1.00 93.12 395 ARG A O 1
ATOM 2995 N N . GLN A 1 396 ? -16.604 6.517 -6.849 1.00 92.81 396 GLN A N 1
ATOM 2996 C CA . GLN A 1 396 ? -15.182 6.466 -6.538 1.00 92.81 396 GLN A CA 1
ATOM 2997 C C . GLN A 1 396 ? -14.996 6.414 -5.023 1.00 92.81 396 GLN A C 1
ATOM 2999 O O . GLN A 1 396 ? -15.578 7.212 -4.284 1.00 92.81 396 GLN A O 1
ATOM 3004 N N . TRP A 1 397 ? -14.198 5.455 -4.575 1.00 96.88 397 TRP A N 1
ATOM 3005 C CA . TRP A 1 397 ? -13.812 5.358 -3.178 1.00 96.88 397 TRP A CA 1
ATOM 3006 C C . TRP A 1 397 ? -12.758 6.406 -2.844 1.00 96.88 397 TRP A C 1
ATOM 3008 O O . TRP A 1 397 ? -11.888 6.712 -3.664 1.00 96.88 397 TRP A O 1
ATOM 3018 N N . SER A 1 398 ? -12.832 6.937 -1.629 1.00 97.38 398 SER A N 1
ATOM 3019 C CA . SER A 1 398 ? -11.774 7.765 -1.065 1.00 97.38 398 SER A CA 1
ATOM 3020 C C . SER A 1 398 ? -10.487 6.947 -0.884 1.00 97.38 398 SER A C 1
ATOM 3022 O O . SER A 1 398 ? -10.472 5.711 -0.932 1.00 97.38 398 SER A O 1
ATOM 3024 N N . THR A 1 399 ? -9.372 7.630 -0.628 1.00 97.62 399 THR A N 1
ATOM 3025 C CA . THR A 1 399 ? -8.104 6.941 -0.357 1.00 97.62 399 THR A CA 1
ATOM 3026 C C . THR A 1 399 ? -8.178 6.082 0.908 1.00 97.62 399 THR A C 1
ATOM 3028 O O . THR A 1 399 ? -7.600 4.997 0.939 1.00 97.62 399 THR A O 1
ATOM 3031 N N . SER A 1 400 ? -8.907 6.534 1.935 1.00 98.06 400 SER A N 1
ATOM 3032 C CA . SER A 1 400 ? -9.105 5.798 3.190 1.00 98.06 400 SER A CA 1
ATOM 3033 C C . SER A 1 400 ? -10.030 4.594 3.011 1.00 98.06 400 SER A C 1
ATOM 3035 O O . SER A 1 400 ? -9.763 3.536 3.572 1.00 98.06 400 SER A O 1
ATOM 3037 N N . GLU A 1 401 ? -11.040 4.694 2.149 1.00 98.56 401 GLU A N 1
ATOM 3038 C CA . GLU A 1 401 ? -11.902 3.572 1.772 1.00 98.56 401 GLU A CA 1
ATOM 3039 C C . GLU A 1 401 ? -11.130 2.469 1.032 1.00 98.56 401 GLU A C 1
ATOM 3041 O O . GLU A 1 401 ? -11.248 1.293 1.376 1.00 98.56 401 GLU A O 1
ATOM 3046 N N . ILE A 1 402 ? -10.267 2.819 0.072 1.00 98.62 402 ILE A N 1
ATOM 3047 C CA . ILE A 1 402 ? -9.420 1.820 -0.601 1.00 98.62 402 ILE A CA 1
ATOM 3048 C C . ILE A 1 402 ? -8.424 1.196 0.385 1.00 98.62 402 ILE A C 1
ATOM 3050 O O . ILE A 1 402 ? -8.213 -0.018 0.375 1.00 98.62 402 ILE A O 1
ATOM 3054 N N . GLN A 1 403 ? -7.833 2.004 1.269 1.00 98.56 403 GLN A N 1
ATOM 3055 C CA . GLN A 1 403 ? -6.951 1.503 2.322 1.00 98.56 403 GLN A CA 1
ATOM 3056 C C . GLN A 1 403 ? -7.696 0.542 3.258 1.00 98.56 403 GLN A C 1
ATOM 3058 O O . GLN A 1 403 ? -7.170 -0.519 3.593 1.00 98.56 403 GLN A O 1
ATOM 3063 N N . SER A 1 404 ? -8.934 0.875 3.630 1.00 98.81 404 SER A N 1
ATOM 3064 C CA . SER A 1 404 ? -9.809 0.013 4.415 1.00 98.81 404 SER A CA 1
ATOM 3065 C C . SER A 1 404 ? -10.015 -1.326 3.720 1.00 98.81 404 SER A C 1
ATOM 3067 O O . SER A 1 404 ? -9.800 -2.350 4.355 1.00 98.81 404 SER A O 1
ATOM 3069 N N . ALA A 1 405 ? -10.369 -1.337 2.431 1.00 98.69 405 ALA A N 1
ATOM 3070 C CA . ALA A 1 405 ? -10.570 -2.574 1.675 1.00 98.69 405 ALA A CA 1
ATOM 3071 C C . ALA A 1 405 ? -9.333 -3.487 1.709 1.00 98.69 405 ALA A C 1
ATOM 3073 O O . ALA A 1 405 ? -9.458 -4.698 1.882 1.00 98.69 405 ALA A O 1
ATOM 3074 N N . LEU A 1 406 ? -8.131 -2.912 1.580 1.00 98.69 406 LEU A N 1
ATOM 3075 C CA . LEU A 1 406 ? -6.872 -3.660 1.637 1.00 98.69 406 LEU A CA 1
ATOM 3076 C C . LEU A 1 406 ? -6.593 -4.237 3.030 1.00 98.69 406 LEU A C 1
ATOM 3078 O O . LEU A 1 406 ? -6.131 -5.370 3.135 1.00 98.69 406 LEU A O 1
ATOM 3082 N N . ILE A 1 407 ? -6.854 -3.462 4.085 1.00 98.75 407 ILE A N 1
ATOM 3083 C CA . ILE A 1 407 ? -6.622 -3.862 5.478 1.00 98.75 407 ILE A CA 1
ATOM 3084 C C . ILE A 1 407 ? -7.618 -4.946 5.892 1.00 98.75 407 ILE A C 1
ATOM 3086 O O . ILE A 1 407 ? -7.215 -5.996 6.383 1.00 98.75 407 ILE A O 1
ATOM 3090 N N . THR A 1 408 ? -8.916 -4.717 5.687 1.00 98.69 408 THR A N 1
ATOM 3091 C CA . THR A 1 408 ? -9.969 -5.554 6.281 1.00 98.69 408 THR A CA 1
ATOM 3092 C C . THR A 1 408 ? -10.109 -6.928 5.645 1.00 98.69 408 THR A C 1
ATOM 3094 O O . THR A 1 408 ? -10.739 -7.813 6.227 1.00 98.69 408 THR A O 1
ATOM 3097 N N . THR A 1 409 ? -9.523 -7.108 4.464 1.00 98.25 409 THR A N 1
ATOM 3098 C CA . THR A 1 409 ? -9.601 -8.343 3.678 1.00 98.25 409 THR A CA 1
ATOM 3099 C C . THR A 1 409 ? -8.281 -9.112 3.624 1.00 98.25 409 THR A C 1
ATOM 3101 O O . THR A 1 409 ? -8.224 -10.185 3.020 1.00 98.25 409 THR A O 1
ATOM 3104 N N . ALA A 1 410 ? -7.219 -8.582 4.241 1.00 97.62 410 ALA A N 1
ATOM 3105 C CA . ALA A 1 410 ? -5.894 -9.187 4.230 1.00 97.62 410 ALA A CA 1
ATOM 3106 C C . ALA A 1 410 ? -5.871 -10.574 4.901 1.00 97.62 410 ALA A C 1
ATOM 3108 O O . ALA A 1 410 ? -6.562 -10.838 5.885 1.00 97.62 410 ALA A O 1
ATOM 3109 N N . ASN A 1 411 ? -5.021 -11.462 4.382 1.00 94.12 411 ASN A N 1
ATOM 3110 C CA . ASN A 1 411 ? -4.832 -12.811 4.903 1.00 94.12 411 ASN A CA 1
ATOM 3111 C C . ASN A 1 411 ? -3.765 -12.815 6.006 1.00 94.12 411 ASN A C 1
ATOM 3113 O O . ASN A 1 411 ? -2.621 -12.412 5.786 1.00 94.12 411 ASN A O 1
ATOM 3117 N N . THR A 1 412 ? -4.115 -13.323 7.184 1.00 92.69 412 THR A N 1
ATOM 3118 C CA . THR A 1 412 ? -3.206 -13.431 8.340 1.00 92.69 412 THR A CA 1
ATOM 3119 C C . THR A 1 412 ? -2.418 -14.745 8.382 1.00 92.69 412 THR A C 1
ATOM 3121 O O . THR A 1 412 ? -1.515 -14.896 9.212 1.00 92.69 412 THR A O 1
ATOM 3124 N N . PHE A 1 413 ? -2.733 -15.672 7.474 1.00 90.81 413 PHE A N 1
ATOM 3125 C CA . PHE A 1 413 ? -2.172 -17.018 7.400 1.00 90.81 413 PHE A CA 1
ATOM 3126 C C . PHE A 1 413 ? -1.333 -17.225 6.134 1.00 90.81 413 PHE A C 1
ATOM 3128 O O . PHE A 1 413 ? -1.556 -16.587 5.103 1.00 90.81 413 PHE A O 1
ATOM 3135 N N . ASP A 1 414 ? -0.370 -18.134 6.233 1.00 86.50 414 ASP A N 1
ATOM 3136 C CA . ASP A 1 414 ? 0.393 -18.669 5.122 1.00 86.50 414 ASP A CA 1
ATOM 3137 C C . ASP A 1 414 ? -0.436 -19.669 4.291 1.00 86.50 414 ASP A C 1
ATOM 3139 O O . ASP A 1 414 ? -1.574 -20.015 4.623 1.00 86.50 414 ASP A O 1
ATOM 3143 N N . LEU A 1 415 ? 0.136 -20.149 3.188 1.00 83.56 415 LEU A N 1
ATOM 3144 C CA . LEU A 1 415 ? -0.506 -21.113 2.290 1.00 83.56 415 LEU A CA 1
ATOM 3145 C C . LEU A 1 415 ? -0.750 -22.498 2.924 1.00 83.56 415 LEU A C 1
ATOM 3147 O O . LEU A 1 415 ? -1.422 -23.318 2.301 1.00 83.56 415 LEU A O 1
ATOM 3151 N N . ASP A 1 416 ? -0.220 -22.764 4.122 1.00 83.44 416 ASP A N 1
ATOM 3152 C CA . ASP A 1 416 ? -0.464 -23.988 4.895 1.00 83.44 416 ASP A CA 1
ATOM 3153 C C . ASP A 1 416 ? -1.501 -23.760 6.017 1.00 83.44 416 ASP A C 1
ATOM 3155 O O . ASP A 1 416 ? -1.736 -24.648 6.838 1.00 83.44 416 ASP A O 1
ATOM 3159 N N . GLY A 1 417 ? -2.121 -22.575 6.079 1.00 87.56 417 GLY A N 1
ATOM 3160 C CA . GLY A 1 417 ? -3.104 -22.214 7.102 1.00 87.56 417 GLY A CA 1
ATOM 3161 C C . GLY A 1 417 ? -2.492 -21.884 8.466 1.00 87.56 417 GLY A C 1
ATOM 3162 O O . GLY A 1 417 ? -3.209 -21.851 9.467 1.00 87.56 417 GLY A O 1
ATOM 3163 N N . ARG A 1 418 ? -1.178 -21.643 8.539 1.00 89.56 418 ARG A N 1
ATOM 3164 C CA . ARG A 1 418 ? -0.476 -21.249 9.771 1.00 89.56 418 ARG A CA 1
ATOM 3165 C C . ARG A 1 418 ? -0.290 -19.737 9.818 1.00 89.56 418 ARG A C 1
ATOM 3167 O O . ARG A 1 418 ? -0.222 -19.118 8.765 1.00 89.56 418 ARG A O 1
ATOM 3174 N N . PRO A 1 419 ? -0.209 -19.098 10.997 1.00 90.50 419 PRO A N 1
ATOM 3175 C CA . PRO A 1 419 ? 0.096 -17.672 11.066 1.00 90.50 419 PRO A CA 1
ATOM 3176 C C . PRO A 1 419 ? 1.372 -17.336 10.285 1.00 90.50 419 PRO A C 1
ATOM 3178 O O . PRO A 1 419 ? 2.338 -18.099 10.341 1.00 90.50 419 PRO A O 1
ATOM 3181 N N . ILE A 1 420 ? 1.380 -16.200 9.578 1.00 90.25 420 ILE A N 1
ATOM 3182 C CA . ILE A 1 420 ? 2.537 -15.766 8.774 1.00 90.25 420 ILE A CA 1
ATOM 3183 C C . ILE A 1 420 ? 3.807 -15.806 9.628 1.00 90.25 420 ILE A C 1
ATOM 3185 O O . ILE A 1 420 ? 3.854 -15.215 10.703 1.00 90.25 420 ILE A O 1
ATOM 3189 N N . PHE A 1 421 ? 4.835 -16.496 9.142 1.00 87.00 421 PHE A N 1
A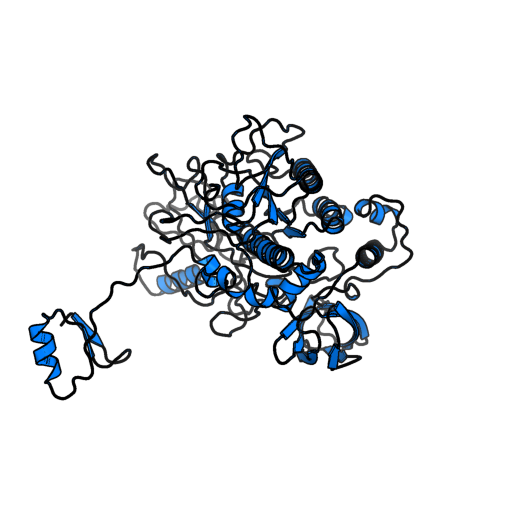TOM 3190 C CA . PHE A 1 421 ? 6.108 -16.660 9.841 1.00 87.00 421 PHE A CA 1
ATOM 3191 C C . PHE A 1 421 ? 6.948 -15.374 9.806 1.00 87.00 421 PHE A C 1
ATOM 3193 O O . PHE A 1 421 ? 6.960 -14.688 8.784 1.00 87.00 421 PHE A O 1
ATOM 3200 N N . ASP A 1 422 ? 7.673 -15.057 10.883 1.00 85.88 422 ASP A N 1
ATOM 3201 C CA . ASP A 1 422 ? 8.663 -13.975 10.911 1.00 85.88 422 ASP A CA 1
ATOM 3202 C C . ASP A 1 422 ? 10.086 -14.524 10.766 1.00 85.88 422 ASP A C 1
ATOM 3204 O O . ASP A 1 422 ? 10.596 -15.195 11.660 1.00 85.88 422 ASP A O 1
ATOM 3208 N N . GLU A 1 423 ? 10.771 -14.186 9.672 1.00 79.06 423 GLU A N 1
ATOM 3209 C CA . GLU A 1 423 ? 12.149 -14.634 9.475 1.00 79.06 423 GLU A CA 1
ATOM 3210 C C . GLU A 1 423 ? 13.114 -14.061 10.518 1.00 79.06 423 GLU A C 1
ATOM 3212 O O . GLU A 1 423 ? 14.074 -14.739 10.871 1.00 79.06 423 GLU A O 1
ATOM 3217 N N . ALA A 1 424 ? 12.877 -12.846 11.031 1.00 74.06 424 ALA A N 1
ATOM 3218 C CA . ALA A 1 424 ? 13.790 -12.190 11.974 1.00 74.06 424 ALA A CA 1
ATOM 3219 C C . ALA A 1 424 ? 13.811 -12.856 13.357 1.00 74.06 424 ALA A C 1
ATOM 3221 O O . ALA A 1 424 ? 14.825 -12.799 14.054 1.00 74.06 424 ALA A O 1
ATOM 3222 N N . THR A 1 425 ? 12.700 -13.471 13.770 1.00 67.50 425 THR A N 1
ATOM 3223 C CA . THR A 1 425 ? 12.538 -14.051 15.104 1.00 67.50 425 THR A CA 1
ATOM 3224 C C . THR A 1 425 ? 12.341 -15.558 14.979 1.00 67.50 425 THR A C 1
ATOM 3226 O O . THR A 1 425 ? 11.247 -16.057 14.731 1.00 67.50 425 THR A O 1
ATOM 3229 N N . LEU A 1 426 ? 13.447 -16.297 15.120 1.00 56.75 426 LEU A N 1
ATOM 3230 C CA . LEU A 1 426 ? 13.483 -17.761 15.076 1.00 56.75 426 LEU A CA 1
ATOM 3231 C C . LEU A 1 426 ? 12.314 -18.372 15.875 1.00 56.75 426 LEU A C 1
ATOM 3233 O O . LEU A 1 426 ? 12.270 -18.241 17.096 1.00 56.75 426 LEU A O 1
ATOM 3237 N N . ASN A 1 427 ? 11.406 -19.063 15.175 1.00 57.09 427 ASN A N 1
ATOM 3238 C CA . ASN A 1 427 ? 10.208 -19.748 15.691 1.00 57.09 427 ASN A CA 1
ATOM 3239 C C . ASN A 1 427 ? 9.014 -18.877 16.124 1.00 57.09 427 ASN A C 1
ATOM 3241 O O . ASN A 1 427 ? 8.182 -19.369 16.887 1.00 57.09 427 ASN A O 1
ATOM 3245 N N . ASN A 1 428 ? 8.861 -17.642 15.629 1.00 71.62 428 ASN A N 1
ATOM 3246 C CA . ASN A 1 428 ? 7.676 -16.840 15.945 1.00 71.62 428 ASN A CA 1
ATOM 3247 C C . ASN A 1 428 ? 6.821 -16.475 14.722 1.00 71.62 428 ASN A C 1
ATOM 3249 O O . ASN A 1 428 ? 7.300 -16.308 13.599 1.00 71.62 428 ASN A O 1
ATOM 3253 N N . SER A 1 429 ? 5.519 -16.349 14.960 1.00 87.50 429 SER A N 1
ATOM 3254 C CA . SER A 1 429 ? 4.587 -15.753 14.008 1.00 87.50 429 SER A CA 1
ATOM 3255 C C . SER A 1 429 ? 4.764 -14.238 13.981 1.00 87.50 429 SER A C 1
ATOM 3257 O O . SER A 1 429 ? 4.920 -13.616 15.034 1.00 87.50 429 SER A O 1
ATOM 3259 N N . ALA A 1 430 ? 4.656 -13.638 12.800 1.00 89.12 430 ALA A N 1
ATOM 3260 C CA . ALA A 1 430 ? 4.671 -12.201 12.628 1.00 89.12 430 ALA A CA 1
ATOM 3261 C C . ALA A 1 430 ? 3.482 -11.554 13.359 1.00 89.12 430 ALA A C 1
ATOM 3263 O O . ALA A 1 430 ? 2.312 -11.806 13.044 1.00 89.12 430 ALA A O 1
ATOM 3264 N N . ASN A 1 431 ? 3.786 -10.705 14.339 1.00 91.56 431 ASN A N 1
ATOM 3265 C CA . ASN A 1 431 ? 2.788 -9.953 15.092 1.00 91.56 431 ASN A CA 1
ATOM 3266 C C . ASN A 1 431 ? 2.258 -8.749 14.289 1.00 91.56 431 ASN A C 1
ATOM 3268 O O . ASN A 1 431 ? 2.797 -8.384 13.240 1.00 91.56 431 ASN A O 1
ATOM 3272 N N . ILE A 1 432 ? 1.200 -8.109 14.791 1.00 93.69 432 ILE A N 1
ATOM 3273 C CA . ILE A 1 432 ? 0.498 -7.020 14.091 1.00 93.69 432 ILE A CA 1
ATOM 3274 C C . ILE A 1 432 ? 1.399 -5.827 13.712 1.00 93.69 432 ILE A C 1
ATOM 3276 O O . ILE A 1 432 ? 1.248 -5.274 12.628 1.00 93.69 432 ILE A O 1
ATOM 3280 N N . LEU A 1 433 ? 2.391 -5.467 14.533 1.00 93.12 433 LEU A N 1
ATOM 3281 C CA . LEU A 1 433 ? 3.332 -4.375 14.233 1.00 93.12 433 LEU A CA 1
ATOM 3282 C C . LEU A 1 433 ? 4.371 -4.760 13.173 1.00 93.12 433 LEU A C 1
ATOM 3284 O O . LEU A 1 433 ? 5.174 -3.938 12.742 1.00 93.12 433 LEU A O 1
ATOM 3288 N N . GLN A 1 434 ? 4.400 -6.025 12.771 1.00 92.06 434 GLN A N 1
ATOM 3289 C CA . GLN A 1 434 ? 5.346 -6.548 11.801 1.00 92.06 434 GLN A CA 1
ATOM 3290 C C . GLN A 1 434 ? 4.664 -6.786 10.447 1.00 92.06 434 GLN A C 1
ATOM 3292 O O . GLN A 1 434 ? 5.184 -6.348 9.425 1.00 92.06 434 GLN A O 1
ATOM 3297 N N . ARG A 1 435 ? 3.491 -7.436 10.441 1.00 93.38 435 ARG A N 1
ATOM 3298 C CA . ARG A 1 435 ? 2.741 -7.778 9.214 1.00 93.38 435 ARG A CA 1
ATOM 3299 C C . ARG A 1 435 ? 1.577 -6.836 8.882 1.00 93.38 435 ARG A C 1
ATOM 3301 O O . ARG A 1 435 ? 0.983 -6.976 7.810 1.00 93.38 435 ARG A O 1
ATOM 3308 N N . GLY A 1 436 ? 1.209 -5.936 9.795 1.00 96.56 436 GLY A N 1
ATOM 3309 C CA . GLY A 1 436 ? -0.040 -5.183 9.707 1.00 96.56 436 GLY A CA 1
ATOM 3310 C C . GLY A 1 436 ? -1.253 -6.108 9.765 1.00 96.56 436 GLY A C 1
ATOM 3311 O O . GLY A 1 436 ? -1.289 -7.072 10.534 1.00 96.56 436 GLY A O 1
ATOM 3312 N N . ALA A 1 437 ? -2.225 -5.873 8.890 1.00 97.38 437 ALA A N 1
ATOM 3313 C CA . ALA A 1 437 ? -3.377 -6.752 8.732 1.00 97.38 437 ALA A CA 1
ATOM 3314 C C . ALA A 1 437 ? -3.042 -8.102 8.080 1.00 97.38 437 ALA A C 1
ATOM 3316 O O . ALA A 1 437 ? -3.813 -9.040 8.223 1.00 97.38 437 ALA A O 1
ATOM 3317 N N . GLY A 1 438 ? -1.870 -8.254 7.453 1.00 96.31 438 GLY A N 1
ATOM 3318 C CA . GLY A 1 438 ? -1.453 -9.488 6.782 1.00 96.31 438 GLY A CA 1
ATOM 3319 C C . GLY A 1 438 ? -1.189 -9.295 5.291 1.00 96.31 438 GLY A C 1
ATOM 3320 O O . GLY A 1 438 ? -1.033 -8.167 4.824 1.00 96.31 438 GLY A O 1
ATOM 3321 N N . GLN A 1 439 ? -1.095 -10.392 4.538 1.00 95.81 439 GLN A N 1
ATOM 3322 C CA . GLN A 1 439 ? -0.854 -10.335 3.098 1.00 95.81 439 GLN A CA 1
ATOM 3323 C C . GLN A 1 439 ? -2.093 -9.822 2.356 1.00 95.81 439 GLN A C 1
ATOM 3325 O O . GLN A 1 439 ? -3.194 -10.325 2.569 1.00 95.81 439 GLN A O 1
ATOM 3330 N N . VAL A 1 440 ? -1.909 -8.867 1.444 1.00 96.38 440 VAL A N 1
ATOM 3331 C CA . VAL A 1 440 ? -2.984 -8.361 0.575 1.00 96.38 440 VAL A CA 1
ATOM 3332 C C . VAL A 1 440 ? -3.744 -9.489 -0.137 1.00 96.38 440 VAL A C 1
ATOM 3334 O O . VAL A 1 440 ? -3.138 -10.385 -0.729 1.00 96.38 440 VAL A O 1
ATOM 3337 N N . ASN A 1 441 ? -5.077 -9.416 -0.114 1.00 95.06 441 ASN A N 1
ATOM 3338 C CA . ASN A 1 441 ? -5.971 -10.339 -0.809 1.00 95.06 441 ASN A CA 1
ATOM 3339 C C . ASN A 1 441 ? -6.735 -9.585 -1.901 1.00 95.06 441 ASN A C 1
ATOM 3341 O O . ASN A 1 441 ? -7.679 -8.849 -1.626 1.00 95.06 441 ASN A O 1
ATOM 3345 N N . VAL A 1 442 ? -6.314 -9.758 -3.153 1.00 93.06 442 VAL A N 1
ATOM 3346 C CA . VAL A 1 442 ? -6.818 -8.931 -4.257 1.00 93.06 442 VAL A CA 1
ATOM 3347 C C . VAL A 1 442 ? -8.295 -9.177 -4.540 1.00 93.06 442 VAL A C 1
ATOM 3349 O O . VAL A 1 442 ? -9.032 -8.236 -4.809 1.00 93.06 442 VAL A O 1
ATOM 3352 N N . THR A 1 443 ? -8.736 -10.434 -4.485 1.00 90.62 443 THR A N 1
ATOM 3353 C CA . THR A 1 443 ? -10.122 -10.795 -4.804 1.00 90.62 443 THR A CA 1
ATOM 3354 C C . THR A 1 443 ? -11.084 -10.227 -3.768 1.00 90.62 443 THR A C 1
ATOM 3356 O O . THR A 1 443 ? -12.074 -9.607 -4.142 1.00 90.62 443 THR A O 1
ATOM 3359 N N . ASN A 1 444 ? -10.763 -10.364 -2.481 1.00 93.38 444 ASN A N 1
ATOM 3360 C CA . ASN A 1 444 ? -11.631 -9.867 -1.419 1.00 93.38 444 ASN A CA 1
ATOM 3361 C C . ASN A 1 444 ? -11.582 -8.334 -1.313 1.00 93.38 444 ASN A C 1
ATOM 3363 O O . ASN A 1 444 ? -12.614 -7.715 -1.089 1.00 93.38 444 ASN A O 1
ATOM 3367 N N . ALA A 1 445 ? -10.432 -7.694 -1.555 1.00 96.31 445 ALA A N 1
ATOM 3368 C CA . ALA A 1 445 ? -10.331 -6.229 -1.544 1.00 96.31 445 ALA A CA 1
ATOM 3369 C C . ALA A 1 445 ? -11.170 -5.542 -2.645 1.00 96.31 445 ALA A C 1
ATOM 3371 O O . ALA A 1 445 ? -11.475 -4.356 -2.539 1.00 96.31 445 ALA A O 1
ATOM 3372 N N . MET A 1 446 ? -11.549 -6.269 -3.702 1.00 93.06 446 MET A N 1
ATOM 3373 C CA . MET A 1 446 ? -12.427 -5.779 -4.776 1.00 93.06 446 MET A CA 1
ATOM 3374 C C . MET A 1 446 ? -13.915 -5.784 -4.416 1.00 93.06 446 MET A C 1
ATOM 3376 O O . MET A 1 446 ? -14.694 -5.077 -5.058 1.00 93.06 446 MET A O 1
ATOM 3380 N N . ASP A 1 447 ? -14.305 -6.599 -3.436 1.00 94.50 447 ASP A N 1
ATOM 3381 C CA . ASP A 1 447 ? -15.663 -6.700 -2.897 1.00 94.50 447 ASP A CA 1
ATOM 3382 C C . ASP A 1 447 ? -15.578 -6.888 -1.370 1.00 94.50 447 ASP A C 1
ATOM 3384 O O . ASP A 1 447 ?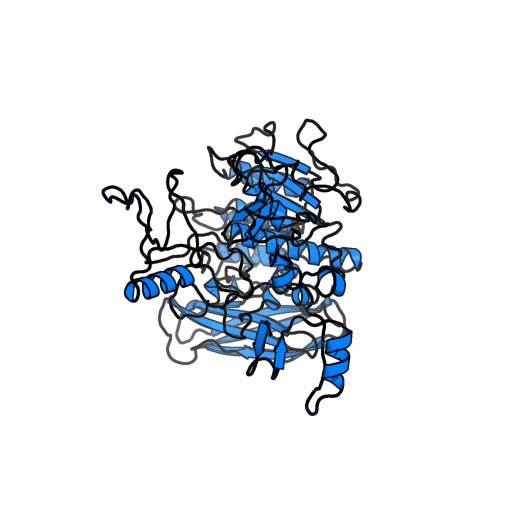 -15.758 -7.992 -0.856 1.00 94.50 447 ASP A O 1
ATOM 3388 N N . PRO A 1 448 ? -15.194 -5.833 -0.625 1.00 97.31 448 PRO A N 1
ATOM 3389 C CA . PRO A 1 448 ? -14.845 -5.949 0.788 1.00 97.31 448 PRO A CA 1
ATOM 3390 C C . PRO A 1 448 ? -16.068 -6.007 1.712 1.00 97.31 448 PRO A C 1
ATOM 3392 O O . PRO A 1 448 ? -15.904 -6.196 2.913 1.00 97.31 448 PRO A O 1
ATOM 3395 N N . GLY A 1 449 ? -17.288 -5.811 1.201 1.00 98.19 449 GLY A N 1
ATOM 3396 C CA . GLY A 1 449 ? -18.514 -5.730 2.001 1.00 98.19 449 GLY A CA 1
ATOM 3397 C C . GLY A 1 449 ? -18.671 -4.398 2.741 1.00 98.19 449 GLY A C 1
ATOM 3398 O O . GLY A 1 449 ? -19.562 -3.614 2.419 1.00 98.19 449 GLY A O 1
ATOM 3399 N N . LEU A 1 450 ? -17.785 -4.104 3.698 1.00 98.75 450 LEU A N 1
ATOM 3400 C CA . LEU A 1 450 ? -17.809 -2.870 4.496 1.00 98.75 450 LEU A CA 1
ATOM 3401 C C . LEU A 1 450 ? -16.495 -2.092 4.395 1.00 98.75 450 LEU A C 1
ATOM 3403 O O . LEU A 1 450 ? -15.412 -2.680 4.355 1.00 98.75 450 LEU A O 1
ATOM 3407 N N . LEU A 1 451 ? -16.595 -0.762 4.440 1.00 98.69 451 LEU A N 1
ATOM 3408 C CA . LEU A 1 451 ? -15.454 0.154 4.433 1.00 98.69 451 LEU A CA 1
ATOM 3409 C C . LEU A 1 451 ? -15.476 1.102 5.630 1.00 98.69 451 LEU A C 1
ATOM 3411 O O . LEU A 1 451 ? -16.530 1.605 6.014 1.00 98.69 451 LEU A O 1
ATOM 3415 N N . TYR A 1 452 ? -14.295 1.392 6.166 1.00 98.69 452 TYR A N 1
ATOM 3416 C CA . TYR A 1 452 ? -14.056 2.472 7.115 1.00 98.69 452 TYR A CA 1
ATOM 3417 C C . TYR A 1 452 ? -13.565 3.700 6.342 1.00 98.69 452 TYR A C 1
ATOM 3419 O O . TYR A 1 452 ? -12.441 3.716 5.839 1.00 98.69 452 TYR A O 1
ATOM 3427 N N . ASN A 1 453 ? -14.420 4.713 6.213 1.00 97.69 453 ASN A N 1
ATOM 3428 C CA . ASN A 1 453 ? -14.053 5.981 5.587 1.00 97.69 453 ASN A CA 1
ATOM 3429 C C . ASN A 1 453 ? -13.523 6.963 6.639 1.00 97.69 453 ASN A C 1
ATOM 3431 O O . ASN A 1 453 ? -14.049 7.032 7.749 1.00 97.69 453 ASN A O 1
ATOM 3435 N N . ILE A 1 454 ? -12.519 7.750 6.267 1.00 97.19 454 ILE A N 1
ATOM 3436 C CA . ILE A 1 454 ? -12.018 8.867 7.072 1.00 97.19 454 ILE A CA 1
ATOM 3437 C C . ILE A 1 454 ? -12.269 10.142 6.281 1.00 97.19 454 ILE A C 1
ATOM 3439 O O . ILE A 1 454 ? -11.731 10.298 5.181 1.00 97.19 454 ILE A O 1
ATOM 3443 N N . GLU A 1 455 ? -13.083 11.032 6.841 1.00 93.00 455 GLU A N 1
ATOM 3444 C CA . GLU A 1 455 ? -13.405 12.316 6.227 1.00 93.00 455 GLU A CA 1
ATOM 3445 C C . GLU A 1 455 ? -12.289 13.344 6.461 1.00 93.00 455 GLU A C 1
ATOM 3447 O O . GLU A 1 455 ? -11.457 13.211 7.363 1.00 93.00 455 GLU A O 1
ATOM 3452 N N . THR A 1 456 ? -12.259 14.404 5.651 1.00 91.88 456 THR A N 1
ATOM 3453 C CA . THR A 1 456 ? -11.263 15.479 5.792 1.00 91.88 456 THR A CA 1
ATOM 3454 C C . THR A 1 456 ? -11.272 16.085 7.195 1.00 91.88 456 THR A C 1
ATOM 3456 O O . THR A 1 456 ? -10.205 16.247 7.789 1.00 91.88 456 THR A O 1
ATOM 3459 N N . ASP A 1 457 ? -12.453 16.330 7.762 1.00 93.25 457 ASP A N 1
ATOM 3460 C CA . ASP A 1 457 ? -12.606 16.899 9.105 1.00 93.25 457 ASP A CA 1
ATOM 3461 C C . ASP A 1 457 ? -12.162 15.933 10.217 1.00 93.25 457 ASP A C 1
ATOM 3463 O O . ASP A 1 457 ? -11.789 16.369 11.311 1.00 93.25 457 ASP A O 1
ATOM 3467 N N . ASP A 1 458 ? -12.165 14.619 9.962 1.00 95.44 458 ASP A N 1
ATOM 3468 C CA . ASP A 1 458 ? -11.586 13.618 10.865 1.00 95.44 458 ASP A CA 1
ATOM 3469 C C . ASP A 1 458 ? -10.065 13.644 10.829 1.00 95.44 458 ASP A C 1
ATOM 3471 O O . ASP A 1 458 ? -9.438 13.611 11.888 1.00 95.44 458 ASP A O 1
ATOM 3475 N N . TYR A 1 459 ? -9.458 13.782 9.646 1.00 94.75 459 TYR A N 1
ATOM 3476 C CA . TYR A 1 459 ? -8.013 13.985 9.564 1.00 94.75 459 TYR A CA 1
ATOM 3477 C C . TYR A 1 459 ? -7.583 15.283 10.248 1.00 94.75 459 TYR A C 1
ATOM 3479 O O . TYR A 1 459 ? -6.602 15.270 10.986 1.00 94.75 459 TYR A O 1
ATOM 3487 N N . VAL A 1 460 ? -8.311 16.386 10.045 1.00 95.44 460 VAL A N 1
ATOM 3488 C CA . VAL A 1 460 ? -8.012 17.663 10.711 1.00 95.44 460 VAL A CA 1
ATOM 3489 C C . VAL A 1 460 ? -8.128 17.520 12.226 1.00 95.44 460 VAL A C 1
ATOM 3491 O O . VAL A 1 460 ? -7.197 17.888 12.939 1.00 95.44 460 VAL A O 1
ATOM 3494 N N . ALA A 1 461 ? -9.212 16.925 12.733 1.00 96.62 461 ALA A N 1
ATOM 3495 C CA . ALA A 1 461 ? -9.373 16.711 14.169 1.00 96.62 461 ALA A CA 1
ATOM 3496 C C . ALA A 1 461 ? -8.294 15.783 14.751 1.00 96.62 461 ALA A C 1
ATOM 3498 O O . ALA A 1 461 ? -7.846 15.991 15.879 1.00 96.62 461 ALA A O 1
ATOM 3499 N N . TYR A 1 462 ? -7.851 14.780 13.989 1.00 96.12 462 TYR A N 1
ATOM 3500 C CA . TYR A 1 462 ? -6.744 13.908 14.372 1.00 96.12 462 TYR A CA 1
ATOM 3501 C C . TYR A 1 462 ? -5.416 14.670 14.430 1.00 96.12 462 TYR A C 1
ATOM 3503 O O . TYR A 1 462 ? -4.703 14.565 15.425 1.00 96.12 462 TYR A O 1
ATOM 3511 N N . LEU A 1 463 ? -5.102 15.490 13.422 1.00 95.00 463 LEU A N 1
ATOM 3512 C CA . LEU A 1 463 ? -3.907 16.340 13.435 1.00 95.00 463 LEU A CA 1
ATOM 3513 C C . LEU A 1 463 ? -3.949 17.325 14.614 1.00 95.00 463 LEU A C 1
ATOM 3515 O O . LEU A 1 463 ? -2.957 17.466 15.325 1.00 95.00 463 LEU A O 1
ATOM 3519 N N . CYS A 1 464 ? -5.106 17.931 14.894 1.00 95.75 464 CYS A N 1
ATOM 3520 C CA . CYS A 1 464 ? -5.303 18.756 16.086 1.00 95.75 464 CYS A CA 1
ATOM 3521 C C . CYS A 1 464 ? -5.041 17.974 17.383 1.00 95.75 464 CYS A C 1
ATOM 3523 O O . CYS A 1 464 ? -4.428 18.514 18.300 1.00 95.75 464 CYS A O 1
ATOM 3525 N N . GLY A 1 465 ? -5.431 16.699 17.462 1.00 94.88 465 GLY A N 1
ATOM 3526 C CA . GLY A 1 465 ? -5.116 15.831 18.601 1.00 94.88 465 GLY A CA 1
ATOM 3527 C C . GLY A 1 465 ? -3.629 15.515 18.742 1.00 94.88 465 GLY A C 1
ATOM 3528 O O . GLY A 1 465 ? -3.095 15.569 19.850 1.00 94.88 465 GLY A O 1
ATOM 3529 N N . ILE A 1 466 ? -2.942 15.233 17.632 1.00 92.56 466 ILE A N 1
ATOM 3530 C CA . ILE A 1 466 ? -1.496 14.957 17.612 1.00 92.56 466 ILE A CA 1
ATOM 3531 C C . ILE A 1 466 ? -0.679 16.185 18.026 1.00 92.56 466 ILE A C 1
ATOM 3533 O O . ILE A 1 466 ? 0.286 16.053 18.776 1.00 92.56 466 ILE A O 1
ATOM 3537 N N . PHE A 1 467 ? -1.078 17.374 17.575 1.00 92.81 467 PHE A N 1
ATOM 3538 C CA . PHE A 1 467 ? -0.347 18.623 17.800 1.00 92.81 467 PHE A CA 1
ATOM 3539 C C . PHE A 1 467 ? -0.920 19.474 18.938 1.00 92.81 467 PHE A C 1
ATOM 3541 O O . PHE A 1 467 ? -0.749 20.692 18.936 1.00 92.81 467 PHE A O 1
ATOM 3548 N N . PHE A 1 468 ? -1.608 18.860 19.906 1.00 92.50 468 PHE A N 1
ATOM 3549 C CA . PHE A 1 468 ? -2.117 19.533 21.111 1.00 92.50 468 PHE A CA 1
ATOM 3550 C C . PHE A 1 468 ? -2.919 20.817 20.812 1.00 92.50 468 PHE A C 1
ATOM 3552 O O . PHE A 1 468 ? -2.790 21.827 21.500 1.00 92.50 468 PHE A O 1
ATOM 3559 N N . ASN A 1 469 ? -3.758 20.766 19.775 1.00 92.12 469 ASN A N 1
ATOM 3560 C CA . ASN A 1 469 ? -4.590 21.856 19.254 1.00 92.12 469 ASN A CA 1
ATOM 3561 C C . ASN A 1 469 ? -3.817 23.068 18.703 1.00 92.12 469 ASN A C 1
ATOM 3563 O O . ASN A 1 469 ? -4.371 24.164 18.613 1.00 92.12 469 ASN A O 1
ATOM 3567 N N . SER A 1 470 ? -2.561 22.887 18.286 1.00 92.94 470 SER A N 1
ATOM 3568 C CA . SER A 1 470 ? -1.809 23.910 17.554 1.00 92.94 470 SER A CA 1
ATOM 3569 C C . SER A 1 470 ? -2.383 24.113 16.147 1.00 92.94 470 SER A C 1
ATOM 3571 O O . SER A 1 470 ? -1.991 23.429 15.198 1.00 92.94 470 SER A O 1
ATOM 3573 N N . SER A 1 471 ? -3.290 25.087 15.988 1.00 91.31 471 SER A N 1
ATOM 3574 C CA . SER A 1 471 ? -3.805 25.480 14.668 1.00 91.31 471 SER A CA 1
ATOM 3575 C C . SER A 1 471 ? -2.654 25.810 13.710 1.00 91.31 471 SER A C 1
ATOM 3577 O O . SER A 1 471 ? -2.650 25.325 12.588 1.00 91.31 471 SER A O 1
ATOM 3579 N N . GLN A 1 472 ? -1.631 26.548 14.159 1.00 89.00 472 GLN A N 1
ATOM 3580 C CA . GLN A 1 472 ? -0.482 26.933 13.326 1.00 89.00 472 GLN A CA 1
ATOM 3581 C C . GLN A 1 472 ? 0.256 25.722 12.733 1.00 89.00 472 GLN A C 1
ATOM 3583 O O . GLN A 1 472 ? 0.601 25.737 11.554 1.00 89.00 472 GLN A O 1
ATOM 3588 N N . THR A 1 473 ? 0.465 24.661 13.518 1.00 88.88 473 THR A N 1
ATOM 3589 C CA . THR A 1 473 ? 1.114 23.434 13.029 1.00 88.88 473 THR A CA 1
ATOM 3590 C C . THR A 1 473 ? 0.208 22.678 12.059 1.00 88.88 473 THR A C 1
ATOM 3592 O O . THR A 1 473 ? 0.655 22.232 11.008 1.00 88.88 473 THR A O 1
ATOM 3595 N N . VAL A 1 474 ? -1.093 22.580 12.352 1.00 91.62 474 VAL A N 1
ATOM 3596 C CA . VAL A 1 474 ? -2.058 21.912 11.459 1.00 91.62 474 VAL A CA 1
ATOM 3597 C C . VAL A 1 474 ? -2.174 22.629 10.107 1.00 91.62 474 VAL A C 1
ATOM 3599 O O . VAL A 1 474 ? -2.331 21.972 9.076 1.00 91.62 474 VAL A O 1
ATOM 3602 N N . GLN A 1 475 ? -2.007 23.954 10.077 1.00 91.00 475 GLN A N 1
ATOM 3603 C CA . GLN A 1 475 ? -2.011 24.746 8.842 1.00 91.00 475 GLN A CA 1
ATOM 3604 C C . GLN A 1 475 ? -0.880 24.376 7.868 1.00 91.00 475 GLN A C 1
ATOM 3606 O O . GLN A 1 475 ? -1.046 24.579 6.663 1.00 91.00 475 GLN A O 1
ATOM 3611 N N . ILE A 1 476 ? 0.216 23.763 8.340 1.00 87.88 476 ILE A N 1
ATOM 3612 C CA . ILE A 1 476 ? 1.274 23.202 7.477 1.00 87.88 476 ILE A CA 1
ATOM 3613 C C . ILE A 1 476 ? 0.689 22.127 6.545 1.00 87.88 476 ILE A C 1
ATOM 3615 O O . ILE A 1 476 ? 1.025 22.072 5.362 1.00 87.88 476 ILE A O 1
ATOM 3619 N N . PHE A 1 477 ? -0.244 21.315 7.052 1.00 89.75 477 PHE A N 1
ATOM 3620 C CA . PHE A 1 477 ? -0.920 20.268 6.285 1.00 89.75 477 PHE A CA 1
ATOM 3621 C C . PHE A 1 477 ? -2.070 20.822 5.445 1.00 89.75 477 PHE A C 1
ATOM 3623 O O . PHE A 1 477 ? -2.173 20.522 4.254 1.00 89.75 477 PHE A O 1
ATOM 3630 N N . THR A 1 478 ? -2.953 21.619 6.054 1.00 88.88 478 THR A N 1
ATOM 3631 C CA . THR A 1 478 ? -4.209 22.044 5.414 1.00 88.88 478 THR A CA 1
ATOM 3632 C C . THR A 1 478 ? -4.036 23.186 4.418 1.00 88.88 478 THR A C 1
ATOM 3634 O O . THR A 1 478 ? -4.892 23.362 3.550 1.00 88.88 478 THR A O 1
ATOM 3637 N N . LYS A 1 479 ? -2.943 23.959 4.517 1.00 85.06 479 LYS A N 1
ATOM 3638 C CA . LYS A 1 479 ? -2.611 25.093 3.631 1.00 85.06 479 LYS A CA 1
ATOM 3639 C C . LYS A 1 479 ? -3.696 26.179 3.570 1.00 85.06 479 LYS A C 1
ATOM 3641 O O . LYS A 1 479 ? -3.799 26.920 2.595 1.00 85.06 479 LYS A O 1
ATOM 3646 N N . ASN A 1 480 ? -4.525 26.271 4.604 1.00 83.62 480 ASN A N 1
ATOM 3647 C CA . ASN A 1 480 ? -5.602 27.248 4.748 1.00 83.62 480 ASN A CA 1
ATOM 3648 C C . ASN A 1 480 ? -5.692 27.691 6.217 1.00 83.62 480 ASN A C 1
ATOM 3650 O O . ASN A 1 480 ? -5.011 27.127 7.064 1.00 83.62 480 ASN A O 1
ATOM 3654 N N . ASN A 1 481 ? -6.537 28.672 6.545 1.00 84.31 481 ASN A N 1
ATOM 3655 C CA . ASN A 1 481 ? -6.693 29.171 7.919 1.00 84.31 481 ASN A CA 1
ATOM 3656 C C . ASN A 1 481 ? -7.538 28.222 8.803 1.00 84.31 481 ASN A C 1
ATOM 3658 O O . ASN A 1 481 ? -8.562 28.620 9.359 1.00 84.31 481 ASN A O 1
ATOM 3662 N N . THR A 1 482 ? -7.143 26.948 8.887 1.00 88.81 482 THR A N 1
ATOM 3663 C CA . THR A 1 482 ? -7.797 25.940 9.733 1.00 88.81 482 THR A CA 1
ATOM 3664 C C . THR A 1 482 ? -7.651 26.302 11.207 1.00 88.81 482 THR A C 1
ATOM 3666 O O . THR A 1 482 ? -6.587 26.744 11.650 1.00 88.81 482 THR A O 1
ATOM 3669 N N . GLN A 1 483 ? -8.729 26.083 11.961 1.00 91.88 483 GLN A N 1
ATOM 3670 C CA . GLN A 1 483 ? -8.782 26.244 13.410 1.00 91.88 483 GLN A CA 1
ATOM 3671 C C . GLN A 1 483 ? -9.100 24.906 14.074 1.00 91.88 483 GLN A C 1
ATOM 3673 O O . GLN A 1 483 ? -10.043 24.223 13.675 1.00 91.88 483 GLN A O 1
ATOM 3678 N N . CYS A 1 484 ? -8.342 24.549 15.110 1.00 92.62 484 CYS A N 1
ATOM 3679 C CA . CYS A 1 484 ? -8.565 23.330 15.883 1.00 92.62 484 CYS A CA 1
ATOM 3680 C C . CYS A 1 484 ? -9.769 23.458 16.830 1.00 92.62 484 CYS A C 1
ATOM 3682 O O . CYS A 1 484 ? -9.614 23.620 18.037 1.00 92.62 484 CYS A O 1
ATOM 3684 N N . THR A 1 485 ? -10.982 23.388 16.277 1.00 92.69 485 THR A N 1
ATOM 3685 C CA . THR A 1 485 ? -12.250 23.424 17.034 1.00 92.69 485 THR A CA 1
ATOM 3686 C C . THR A 1 485 ? -12.666 22.055 17.572 1.00 92.69 485 THR A C 1
ATOM 3688 O O . THR A 1 485 ? -13.355 21.970 18.587 1.00 92.69 485 THR A O 1
ATOM 3691 N N . ARG A 1 486 ? -12.231 20.976 16.910 1.00 95.00 486 ARG A N 1
ATOM 3692 C CA . ARG A 1 486 ? -12.422 19.583 17.325 1.00 95.00 486 ARG A CA 1
ATOM 3693 C C . ARG A 1 486 ? -11.077 18.869 17.340 1.00 95.00 486 ARG A C 1
ATOM 3695 O O . ARG A 1 486 ? -10.241 19.099 16.473 1.00 95.00 486 ARG A O 1
ATOM 3702 N N . SER A 1 487 ? -10.899 17.982 18.312 1.00 96.06 487 SER A N 1
ATOM 3703 C CA . SER A 1 487 ? -9.668 17.227 18.525 1.00 96.06 487 SER A CA 1
ATOM 3704 C C . SER A 1 487 ? -10.004 15.777 18.840 1.00 96.06 487 SER A C 1
ATOM 3706 O O . SER A 1 487 ? -10.883 15.523 19.666 1.00 96.06 487 SER A O 1
ATOM 3708 N N . ILE A 1 488 ? -9.342 14.832 18.172 1.00 95.75 488 ILE A N 1
ATOM 3709 C CA . ILE A 1 488 ? -9.495 13.396 18.430 1.00 95.75 488 ILE A CA 1
ATOM 3710 C C . ILE A 1 488 ? -8.127 12.727 18.555 1.00 95.75 488 ILE A C 1
ATOM 3712 O O . ILE A 1 488 ? -7.170 13.097 17.880 1.00 95.75 488 ILE A O 1
ATOM 3716 N N . SER A 1 489 ? -8.033 11.715 19.411 1.00 93.94 489 SER A N 1
ATOM 3717 C CA . SER A 1 489 ? -6.856 10.854 19.510 1.00 93.94 489 SER A CA 1
ATOM 3718 C C . SER A 1 489 ? -6.806 9.840 18.358 1.00 93.94 489 SER A C 1
ATOM 3720 O O . SER A 1 489 ? -7.816 9.554 17.715 1.00 93.94 489 SER A O 1
ATOM 3722 N N . GLY A 1 490 ? -5.625 9.276 18.084 1.00 92.81 490 GLY A N 1
ATOM 3723 C CA . GLY A 1 490 ? -5.437 8.337 16.968 1.00 92.81 490 GLY A CA 1
ATOM 3724 C C . GLY A 1 490 ? -6.291 7.067 17.054 1.00 92.81 490 GLY A C 1
ATOM 3725 O O . GLY A 1 490 ? -6.704 6.535 16.028 1.00 92.81 490 GLY A O 1
ATOM 3726 N N . ASP A 1 491 ? -6.636 6.617 18.260 1.00 94.44 491 ASP A N 1
ATOM 3727 C CA . ASP A 1 491 ? -7.538 5.484 18.493 1.00 94.44 491 ASP A CA 1
ATOM 3728 C C . ASP A 1 491 ? -9.005 5.787 18.117 1.00 94.44 491 ASP A C 1
ATOM 3730 O O . ASP A 1 491 ? -9.745 4.872 17.739 1.00 94.44 491 ASP A O 1
ATOM 3734 N N . GLN A 1 492 ? -9.416 7.060 18.156 1.00 96.44 492 GLN A N 1
ATOM 3735 C CA . GLN A 1 492 ? -10.741 7.539 17.739 1.00 96.44 492 GLN A CA 1
ATOM 3736 C C . GLN A 1 492 ? -10.856 7.781 16.234 1.00 96.44 492 GLN A C 1
ATOM 3738 O O . GLN A 1 492 ? -11.973 7.851 15.724 1.00 96.44 492 GLN A O 1
ATOM 3743 N N . LEU A 1 493 ? -9.736 7.897 15.512 1.00 97.12 493 LEU A N 1
ATOM 3744 C CA . LEU A 1 493 ? -9.768 7.991 14.055 1.00 97.12 493 LEU A CA 1
ATOM 3745 C C . LEU A 1 493 ? -10.480 6.754 13.492 1.00 97.12 493 LEU A C 1
ATOM 3747 O O . LEU A 1 493 ? -10.231 5.637 13.955 1.00 97.12 493 LEU A O 1
ATOM 3751 N N . ASN A 1 494 ? -11.341 6.931 12.485 1.00 98.19 494 ASN A N 1
ATOM 3752 C CA . ASN A 1 494 ? -12.112 5.844 11.873 1.00 98.19 494 ASN A CA 1
ATOM 3753 C C . ASN A 1 494 ? -11.246 4.942 10.966 1.00 98.19 494 ASN A C 1
ATOM 3755 O O . ASN A 1 494 ? -11.561 4.680 9.811 1.00 98.19 494 ASN A O 1
ATOM 3759 N N . TYR A 1 495 ? -10.100 4.514 11.485 1.00 98.19 495 TYR A N 1
ATOM 3760 C CA . TYR A 1 495 ? -9.104 3.702 10.815 1.00 98.19 495 TYR A CA 1
ATOM 3761 C C . TYR A 1 495 ? -9.480 2.217 10.906 1.00 98.19 495 TYR A C 1
ATOM 3763 O O . TYR A 1 495 ? -9.997 1.756 11.931 1.00 98.19 495 TYR A O 1
ATOM 3771 N N . ALA A 1 496 ? -9.195 1.464 9.841 1.00 98.12 496 ALA A N 1
ATOM 3772 C CA . ALA A 1 496 ? -9.611 0.067 9.703 1.00 98.12 496 ALA A CA 1
ATOM 3773 C C . ALA A 1 496 ? -8.887 -0.900 10.660 1.00 98.12 496 ALA A C 1
ATOM 3775 O O . ALA A 1 496 ? -9.438 -1.940 11.014 1.00 98.12 496 ALA A O 1
ATOM 3776 N N . SER A 1 497 ? -7.675 -0.561 11.107 1.00 97.88 497 SER A N 1
ATOM 3777 C CA . SER A 1 497 ? -7.008 -1.215 12.240 1.00 97.88 497 SER A CA 1
ATOM 3778 C C . SER A 1 497 ? -7.239 -0.436 13.531 1.00 97.88 497 SER A C 1
ATOM 3780 O O . SER A 1 497 ? -7.326 0.793 13.519 1.00 97.88 497 SER A O 1
ATOM 3782 N N . ILE A 1 498 ? -7.253 -1.135 14.661 1.00 97.62 498 ILE A N 1
ATOM 3783 C CA . ILE A 1 498 ? -7.519 -0.537 15.967 1.00 97.62 498 ILE A CA 1
ATOM 3784 C C . ILE A 1 498 ? -6.241 -0.580 16.803 1.00 97.62 498 ILE A C 1
ATOM 3786 O O . ILE A 1 498 ? -5.763 -1.658 17.137 1.00 97.62 498 ILE A O 1
ATOM 3790 N N . GLY A 1 499 ? -5.693 0.583 17.151 1.00 95.75 499 GLY A N 1
ATOM 3791 C CA . GLY A 1 499 ? -4.590 0.713 18.103 1.00 95.75 499 GLY A CA 1
ATOM 3792 C C . GLY A 1 499 ? -5.061 1.451 19.349 1.00 95.75 499 GLY A C 1
ATOM 3793 O O . GLY A 1 499 ? -5.550 2.568 19.234 1.00 95.75 499 GLY A O 1
ATOM 3794 N N . VAL A 1 500 ? -4.928 0.850 20.531 1.00 93.88 500 VAL A N 1
ATOM 3795 C CA . VAL A 1 500 ? -5.370 1.434 21.811 1.00 93.88 500 VAL A CA 1
ATOM 3796 C C . VAL A 1 500 ? -4.217 1.412 22.807 1.00 93.88 500 VAL A C 1
ATOM 3798 O O . VAL A 1 500 ? -3.516 0.410 22.930 1.00 93.88 500 VAL A O 1
ATOM 3801 N N . GLN A 1 501 ? -4.022 2.512 23.535 1.00 90.56 501 GLN A N 1
ATOM 3802 C CA . GLN A 1 501 ? -3.081 2.569 24.655 1.00 90.56 501 GLN A CA 1
ATOM 3803 C C . GLN A 1 501 ? -3.833 2.382 25.978 1.00 90.56 501 GLN A C 1
ATOM 3805 O O . GLN A 1 501 ? -4.785 3.110 26.263 1.00 90.56 501 GLN A O 1
ATOM 3810 N N . MET A 1 502 ? -3.371 1.462 26.822 1.00 89.31 502 MET A N 1
ATOM 3811 C CA . MET A 1 502 ? -3.941 1.177 28.140 1.00 89.31 502 MET A CA 1
ATOM 3812 C C . MET A 1 502 ? -2.889 1.389 29.225 1.00 89.31 502 MET A C 1
ATOM 3814 O O . MET A 1 502 ? -2.151 0.480 29.546 1.00 89.31 502 MET A O 1
ATOM 3818 N N . ARG A 1 503 ? -2.828 2.593 29.806 1.00 83.12 503 ARG A N 1
ATOM 3819 C CA . ARG A 1 503 ? -1.713 3.010 30.686 1.00 83.12 503 ARG A CA 1
ATOM 3820 C C . ARG A 1 503 ? -1.809 2.557 32.147 1.00 83.12 503 ARG A C 1
ATOM 3822 O O . ARG A 1 503 ? -0.903 2.831 32.931 1.00 83.12 503 ARG A O 1
ATOM 3829 N N . SER A 1 504 ? -2.940 2.006 32.582 1.00 77.81 504 SER A N 1
ATOM 3830 C CA . SER A 1 504 ? -3.172 1.721 34.002 1.00 77.81 504 SER A CA 1
ATOM 3831 C C . SER A 1 504 ? -4.081 0.520 34.212 1.00 77.81 504 SER A C 1
ATOM 3833 O O . SER A 1 504 ? -4.819 0.108 33.323 1.00 77.81 504 SER A O 1
ATOM 3835 N N . ARG A 1 505 ? -4.067 -0.028 35.430 1.00 67.25 505 ARG A N 1
ATOM 3836 C CA . ARG A 1 505 ? -4.893 -1.180 35.821 1.00 67.25 505 ARG A CA 1
ATOM 3837 C C . ARG A 1 505 ? -6.403 -0.915 35.739 1.00 67.25 505 ARG A C 1
ATOM 3839 O O . ARG A 1 505 ? -7.162 -1.854 35.541 1.00 67.25 505 ARG A O 1
ATOM 3846 N N . LEU A 1 506 ? -6.832 0.339 35.889 1.00 73.62 506 LEU A N 1
ATOM 3847 C CA . LEU A 1 506 ? -8.236 0.754 35.763 1.00 73.62 506 LEU A CA 1
ATOM 3848 C C . LEU A 1 506 ? -8.535 1.363 34.385 1.00 73.62 506 LEU A C 1
ATOM 3850 O O . LEU A 1 506 ? -9.576 1.993 34.206 1.00 73.62 506 LEU A O 1
ATOM 3854 N N . ALA A 1 507 ? -7.622 1.213 33.418 1.00 79.56 507 ALA A N 1
ATOM 3855 C CA . ALA A 1 507 ? -7.812 1.771 32.093 1.00 79.56 507 ALA A CA 1
ATOM 3856 C C . ALA A 1 507 ? -9.053 1.159 31.432 1.00 79.56 507 ALA A C 1
ATOM 3858 O O . ALA A 1 507 ? -9.190 -0.060 31.274 1.00 79.56 507 ALA A O 1
ATOM 3859 N N . ARG A 1 508 ? -9.952 2.055 31.036 1.00 92.00 508 ARG A N 1
ATOM 3860 C CA . ARG A 1 508 ? -11.102 1.782 30.192 1.00 92.00 508 ARG A CA 1
ATOM 3861 C C . ARG A 1 508 ? -11.094 2.811 29.076 1.00 92.00 508 ARG A C 1
ATOM 3863 O O . ARG A 1 508 ? -11.131 4.006 29.352 1.00 92.00 508 ARG A O 1
ATOM 3870 N N . THR A 1 509 ? -11.108 2.337 27.841 1.00 93.19 509 THR A N 1
ATOM 3871 C CA . THR A 1 509 ? -11.120 3.197 26.655 1.00 93.19 509 THR A CA 1
ATOM 3872 C C . THR A 1 509 ? -12.304 2.804 25.794 1.00 93.19 509 THR A C 1
ATOM 3874 O O . THR A 1 509 ? -12.519 1.621 25.548 1.00 93.19 509 THR A O 1
ATOM 3877 N N . THR A 1 510 ? -13.103 3.776 25.361 1.00 96.56 510 THR A N 1
ATOM 3878 C CA . THR A 1 510 ? -14.195 3.538 24.410 1.00 96.56 510 THR A CA 1
ATOM 3879 C C . THR A 1 510 ? -13.930 4.337 23.153 1.00 96.56 510 THR A C 1
ATOM 3881 O O . THR A 1 510 ? -13.763 5.551 23.232 1.00 96.56 510 THR A O 1
ATOM 3884 N N . ILE A 1 511 ? -13.896 3.655 22.015 1.00 96.94 511 ILE A N 1
ATOM 3885 C CA . ILE A 1 511 ? -13.708 4.263 20.698 1.00 96.94 511 ILE A CA 1
ATOM 3886 C C . ILE A 1 511 ? -14.947 4.045 19.844 1.00 96.94 511 ILE A C 1
ATOM 3888 O O . ILE A 1 511 ? -15.684 3.080 20.059 1.00 96.94 511 ILE A O 1
ATOM 3892 N N . SER A 1 512 ? -15.153 4.909 18.859 1.00 97.56 512 SER A N 1
ATOM 3893 C CA . SER A 1 512 ? -16.220 4.752 17.870 1.00 97.56 512 SER A CA 1
ATOM 3894 C C . SER A 1 512 ? -15.656 4.387 16.502 1.00 97.56 512 SER A C 1
ATOM 3896 O O . SER A 1 512 ? -14.555 4.795 16.127 1.00 97.56 512 SER A O 1
ATOM 3898 N N . ARG A 1 513 ? -16.414 3.591 15.753 1.00 98.31 513 ARG A N 1
ATOM 3899 C CA . ARG A 1 513 ? -16.152 3.267 14.353 1.00 98.31 513 ARG A CA 1
ATOM 3900 C C . ARG A 1 513 ? -17.431 3.399 13.546 1.00 98.31 513 ARG A C 1
ATOM 3902 O O . ARG A 1 513 ? -18.503 3.035 14.023 1.00 98.31 513 ARG A O 1
ATOM 3909 N N . THR A 1 514 ? -17.295 3.882 12.321 1.00 98.56 514 THR A N 1
ATOM 3910 C CA . THR A 1 514 ? -18.381 3.990 11.348 1.00 98.56 514 THR A CA 1
ATOM 3911 C C . THR A 1 514 ? -18.015 3.177 10.120 1.00 98.56 514 THR A C 1
ATOM 3913 O O . THR A 1 514 ? -16.937 3.347 9.555 1.00 98.56 514 THR A O 1
ATOM 3916 N N . VAL A 1 515 ? -18.915 2.291 9.710 1.00 98.69 515 VAL A N 1
ATOM 3917 C CA . VAL A 1 515 ? -18.741 1.453 8.523 1.00 98.69 515 VAL A CA 1
ATOM 3918 C C . VAL A 1 515 ? -19.793 1.785 7.476 1.00 98.69 515 VAL A C 1
ATOM 3920 O O . VAL A 1 515 ? -20.972 1.931 7.803 1.00 98.69 515 VAL A O 1
ATOM 3923 N N . THR A 1 516 ? -19.364 1.868 6.221 1.00 98.50 516 THR A N 1
ATOM 3924 C CA . THR A 1 516 ? -20.213 2.064 5.042 1.00 98.50 516 THR A CA 1
ATOM 3925 C C . THR A 1 516 ? -20.380 0.738 4.311 1.00 98.50 516 THR A C 1
ATOM 3927 O O . THR A 1 516 ? -19.387 0.072 4.015 1.00 98.50 516 THR A O 1
ATOM 3930 N N . ASN A 1 517 ? -21.618 0.357 3.993 1.00 98.00 517 ASN A N 1
ATOM 3931 C CA . ASN A 1 517 ? -21.890 -0.841 3.199 1.00 98.00 517 ASN A CA 1
ATOM 3932 C C . ASN A 1 517 ? -21.664 -0.607 1.699 1.00 98.00 517 ASN A C 1
ATOM 3934 O O . ASN A 1 517 ? -22.362 0.202 1.089 1.00 98.00 517 ASN A O 1
ATOM 3938 N N . VAL A 1 518 ? -20.743 -1.367 1.109 1.00 96.56 518 VAL A N 1
ATOM 3939 C CA . VAL A 1 518 ? -20.432 -1.378 -0.333 1.00 96.56 518 VAL A CA 1
ATOM 3940 C C . VAL A 1 518 ? -20.622 -2.757 -0.980 1.00 96.56 518 VAL A C 1
ATOM 3942 O O . VAL A 1 518 ? -20.375 -2.899 -2.180 1.00 96.56 518 VAL A O 1
ATOM 3945 N N . GLY A 1 519 ? -21.032 -3.754 -0.187 1.00 91.44 519 GLY A N 1
ATOM 3946 C CA . GLY A 1 519 ? -21.343 -5.117 -0.613 1.00 91.44 519 GLY A CA 1
ATOM 3947 C C . GLY A 1 519 ? -22.763 -5.229 -1.157 1.00 91.44 519 GLY A C 1
ATOM 3948 O O . GLY A 1 519 ? -23.139 -4.519 -2.089 1.00 91.44 519 GLY A O 1
ATOM 3949 N N . ASP A 1 520 ? -23.574 -6.117 -0.579 1.00 92.81 520 ASP A N 1
ATOM 3950 C CA . ASP A 1 520 ? -24.958 -6.297 -1.018 1.00 92.81 520 ASP A CA 1
ATOM 3951 C C . ASP A 1 520 ? -25.891 -5.304 -0.303 1.00 92.81 520 ASP A C 1
ATOM 3953 O O . ASP A 1 520 ? -25.729 -4.994 0.878 1.00 92.81 520 ASP A O 1
ATOM 3957 N N . ALA A 1 521 ? -26.920 -4.802 -0.998 1.00 91.31 521 ALA A N 1
ATOM 3958 C CA . ALA A 1 521 ? -27.809 -3.769 -0.451 1.00 91.31 521 ALA A CA 1
ATOM 3959 C C . ALA A 1 521 ? -28.484 -4.187 0.867 1.00 91.31 521 ALA A C 1
ATOM 3961 O O . ALA A 1 521 ? -28.706 -3.351 1.740 1.00 91.31 521 ALA A O 1
ATOM 3962 N N . ARG A 1 522 ? -28.814 -5.473 1.014 1.00 95.25 522 ARG A N 1
ATOM 3963 C CA . ARG A 1 522 ? -29.424 -6.036 2.221 1.00 95.25 522 ARG A CA 1
ATOM 3964 C C . ARG A 1 522 ? -28.520 -7.111 2.783 1.00 95.25 522 ARG A C 1
ATOM 3966 O O . ARG A 1 522 ? -28.625 -8.272 2.399 1.00 95.25 522 ARG A O 1
ATOM 3973 N N . GLU A 1 523 ? -27.652 -6.711 3.696 1.00 96.50 523 GLU A N 1
ATOM 3974 C CA . GLU A 1 523 ? -26.676 -7.609 4.288 1.00 96.50 523 GLU A CA 1
ATOM 3975 C C . GLU A 1 523 ? -26.597 -7.408 5.799 1.00 96.50 523 GLU A C 1
ATOM 3977 O O . GLU A 1 523 ? -26.707 -6.293 6.319 1.00 96.50 523 GLU A O 1
ATOM 3982 N N . ILE A 1 524 ? -26.458 -8.525 6.509 1.00 97.81 524 ILE A N 1
ATOM 3983 C CA . ILE A 1 524 ? -26.382 -8.567 7.965 1.00 97.81 524 ILE A CA 1
ATOM 3984 C C . ILE A 1 524 ? -25.021 -9.125 8.346 1.00 97.81 524 ILE A C 1
ATOM 3986 O O . ILE A 1 524 ? -24.636 -10.203 7.894 1.00 97.81 524 ILE A O 1
ATOM 3990 N N . TYR A 1 525 ? -24.344 -8.408 9.231 1.00 98.62 525 TYR A N 1
ATOM 3991 C CA . TYR A 1 525 ? -23.044 -8.781 9.756 1.00 98.62 525 TYR A CA 1
ATOM 3992 C C . TYR A 1 525 ? -23.148 -9.060 11.250 1.00 98.62 525 TYR A C 1
ATOM 3994 O O . TYR A 1 525 ? -23.723 -8.262 11.993 1.00 98.62 525 TYR A O 1
ATOM 4002 N N . ASN A 1 526 ? -22.565 -10.168 11.697 1.00 98.75 526 ASN A N 1
ATOM 4003 C CA . ASN A 1 526 ? -22.423 -10.499 13.112 1.00 98.75 526 ASN A CA 1
ATOM 4004 C C . ASN A 1 526 ? -20.970 -10.308 13.547 1.00 98.75 526 ASN A C 1
ATOM 4006 O O . ASN A 1 526 ? -20.044 -10.643 12.804 1.00 98.75 526 ASN A O 1
ATOM 4010 N N . ALA A 1 527 ? -20.773 -9.776 14.749 1.00 98.62 527 ALA A N 1
ATOM 4011 C CA . ALA A 1 527 ? -19.446 -9.584 15.312 1.00 98.62 527 ALA A CA 1
ATOM 4012 C C . ALA A 1 527 ? -18.828 -10.919 15.748 1.00 98.62 527 ALA A C 1
ATOM 4014 O O . ALA A 1 527 ? -19.447 -11.705 16.467 1.00 98.62 527 ALA A O 1
ATOM 4015 N N . LYS A 1 528 ? -17.564 -11.127 15.388 1.00 98.62 528 LYS A N 1
ATOM 4016 C CA . LYS A 1 528 ? -16.677 -12.153 15.936 1.00 98.62 528 LYS A CA 1
ATOM 4017 C C . LYS A 1 528 ? -15.457 -11.455 16.524 1.00 98.62 528 LYS A C 1
ATOM 4019 O O . LYS A 1 528 ? -14.838 -10.635 15.856 1.00 98.62 528 LYS A O 1
ATOM 4024 N N . ILE A 1 529 ? -15.120 -11.771 17.770 1.00 98.44 529 ILE A N 1
ATOM 4025 C CA . ILE A 1 529 ? -14.054 -11.089 18.511 1.00 98.44 529 ILE A CA 1
ATOM 4026 C C . ILE A 1 529 ? -13.010 -12.113 18.943 1.00 98.44 529 ILE A C 1
ATOM 4028 O O . ILE A 1 529 ? -13.349 -13.149 19.514 1.00 98.44 529 ILE A O 1
ATOM 4032 N N . ILE A 1 530 ? -11.744 -11.798 18.690 1.00 97.69 530 ILE A N 1
ATOM 4033 C CA . ILE A 1 530 ? -10.587 -12.440 19.307 1.00 97.69 530 ILE A CA 1
ATOM 4034 C C . ILE A 1 530 ? -10.004 -11.416 20.275 1.00 97.69 530 ILE A C 1
ATOM 4036 O O . ILE A 1 530 ? -9.413 -10.420 19.859 1.00 97.69 530 ILE A O 1
ATOM 4040 N N . GLU A 1 531 ? -10.226 -11.626 21.569 1.00 97.44 531 GLU A N 1
ATOM 4041 C CA . GLU A 1 531 ? -9.789 -10.681 22.595 1.00 97.44 531 GLU A CA 1
ATOM 4042 C C . GLU A 1 531 ? -8.262 -10.713 22.768 1.00 97.44 531 GLU A C 1
ATOM 4044 O O . GLU A 1 531 ? -7.683 -11.800 22.879 1.00 97.44 531 GLU A O 1
ATOM 4049 N N . PRO A 1 532 ? -7.597 -9.545 22.839 1.00 95.25 532 PRO A N 1
ATOM 4050 C CA . PRO A 1 532 ? -6.199 -9.477 23.227 1.00 95.25 532 PRO A CA 1
ATOM 4051 C C . PRO A 1 532 ? -5.972 -10.001 24.651 1.00 95.25 532 PRO A C 1
ATOM 4053 O O . PRO A 1 532 ? -6.831 -9.821 25.520 1.00 95.25 532 PRO A O 1
ATOM 4056 N N . PRO A 1 533 ? -4.790 -10.572 24.947 1.00 92.88 533 PRO A N 1
ATOM 4057 C CA . PRO A 1 533 ? -4.405 -10.878 26.319 1.00 92.88 533 PRO A CA 1
ATOM 4058 C C . PRO A 1 533 ? -4.586 -9.662 27.240 1.00 92.88 533 PRO A C 1
ATOM 4060 O O . PRO A 1 533 ? -4.305 -8.532 26.843 1.00 92.88 533 PRO A O 1
ATOM 4063 N N . PHE A 1 534 ? -5.031 -9.904 28.477 1.00 92.94 534 PHE A N 1
ATOM 4064 C CA . PHE A 1 534 ? -5.244 -8.890 29.525 1.00 92.94 534 PHE A CA 1
ATOM 4065 C C . PHE A 1 534 ? -6.356 -7.856 29.263 1.00 92.94 534 PHE A C 1
ATOM 4067 O O . PHE A 1 534 ? -6.520 -6.941 30.070 1.00 92.94 534 PHE A O 1
ATOM 4074 N N . VAL A 1 535 ? -7.148 -7.987 28.191 1.00 95.31 535 VAL A N 1
ATOM 4075 C CA . VAL A 1 535 ? -8.199 -7.017 27.831 1.00 95.31 535 VAL A CA 1
ATOM 4076 C C . VAL A 1 535 ? -9.514 -7.726 27.512 1.00 95.31 535 VAL A C 1
ATOM 4078 O O . VAL A 1 535 ? -9.527 -8.767 26.864 1.00 95.31 535 VAL A O 1
ATOM 4081 N N . LYS A 1 536 ? -10.632 -7.150 27.961 1.00 96.50 536 LYS A N 1
ATOM 4082 C CA . LYS A 1 536 ? -11.989 -7.519 27.528 1.00 96.50 536 LYS A CA 1
ATOM 4083 C C . LYS A 1 536 ? -12.559 -6.478 26.577 1.00 96.50 536 LYS A C 1
ATOM 4085 O O . LYS A 1 536 ? -12.286 -5.286 26.742 1.00 96.50 536 LYS A O 1
ATOM 4090 N N . ILE A 1 537 ? -13.345 -6.938 25.604 1.00 97.94 537 ILE A N 1
ATOM 4091 C CA . ILE A 1 537 ? -13.950 -6.093 24.570 1.00 97.94 537 ILE A CA 1
ATOM 4092 C C . ILE A 1 537 ? -15.475 -6.185 24.634 1.00 97.94 537 ILE A C 1
ATOM 4094 O O . ILE A 1 537 ? -16.053 -7.267 24.551 1.00 97.94 537 ILE A O 1
ATOM 4098 N N . TYR A 1 538 ? -16.129 -5.027 24.696 1.00 98.12 538 TYR A N 1
ATOM 4099 C CA . TYR A 1 538 ? -17.585 -4.904 24.639 1.00 98.12 538 TYR A CA 1
ATOM 4100 C C . TYR A 1 538 ? -18.003 -4.031 23.460 1.00 98.12 538 TYR A C 1
ATOM 4102 O O . TYR A 1 538 ? -17.431 -2.961 23.245 1.00 98.12 538 TYR A O 1
ATOM 4110 N N . LEU A 1 539 ? -19.013 -4.468 22.711 1.00 98.50 539 LEU A N 1
ATOM 4111 C CA . LEU A 1 539 ? -19.581 -3.698 21.607 1.00 98.50 539 LEU A CA 1
ATOM 4112 C C . LEU A 1 539 ? -20.931 -3.110 22.010 1.00 98.50 539 LEU A C 1
ATOM 4114 O O . LEU A 1 539 ? -21.747 -3.778 22.638 1.00 98.50 539 LEU A O 1
ATOM 4118 N N . SER A 1 540 ? -21.191 -1.876 21.583 1.00 98.56 540 SER A N 1
ATOM 4119 C CA . SER A 1 540 ? -22.533 -1.267 21.671 1.00 98.56 540 SER A CA 1
ATOM 4120 C C . SER A 1 540 ? -23.597 -2.043 20.879 1.00 98.56 540 SER A C 1
ATOM 4122 O O . SER A 1 540 ? -24.771 -2.025 21.236 1.00 98.56 540 SER A O 1
ATOM 4124 N N . GLN A 1 541 ? -23.183 -2.743 19.820 1.00 97.69 541 GLN A N 1
ATOM 4125 C CA . GLN A 1 541 ? -24.019 -3.619 19.007 1.00 97.69 541 GLN A CA 1
ATOM 4126 C C . GLN A 1 541 ? -23.177 -4.769 18.449 1.00 97.69 541 GLN A C 1
ATOM 4128 O O . GLN A 1 541 ? -22.069 -4.553 17.969 1.00 97.69 541 GLN A O 1
ATOM 4133 N N . TYR A 1 542 ? -23.707 -5.993 18.506 1.00 98.44 542 TYR A N 1
ATOM 4134 C CA . TYR A 1 542 ? -23.044 -7.210 18.006 1.00 98.44 542 TYR A CA 1
ATOM 4135 C C . TYR A 1 542 ? -23.562 -7.652 16.629 1.00 98.44 542 TYR A C 1
ATOM 4137 O O . TYR A 1 542 ? -23.101 -8.653 16.079 1.00 98.44 542 TYR A O 1
ATOM 4145 N N . ARG A 1 543 ? -24.520 -6.907 16.068 1.00 98.50 543 ARG A N 1
ATOM 4146 C CA . ARG A 1 543 ? -25.152 -7.173 14.776 1.00 98.50 543 ARG A CA 1
ATOM 4147 C C . ARG A 1 543 ? -25.384 -5.859 14.037 1.00 98.50 543 ARG A C 1
ATOM 4149 O O . ARG A 1 543 ? -26.043 -4.979 14.580 1.00 98.50 543 ARG A O 1
ATOM 4156 N N . LEU A 1 544 ? -24.896 -5.754 12.803 1.00 98.44 544 LEU A N 1
ATOM 4157 C CA . LEU A 1 544 ? -25.128 -4.613 11.911 1.00 98.44 544 LEU A CA 1
ATOM 4158 C C . LEU A 1 544 ? -26.057 -5.052 10.780 1.00 98.44 544 LEU A C 1
ATOM 4160 O O . LEU A 1 544 ? -25.797 -6.062 10.128 1.00 98.44 544 LEU A O 1
ATOM 4164 N N . SER A 1 545 ? -27.147 -4.319 10.557 1.00 97.94 545 SER A N 1
ATOM 4165 C CA . SER A 1 545 ? -28.148 -4.650 9.539 1.00 97.94 545 SER A CA 1
ATOM 4166 C C . SER A 1 545 ? -28.268 -3.517 8.531 1.00 97.94 545 SER A C 1
ATOM 4168 O O . SER A 1 545 ? -28.822 -2.462 8.844 1.00 97.94 545 SER A O 1
ATOM 4170 N N . PHE A 1 546 ? -27.794 -3.754 7.312 1.00 98.19 546 PHE A N 1
ATOM 4171 C CA . PHE A 1 546 ? -27.892 -2.799 6.216 1.00 98.19 546 PHE A CA 1
ATOM 4172 C C . PHE A 1 546 ? -29.106 -3.107 5.340 1.00 98.19 546 PHE A C 1
ATOM 4174 O O . PHE A 1 546 ? -29.489 -4.259 5.141 1.00 98.19 546 PHE A O 1
ATOM 4181 N N . THR A 1 547 ? -29.741 -2.050 4.846 1.00 97.06 547 THR A N 1
ATOM 4182 C CA . THR A 1 547 ? -30.976 -2.105 4.043 1.00 97.06 547 THR A CA 1
ATOM 4183 C C . THR A 1 547 ? -30.812 -1.524 2.644 1.00 97.06 547 THR A C 1
ATOM 4185 O O . THR A 1 547 ? -31.649 -1.775 1.772 1.00 97.06 547 THR A O 1
ATOM 4188 N N . ARG A 1 548 ? -29.740 -0.752 2.436 1.00 96.06 548 ARG A N 1
ATOM 4189 C CA . ARG A 1 548 ? -29.329 -0.184 1.154 1.00 96.06 548 ARG A CA 1
ATOM 4190 C C . ARG A 1 548 ? -27.803 -0.082 1.074 1.00 96.06 548 ARG A C 1
ATOM 4192 O O . ARG A 1 548 ? -27.117 -0.111 2.098 1.00 96.06 548 ARG A O 1
ATOM 4199 N N . LEU A 1 549 ? -27.298 0.085 -0.147 1.00 94.00 549 LEU A N 1
ATOM 4200 C CA . LEU A 1 549 ? -25.905 0.458 -0.400 1.00 94.00 549 LEU A CA 1
ATOM 4201 C C . LEU A 1 549 ? -25.610 1.849 0.160 1.00 94.00 549 LEU A C 1
ATOM 4203 O O . LEU A 1 549 ? -26.510 2.685 0.262 1.00 94.00 549 LEU A O 1
ATOM 4207 N N . GLU A 1 550 ? -24.352 2.079 0.522 1.00 94.69 550 GLU A N 1
ATOM 4208 C CA . GLU A 1 550 ? -23.839 3.332 1.088 1.00 94.69 550 GLU A CA 1
ATOM 4209 C C . GLU A 1 550 ? -24.489 3.729 2.426 1.00 94.69 550 GLU A C 1
ATOM 4211 O O . GLU A 1 550 ? -24.255 4.818 2.950 1.00 94.69 550 GLU A O 1
ATOM 4216 N N . GLN A 1 551 ? -25.306 2.851 3.022 1.00 97.69 551 GLN A N 1
ATOM 4217 C CA . GLN A 1 551 ? -25.781 3.054 4.382 1.00 97.69 551 GLN A CA 1
ATOM 4218 C C . GLN A 1 551 ? -24.594 2.947 5.341 1.00 97.69 551 GLN A C 1
ATOM 4220 O O . GLN A 1 551 ? -23.829 1.984 5.294 1.00 97.69 551 GLN A O 1
ATOM 4225 N N . GLN A 1 552 ? -24.492 3.930 6.231 1.00 98.12 552 GLN A N 1
ATOM 4226 C CA . GLN A 1 552 ? -23.501 3.964 7.294 1.00 98.12 552 GLN A CA 1
ATOM 4227 C C . GLN A 1 552 ? -24.114 3.493 8.610 1.00 98.12 552 GLN A C 1
ATOM 4229 O O . GLN A 1 552 ? -25.275 3.794 8.905 1.00 98.12 552 GLN A O 1
ATOM 4234 N N . ILE A 1 553 ? -23.334 2.766 9.405 1.00 98.56 553 ILE A N 1
ATOM 4235 C CA . ILE A 1 553 ? -23.679 2.428 10.786 1.00 98.56 553 ILE A CA 1
ATOM 4236 C C . ILE A 1 553 ? -22.470 2.704 11.677 1.00 98.56 553 ILE A C 1
ATOM 4238 O O . ILE A 1 553 ? -21.362 2.245 11.399 1.00 98.56 553 ILE A O 1
ATOM 4242 N N . THR A 1 554 ? -22.705 3.428 12.770 1.00 98.62 554 THR A N 1
ATOM 4243 C CA . THR A 1 554 ? -21.705 3.706 13.803 1.00 98.62 554 THR A CA 1
ATOM 4244 C C . THR A 1 554 ? -21.898 2.776 14.991 1.00 98.62 554 THR A C 1
ATOM 4246 O O . THR A 1 554 ? -23.017 2.583 15.460 1.00 98.62 554 THR A O 1
ATOM 4249 N N . TYR A 1 555 ? -20.810 2.217 15.509 1.00 98.56 555 TYR A N 1
ATOM 4250 C CA . TYR A 1 555 ? -20.789 1.434 16.739 1.00 98.56 555 TYR A CA 1
ATOM 4251 C C . TYR A 1 555 ? -19.592 1.832 17.601 1.00 98.56 555 TYR A C 1
ATOM 4253 O O . TYR A 1 555 ? -18.534 2.214 17.103 1.00 98.56 555 TYR A O 1
ATOM 4261 N N . SER A 1 556 ? -19.754 1.714 18.913 1.00 98.50 556 SER A N 1
ATOM 4262 C CA . SER A 1 556 ? -18.674 1.890 19.880 1.00 98.50 556 SER A CA 1
ATOM 4263 C C . SER A 1 556 ? -18.106 0.553 20.353 1.00 98.50 556 SER A C 1
ATOM 4265 O O . SER A 1 556 ? -18.844 -0.431 20.491 1.00 98.50 556 SER A O 1
ATOM 4267 N N . ILE A 1 557 ? -16.801 0.557 20.622 1.00 98.50 557 ILE A N 1
ATOM 4268 C CA . ILE A 1 557 ? -15.995 -0.550 21.139 1.00 98.50 557 ILE A CA 1
ATOM 4269 C C . ILE A 1 557 ? -15.384 -0.093 22.463 1.00 98.50 557 ILE A C 1
ATOM 4271 O O . ILE A 1 557 ? -14.629 0.879 22.495 1.00 98.50 557 ILE A O 1
ATOM 4275 N N . THR A 1 558 ? -15.689 -0.785 23.554 1.00 98.12 558 THR A N 1
ATOM 4276 C CA . THR A 1 558 ? -15.119 -0.524 24.876 1.00 98.12 558 THR A CA 1
ATOM 4277 C C . THR A 1 558 ? -14.084 -1.591 25.219 1.00 98.12 558 THR A C 1
ATOM 4279 O O . THR A 1 558 ? -14.409 -2.773 25.290 1.00 98.12 558 THR A O 1
ATOM 4282 N N . PHE A 1 559 ? -12.861 -1.151 25.501 1.00 97.06 559 PHE A N 1
ATOM 4283 C CA . PHE A 1 559 ? -11.748 -1.954 25.997 1.00 97.06 559 PHE A CA 1
ATOM 4284 C C . PHE A 1 559 ? -11.620 -1.759 27.504 1.00 97.06 559 PHE A C 1
ATOM 4286 O O . PHE A 1 559 ? -11.561 -0.622 27.980 1.00 97.06 559 PHE A O 1
ATOM 4293 N N . THR A 1 560 ? -11.558 -2.850 28.260 1.00 95.50 560 THR A N 1
ATOM 4294 C CA . THR A 1 560 ? -11.365 -2.817 29.718 1.00 95.50 560 THR A CA 1
ATOM 4295 C C . THR A 1 560 ? -10.236 -3.744 30.128 1.00 95.50 560 THR A C 1
ATOM 4297 O O . THR A 1 560 ? -10.211 -4.896 29.687 1.00 95.50 560 THR A O 1
ATOM 4300 N N . MET A 1 561 ? -9.346 -3.274 31.005 1.00 93.12 561 MET A N 1
ATOM 4301 C CA . MET A 1 561 ? -8.327 -4.132 31.608 1.00 93.12 561 MET A CA 1
ATOM 4302 C C . MET A 1 561 ? -8.975 -5.323 32.308 1.00 93.12 561 MET A C 1
ATOM 4304 O O . MET A 1 561 ? -9.960 -5.178 33.032 1.00 93.12 561 MET A O 1
ATOM 4308 N N . ASN A 1 562 ? -8.386 -6.496 32.117 1.00 89.69 562 ASN A N 1
ATOM 4309 C CA . ASN A 1 562 ? -8.792 -7.728 32.765 1.00 89.69 562 ASN A CA 1
ATOM 4310 C C . ASN A 1 562 ? -7.595 -8.342 33.489 1.00 89.69 562 ASN A C 1
ATOM 4312 O O . ASN A 1 562 ? -6.741 -8.984 32.879 1.00 89.69 562 ASN A O 1
ATOM 4316 N N . GLY A 1 563 ? -7.540 -8.127 34.802 1.00 84.44 563 GLY A N 1
ATOM 4317 C CA . GLY A 1 563 ? -6.442 -8.575 35.654 1.00 84.44 563 GLY A CA 1
ATOM 4318 C C . GLY A 1 563 ? -5.357 -7.515 35.856 1.00 84.44 563 GLY A C 1
ATOM 4319 O O . GLY A 1 563 ? -5.623 -6.311 35.878 1.00 84.44 563 GLY A O 1
ATOM 4320 N N . THR A 1 564 ? -4.131 -7.975 36.097 1.00 83.50 564 THR A N 1
ATOM 4321 C CA . THR A 1 564 ? -2.980 -7.106 36.367 1.00 83.50 564 THR A CA 1
ATOM 4322 C C . THR A 1 564 ? -2.399 -6.569 35.064 1.00 83.50 564 THR A C 1
ATOM 4324 O O . THR A 1 564 ? -2.302 -7.289 34.074 1.00 83.50 564 THR A O 1
ATOM 4327 N N . HIS A 1 565 ? -1.992 -5.301 35.076 1.00 87.12 565 HIS A N 1
ATOM 4328 C CA . HIS A 1 565 ? -1.294 -4.682 33.957 1.00 87.12 565 HIS A CA 1
ATOM 4329 C C . HIS A 1 565 ? 0.021 -5.431 33.662 1.00 87.12 565 HIS A C 1
ATOM 4331 O O . HIS A 1 565 ? 0.808 -5.615 34.594 1.00 87.12 565 HIS A O 1
ATOM 4337 N N . PRO A 1 566 ? 0.288 -5.851 32.411 1.00 87.81 566 PRO A N 1
ATOM 4338 C CA . PRO A 1 566 ? 1.411 -6.740 32.099 1.00 87.81 566 PRO A CA 1
ATOM 4339 C C . PRO A 1 566 ? 2.783 -6.047 32.134 1.00 87.81 566 PRO A C 1
ATOM 4341 O O . PRO A 1 566 ? 3.811 -6.715 32.091 1.00 87.81 566 PRO A O 1
ATOM 4344 N N . GLY A 1 567 ? 2.800 -4.718 32.248 1.00 85.62 567 GLY A N 1
ATOM 4345 C CA . GLY A 1 567 ? 4.014 -3.905 32.299 1.00 85.62 567 GLY A CA 1
ATOM 4346 C C . GLY A 1 567 ? 4.244 -3.138 31.000 1.00 85.62 567 GLY A C 1
ATOM 4347 O O . GLY A 1 567 ? 3.695 -3.486 29.957 1.00 85.62 567 GLY A O 1
ATOM 4348 N N . SER A 1 568 ? 5.033 -2.066 31.094 1.00 84.12 568 SER A N 1
ATOM 4349 C CA . SER A 1 568 ? 5.317 -1.186 29.958 1.00 84.12 568 SER A CA 1
ATOM 4350 C C . SER A 1 568 ? 6.069 -1.933 28.857 1.00 84.12 568 SER A C 1
ATOM 4352 O O . SER A 1 568 ? 7.021 -2.666 29.133 1.00 84.12 568 SER A O 1
ATOM 4354 N N . GLY A 1 569 ? 5.640 -1.745 27.610 1.00 80.88 569 GLY A N 1
ATOM 4355 C CA . GLY A 1 569 ? 6.282 -2.336 26.431 1.00 80.88 569 GLY A CA 1
ATOM 4356 C C . GLY A 1 569 ? 5.801 -3.745 26.074 1.00 80.88 569 GLY A C 1
ATOM 4357 O O . GLY A 1 569 ? 6.208 -4.277 25.040 1.00 80.88 569 GLY A O 1
ATOM 4358 N N . VAL A 1 570 ? 4.907 -4.339 26.872 1.00 88.25 570 VAL A N 1
ATOM 4359 C CA . VAL A 1 570 ? 4.150 -5.526 26.454 1.00 88.25 570 VAL A CA 1
ATOM 4360 C C . VAL A 1 570 ? 3.094 -5.103 25.436 1.00 88.25 570 VAL A C 1
ATOM 4362 O O . VAL A 1 570 ? 2.538 -4.007 25.515 1.00 88.25 570 VAL A O 1
ATOM 4365 N N . ILE A 1 571 ? 2.810 -5.979 24.473 1.00 90.38 571 ILE A N 1
ATOM 4366 C CA . ILE A 1 571 ? 1.769 -5.751 23.473 1.00 90.38 571 ILE A CA 1
ATOM 4367 C C . ILE A 1 571 ? 0.683 -6.819 23.563 1.00 90.38 571 ILE A C 1
ATOM 4369 O O . ILE A 1 571 ? 0.972 -8.000 23.756 1.00 90.38 571 ILE A O 1
ATOM 4373 N N . GLY A 1 572 ? -0.570 -6.404 23.402 1.00 92.94 572 GLY A N 1
ATOM 4374 C CA . GLY A 1 572 ? -1.709 -7.291 23.190 1.00 92.94 572 GLY A CA 1
ATOM 4375 C C . GLY A 1 572 ? -2.117 -7.279 21.721 1.00 92.94 572 GLY A C 1
ATOM 4376 O O . GLY A 1 572 ? -2.111 -6.224 21.088 1.00 92.94 572 GLY A O 1
ATOM 4377 N N . GLN A 1 573 ? -2.488 -8.437 21.175 1.00 95.00 573 GLN A N 1
ATOM 4378 C CA . GLN A 1 573 ? -3.023 -8.542 19.817 1.00 95.00 573 GLN A CA 1
ATOM 4379 C C . GLN A 1 573 ? -4.346 -9.305 19.810 1.00 95.00 573 GLN A C 1
ATOM 4381 O O . GLN A 1 573 ? -4.481 -10.304 20.511 1.00 95.00 573 GLN A O 1
ATOM 4386 N N . GLY A 1 574 ? -5.297 -8.837 19.012 1.00 96.31 574 GLY A N 1
ATOM 4387 C CA . GLY A 1 574 ? -6.617 -9.439 18.844 1.00 96.31 574 GLY A CA 1
ATOM 4388 C C . GLY A 1 574 ? -7.238 -9.030 17.514 1.00 96.31 574 GLY A C 1
ATOM 4389 O O . GLY A 1 574 ? -6.574 -8.415 16.680 1.00 96.31 574 GLY A O 1
ATOM 4390 N N . GLU A 1 575 ? -8.509 -9.355 17.310 1.00 97.69 575 GLU A N 1
ATOM 4391 C CA . GLU A 1 575 ? -9.228 -9.081 16.061 1.00 97.69 575 GLU A CA 1
ATOM 4392 C C . GLU A 1 575 ? -10.711 -8.806 16.339 1.00 97.69 575 GLU A C 1
ATOM 4394 O O . GLU A 1 575 ? -11.317 -9.415 17.223 1.00 97.69 575 GLU A O 1
ATOM 4399 N N . LEU A 1 576 ? -11.306 -7.903 15.560 1.00 98.56 576 LEU A N 1
ATOM 4400 C CA . LEU A 1 576 ? -12.753 -7.739 15.441 1.00 98.56 576 LEU A CA 1
ATOM 4401 C C . LEU A 1 576 ? -13.141 -7.997 13.986 1.00 98.56 576 LEU A C 1
ATOM 4403 O O . LEU A 1 576 ? -12.729 -7.248 13.105 1.00 98.56 576 LEU A O 1
ATOM 4407 N N . SER A 1 577 ? -13.960 -9.014 13.741 1.00 98.56 577 SER A N 1
ATOM 4408 C CA . SER A 1 577 ? -14.471 -9.340 12.412 1.00 98.56 577 SER A CA 1
ATOM 4409 C C . SER A 1 577 ? -15.978 -9.142 12.336 1.00 98.56 577 SER A C 1
ATOM 4411 O O . SER A 1 577 ? -16.722 -9.671 13.160 1.00 98.56 577 SER A O 1
ATOM 4413 N N . TRP A 1 578 ? -16.437 -8.446 11.302 1.00 98.69 578 TRP A N 1
ATOM 4414 C CA . TRP A 1 578 ? -17.838 -8.431 10.895 1.00 98.69 578 TRP A CA 1
ATOM 4415 C C . TRP A 1 578 ? -18.054 -9.506 9.836 1.00 98.69 578 TRP A C 1
ATOM 4417 O O . TRP A 1 578 ? -17.467 -9.436 8.758 1.00 98.69 578 TRP A O 1
ATOM 4427 N N . VAL A 1 579 ? -18.872 -10.511 10.151 1.00 98.56 579 VAL A N 1
ATOM 4428 C CA . VAL A 1 579 ? -19.053 -11.707 9.316 1.00 98.56 579 VAL A CA 1
ATOM 4429 C C . VAL A 1 579 ? -20.491 -11.790 8.816 1.00 98.56 579 VAL A C 1
ATOM 4431 O O . VAL A 1 579 ? -21.429 -11.800 9.618 1.00 98.56 579 VAL A O 1
ATOM 4434 N N . SER A 1 580 ? -20.658 -11.877 7.500 1.00 97.50 580 SER A N 1
ATOM 4435 C CA . SER A 1 580 ? -21.923 -12.186 6.830 1.00 97.50 580 SER A CA 1
ATOM 4436 C C . SER A 1 580 ? -21.837 -13.552 6.133 1.00 97.50 580 SER A C 1
ATOM 4438 O O . SER A 1 580 ? -20.872 -14.298 6.304 1.00 97.50 580 SER A O 1
ATOM 4440 N N . SER A 1 581 ? -22.843 -13.904 5.329 1.00 94.12 581 SER A N 1
ATOM 4441 C CA . SER A 1 581 ? -22.794 -15.102 4.480 1.00 94.12 581 SER A CA 1
ATOM 4442 C C . SER A 1 581 ? -21.789 -15.005 3.326 1.00 94.12 581 SER A C 1
ATOM 4444 O O . SER A 1 581 ? -21.443 -16.036 2.755 1.00 94.12 581 SER A O 1
ATOM 4446 N N . LYS A 1 582 ? -21.357 -13.792 2.952 1.00 94.88 582 LYS A N 1
ATOM 4447 C CA . LYS A 1 582 ? -20.518 -13.534 1.769 1.00 94.88 582 LYS A CA 1
ATOM 4448 C C . LYS A 1 582 ? -19.198 -12.844 2.113 1.00 94.88 582 LYS A C 1
ATOM 4450 O O . LYS A 1 582 ? -18.171 -13.159 1.520 1.00 94.88 582 LYS A O 1
ATOM 4455 N N . HIS A 1 583 ? -19.215 -11.934 3.080 1.00 97.69 583 HIS A N 1
ATOM 4456 C CA . HIS A 1 583 ? -18.096 -11.064 3.409 1.00 97.69 583 HIS A CA 1
ATOM 4457 C C . HIS A 1 583 ? -17.589 -11.316 4.831 1.00 97.69 583 HIS A C 1
ATOM 4459 O O . HIS A 1 583 ? -18.330 -11.672 5.749 1.00 97.69 583 HIS A O 1
ATOM 4465 N N . THR A 1 584 ? -16.289 -11.110 5.019 1.00 98.00 584 THR A N 1
ATOM 4466 C CA . THR A 1 584 ? -15.643 -11.063 6.332 1.00 98.00 584 THR A CA 1
ATOM 4467 C C . THR A 1 584 ? -14.740 -9.841 6.359 1.00 98.00 584 THR A C 1
ATOM 4469 O O . THR A 1 584 ? -13.807 -9.748 5.566 1.00 98.00 584 THR A O 1
ATOM 4472 N N . VAL A 1 585 ? -15.038 -8.911 7.263 1.00 98.56 585 VAL A N 1
ATOM 4473 C CA . VAL A 1 585 ? -14.359 -7.616 7.382 1.00 98.56 585 VAL A CA 1
ATOM 4474 C C . VAL A 1 585 ? -13.620 -7.592 8.708 1.00 98.56 585 VAL A C 1
ATOM 4476 O O . VAL A 1 585 ? -14.247 -7.422 9.753 1.00 98.56 585 VAL A O 1
ATOM 4479 N N . THR A 1 586 ? -12.304 -7.794 8.680 1.00 98.56 586 THR A N 1
ATOM 4480 C CA . THR A 1 586 ? -11.496 -7.997 9.890 1.00 98.56 586 THR A CA 1
ATOM 4481 C C . THR A 1 586 ? -10.625 -6.789 10.204 1.00 98.56 586 THR A C 1
ATOM 4483 O O . THR A 1 586 ? -9.701 -6.455 9.472 1.00 98.56 586 THR A O 1
ATOM 4486 N N . SER A 1 587 ? -10.875 -6.165 11.347 1.00 98.62 587 SER A N 1
ATOM 4487 C CA . SER A 1 587 ? -10.039 -5.119 11.924 1.00 98.62 587 SER A CA 1
ATOM 4488 C C . SER A 1 587 ? -9.053 -5.731 12.921 1.00 98.62 587 SER A C 1
ATOM 4490 O O . SER A 1 587 ? -9.484 -6.233 13.966 1.00 98.62 587 SER A O 1
ATOM 4492 N N . PRO A 1 588 ? -7.736 -5.698 12.654 1.00 97.75 588 PRO A N 1
ATOM 4493 C CA . PRO A 1 588 ? -6.759 -6.195 13.608 1.00 97.75 588 PRO A CA 1
ATOM 4494 C C . PRO A 1 588 ? -6.613 -5.194 14.769 1.00 97.75 588 PRO A C 1
ATOM 4496 O O . PRO A 1 588 ? -6.688 -3.976 14.574 1.00 97.75 588 PRO A O 1
ATOM 4499 N N . ILE A 1 589 ? -6.435 -5.714 15.984 1.00 97.88 589 ILE A N 1
ATOM 4500 C CA . ILE A 1 589 ? -6.401 -4.952 17.238 1.00 97.88 589 ILE A CA 1
ATOM 4501 C C . ILE A 1 589 ? -5.002 -5.031 17.845 1.00 97.88 589 ILE A C 1
ATOM 4503 O O . ILE A 1 589 ? -4.475 -6.120 18.070 1.00 97.88 589 ILE A O 1
ATOM 4507 N N . TYR A 1 590 ? -4.438 -3.871 18.160 1.00 95.81 590 TYR A N 1
ATOM 4508 C CA . TYR A 1 590 ? -3.186 -3.676 18.877 1.00 95.81 590 TYR A CA 1
ATOM 4509 C C . TYR A 1 590 ? -3.449 -2.953 20.199 1.00 95.81 590 TYR A C 1
ATOM 4511 O O . TYR A 1 590 ? -4.031 -1.868 20.212 1.00 95.81 590 TYR A O 1
ATOM 4519 N N . ILE A 1 591 ? -2.991 -3.542 21.302 1.00 94.69 591 ILE A N 1
ATOM 4520 C CA . ILE A 1 591 ? -2.985 -2.914 22.623 1.00 94.69 591 ILE A CA 1
ATOM 4521 C C . ILE A 1 591 ? -1.542 -2.624 23.021 1.00 94.69 591 ILE A C 1
ATOM 4523 O O . ILE A 1 591 ? -0.722 -3.540 23.093 1.00 94.69 591 ILE A O 1
ATOM 4527 N N . ALA A 1 592 ? -1.256 -1.361 23.306 1.00 91.69 592 ALA A N 1
ATOM 4528 C CA . ALA A 1 592 ? -0.025 -0.930 23.948 1.00 91.69 592 ALA A CA 1
ATOM 4529 C C . ALA A 1 592 ? -0.284 -0.741 25.450 1.00 91.69 592 ALA A C 1
ATOM 4531 O O . ALA A 1 592 ? -1.204 -0.006 25.821 1.00 91.69 592 ALA A O 1
ATOM 4532 N N . PHE A 1 593 ? 0.507 -1.405 26.294 1.00 89.81 593 PHE A N 1
ATOM 4533 C CA . PHE A 1 593 ? 0.433 -1.312 27.755 1.00 89.81 593 PHE A CA 1
ATOM 4534 C C . PHE A 1 593 ? 1.450 -0.297 28.287 1.00 89.81 593 PHE A C 1
ATOM 4536 O O . PHE A 1 593 ? 2.649 -0.421 27.937 1.00 89.81 593 PHE A O 1
#

Foldseek 3Di:
DQAADDPVDHGGDDDDDPVVVVVVVPDPPDDDDDDDDDDDDAFLCQCVVLQNDCPGRCCPPLQLVLLAPAEEEQEELAAALLAQQQDCVPADAHDPPQDADAQPVPPSHDSAAHAEWEFDPNDTNDGSYNLPPFLSHFLCQQQAGAWDAQDAAVQFRGGIHGHLRPRYHYHYYRQADPPPGRDLVSVLVSLVSCVVSPHQEYQEEDDDDPPRDAPAQLSPSVSLSVLVCLVSLRAYFYFQFQAFDAPFFEQDDCPCPPPPCPPHDDQGLYYDDPDPVDDDDDDANVVSVVVVVVVVVDPDRDDDDPHDDPDDPQPPAFGRRGDFDDDPLQQQDAPDAAWGDFFQRKGFGHPSPAPDPDPDDPGGIGTGGGSSSRRSNLNSLLSSLQSSCVVVVHDGDRNQQLSLLFRQPADQATPVRHGHHYSRDPPDHQACRRGPSYHGNSSCSNAAFKGQDFDPVLVLQQVCQSVVQPQVSSCSNVVDSDGNPHHDGSQQGQHLAHGEEADDQFDKDKHKHKMFGPHDQWWKWFKDKFDWPQKDKDKPDRMDTGNGGRDMDMIMIMIGGDDHDPDAPDKTKMWIWTDTPPHIGIHIYIYGD

Secondary structure (DSSP, 8-state):
--EEESSSSSEEE----HHHHHHHTTSTT-----PPP-PPP----HHHHTT--TTTSHHHHS--GGGTT-EEEEEES-B-TTSGGG--TTPPPPPTT--PPBPTTTTS--SSEEEEEE-BTTB--S--B-TTT-HHHHHHHHHHPPPEEEEEETTEEEEEE--SSTTSEEEEEE-EETTTEE-HHHHHHHHHHHHHHT-SEEEE-----TTS--SSSSS-HHHHHHHHHHTTT-EEEE---S-----S-EE-TTTTTTS--TT-PPP-SEE----TTS------HHHHHHHHHHHHH-------------S-SS-SEE-TTS---PPSSSTT--SS--B---SSEEEEE-STTSS-SSS--S-EEEEE-SHHHHHHHHHHHHHHHHHHHHHTTPPPPPHHHHHHHHHHT-B-B-TTSSBPEETTSTT-BPPHHHHTT-B--HHHHTS-SEE----HHHHHHHHHHHTTT-HHHHHHHH-S---------TTTS--SSEEEE--STT-EEEEEEEEEE-S-SS-EEEEEEEPPTTEEEEES-SEEE--STT-EEEEEEEEEE-SS---TT-EEEEEEEEE-SS-EEEEEEEEE-

pLDDT: mean 84.25, std 15.04, range [25.64, 98.81]